Protein AF-0000000084681694 (afdb_homodimer)

Structure (mmCIF, N/CA/C/O backbone):
data_AF-0000000084681694-model_v1
#
loop_
_entity.id
_entity.type
_entity.pdbx_description
1 polymer Oxidoreductase
#
loop_
_atom_site.group_PDB
_atom_site.id
_atom_site.type_symbol
_atom_site.label_atom_id
_atom_site.label_alt_id
_atom_site.label_comp_id
_atom_site.label_asym_id
_atom_site.label_entity_id
_atom_site.label_seq_id
_atom_site.pdbx_PDB_ins_code
_atom_site.Cartn_x
_atom_site.Cartn_y
_atom_site.Cartn_z
_atom_site.occupancy
_atom_site.B_iso_or_equiv
_atom_site.auth_seq_id
_atom_site.auth_comp_id
_atom_site.auth_asym_id
_atom_site.auth_atom_id
_atom_site.pdbx_PDB_model_num
ATOM 1 N N . MET A 1 1 ? -8.039 41.5 11.32 1 97.88 1 MET A N 1
ATOM 2 C CA . MET A 1 1 ? -7.309 40.781 12.359 1 97.88 1 MET A CA 1
ATOM 3 C C . MET A 1 1 ? -5.812 41.062 12.266 1 97.88 1 MET A C 1
ATOM 5 O O . MET A 1 1 ? -5.215 40.875 11.203 1 97.88 1 MET A O 1
ATOM 9 N N . ARG A 1 2 ? -5.199 41.594 13.305 1 98.75 2 ARG A N 1
ATOM 10 C CA . ARG A 1 2 ? -3.752 41.781 13.352 1 98.75 2 ARG A CA 1
ATOM 11 C C . ARG A 1 2 ? -3.029 40.469 13.641 1 98.75 2 ARG A C 1
ATOM 13 O O . ARG A 1 2 ? -3.322 39.812 14.633 1 98.75 2 ARG A O 1
ATOM 20 N N . ILE A 1 3 ? -2.125 40.125 12.703 1 98.94 3 ILE A N 1
ATOM 21 C CA . ILE A 1 3 ? -1.471 38.812 12.875 1 98.94 3 ILE A CA 1
ATOM 22 C C . ILE A 1 3 ? 0.045 39 12.836 1 98.94 3 ILE A C 1
ATOM 24 O O . ILE A 1 3 ? 0.56 39.781 12.031 1 98.94 3 ILE A O 1
ATOM 28 N N . GLY A 1 4 ? 0.749 38.344 13.758 1 98.88 4 GLY A N 1
ATOM 29 C CA . GLY A 1 4 ? 2.201 38.281 13.75 1 98.88 4 GLY A CA 1
ATOM 30 C C . GLY A 1 4 ? 2.734 36.969 13.242 1 98.88 4 GLY A C 1
ATOM 31 O O . GLY A 1 4 ? 2.033 35.938 13.281 1 98.88 4 GLY A O 1
ATOM 32 N N . LEU A 1 5 ? 3.939 36.938 12.742 1 98.94 5 LEU A N 1
ATOM 33 C CA . LEU A 1 5 ? 4.613 35.75 12.266 1 98.94 5 LEU A CA 1
ATOM 34 C C . LEU A 1 5 ? 5.773 35.375 13.188 1 98.94 5 LEU A C 1
ATOM 36 O O . LEU A 1 5 ? 6.652 36.188 13.453 1 98.94 5 LEU A O 1
ATOM 40 N N . LEU A 1 6 ? 5.676 34.188 13.734 1 98.81 6 LEU A N 1
ATOM 41 C CA . LEU A 1 6 ? 6.805 33.625 14.461 1 98.81 6 LEU A CA 1
ATOM 42 C C . LEU A 1 6 ? 7.621 32.688 13.562 1 98.81 6 LEU A C 1
ATOM 44 O O . LEU A 1 6 ? 7.164 31.609 13.195 1 98.81 6 LEU A O 1
ATOM 48 N N . GLY A 1 7 ? 8.859 33.125 13.266 1 98.06 7 GLY A N 1
ATOM 49 C CA . GLY A 1 7 ? 9.734 32.344 12.406 1 98.06 7 GLY A CA 1
ATOM 50 C C . GLY A 1 7 ? 10.297 33.125 11.242 1 98.06 7 GLY A C 1
ATOM 51 O O . GLY A 1 7 ? 9.609 34 10.68 1 98.06 7 GLY A O 1
ATOM 52 N N . THR A 1 8 ? 11.523 32.812 10.859 1 97.44 8 THR A N 1
ATOM 53 C CA . THR A 1 8 ? 12.203 33.5 9.781 1 97.44 8 THR A CA 1
ATOM 54 C C . THR A 1 8 ? 12.891 32.531 8.836 1 97.44 8 THR A C 1
ATOM 56 O O . THR A 1 8 ? 13.703 32.906 8 1 97.44 8 THR A O 1
ATOM 59 N N . GLY A 1 9 ? 12.625 31.234 9.023 1 94.19 9 GLY A N 1
ATOM 60 C CA . GLY A 1 9 ? 13.25 30.219 8.188 1 94.19 9 GLY A CA 1
ATOM 61 C C . GLY A 1 9 ? 12.688 30.172 6.781 1 94.19 9 GLY A C 1
ATOM 62 O O . GLY A 1 9 ? 11.852 31 6.41 1 94.19 9 GLY A O 1
ATOM 63 N N . PRO A 1 10 ? 13.195 29.203 5.984 1 93.06 10 PRO A N 1
ATOM 64 C CA . PRO A 1 10 ? 12.797 29.094 4.578 1 93.06 10 PRO A CA 1
ATOM 65 C C . PRO A 1 10 ? 11.281 29.031 4.398 1 93.06 10 PRO A C 1
ATOM 67 O O . PRO A 1 10 ? 10.727 29.672 3.504 1 93.06 10 PRO A O 1
ATOM 70 N N . TRP A 1 11 ? 10.672 28.297 5.219 1 94.56 11 TRP A N 1
ATOM 71 C CA . TRP A 1 11 ? 9.227 28.125 5.125 1 94.56 11 TRP A CA 1
ATOM 72 C C . TRP A 1 11 ? 8.492 29.406 5.504 1 94.56 11 TRP A C 1
ATOM 74 O O . TRP A 1 11 ? 7.504 29.766 4.863 1 94.56 11 TRP A O 1
ATOM 84 N N . ALA A 1 12 ? 8.938 30.062 6.496 1 97.44 12 ALA A N 1
ATOM 85 C CA . ALA A 1 12 ? 8.383 31.375 6.867 1 97.44 12 ALA A CA 1
ATOM 86 C C . ALA A 1 12 ? 8.484 32.344 5.707 1 97.44 12 ALA A C 1
ATOM 88 O O . ALA A 1 12 ? 7.523 33.062 5.398 1 97.44 12 ALA A O 1
ATOM 89 N N . ARG A 1 13 ? 9.609 32.344 5.031 1 96.62 13 ARG A N 1
ATOM 90 C CA . ARG A 1 13 ? 9.898 33.312 3.973 1 96.62 13 ARG A CA 1
ATOM 91 C C . ARG A 1 13 ? 9.156 32.938 2.689 1 96.62 13 ARG A C 1
ATOM 93 O O . ARG A 1 13 ? 8.609 33.812 2.018 1 96.62 13 ARG A O 1
ATOM 100 N N . ALA A 1 14 ? 9.078 31.656 2.424 1 95.62 14 ALA A N 1
ATOM 101 C CA . ALA A 1 14 ? 8.586 31.234 1.116 1 95.62 14 ALA A CA 1
ATOM 102 C C . ALA A 1 14 ? 7.062 31.109 1.119 1 95.62 14 ALA A C 1
ATOM 104 O O . ALA A 1 14 ? 6.418 31.266 0.079 1 95.62 14 ALA A O 1
ATOM 105 N N . ALA A 1 15 ? 6.492 30.859 2.314 1 97.25 15 ALA A N 1
ATOM 106 C CA . ALA A 1 15 ? 5.074 30.516 2.328 1 97.25 15 ALA A CA 1
ATOM 107 C C . ALA A 1 15 ? 4.297 31.453 3.258 1 97.25 15 ALA A C 1
ATOM 109 O O . ALA A 1 15 ? 3.418 32.188 2.812 1 97.25 15 ALA A O 1
ATOM 110 N N . TYR A 1 16 ? 4.672 31.547 4.453 1 98.62 16 TYR A N 1
ATOM 111 C CA . TYR A 1 16 ? 3.85 32.219 5.449 1 98.62 16 TYR A CA 1
ATOM 112 C C . TYR A 1 16 ? 3.854 33.75 5.227 1 98.62 16 TYR A C 1
ATOM 114 O O . TYR A 1 16 ? 2.793 34.344 5.125 1 98.62 16 TYR A O 1
ATOM 122 N N . ALA A 1 17 ? 5.051 34.344 5.078 1 98.69 17 ALA A N 1
ATOM 123 C CA . ALA A 1 17 ? 5.141 35.812 4.965 1 98.69 17 ALA A CA 1
ATOM 124 C C . ALA A 1 17 ? 4.371 36.312 3.748 1 98.69 17 ALA A C 1
ATOM 126 O O . ALA A 1 17 ? 3.525 37.219 3.865 1 98.69 17 ALA A O 1
ATOM 127 N N . PRO A 1 18 ? 4.57 35.719 2.592 1 98.62 18 PRO A N 1
ATOM 128 C CA . PRO A 1 18 ? 3.814 36.188 1.437 1 98.62 18 PRO A CA 1
ATOM 129 C C . PRO A 1 18 ? 2.309 36 1.588 1 98.62 18 PRO A C 1
ATOM 131 O O . PRO A 1 18 ? 1.52 36.812 1.146 1 98.62 18 PRO A O 1
ATOM 134 N N . ALA A 1 19 ? 1.852 34.875 2.16 1 98.69 19 ALA A N 1
ATOM 135 C CA . ALA A 1 19 ? 0.428 34.625 2.348 1 98.69 19 ALA A CA 1
ATOM 136 C C . ALA A 1 19 ? -0.205 35.656 3.283 1 98.69 19 ALA A C 1
ATOM 138 O O . ALA A 1 19 ? -1.294 36.156 3.01 1 98.69 19 ALA A O 1
ATOM 139 N N . LEU A 1 20 ? 0.48 35.969 4.383 1 98.81 20 LEU A N 1
ATOM 140 C CA . LEU A 1 20 ? -0.039 36.906 5.359 1 98.81 20 LEU A CA 1
ATOM 141 C C . LEU A 1 20 ? -0.073 38.312 4.781 1 98.81 20 LEU A C 1
ATOM 143 O O . LEU A 1 20 ? -1.062 39.031 4.949 1 98.81 20 LEU A O 1
ATOM 147 N N . ALA A 1 21 ? 0.985 38.688 4.113 1 98.62 21 ALA A N 1
ATOM 148 C CA . ALA A 1 21 ? 1.109 40.031 3.551 1 98.62 21 ALA A CA 1
ATOM 149 C C . ALA A 1 21 ? 0.069 40.25 2.461 1 98.62 21 ALA A C 1
ATOM 151 O O . ALA A 1 21 ? -0.43 41.375 2.301 1 98.62 21 ALA A O 1
ATOM 152 N N . GLY A 1 22 ? -0.239 39.219 1.757 1 98.31 22 GLY A N 1
ATOM 153 C CA . GLY A 1 22 ? -1.129 39.344 0.614 1 98.31 22 GLY A CA 1
ATOM 154 C C . GLY A 1 22 ? -2.588 39.125 0.967 1 98.31 22 GLY A C 1
ATOM 155 O O . GLY A 1 22 ? -3.469 39.281 0.117 1 98.31 22 GLY A O 1
ATOM 156 N N . HIS A 1 23 ? -2.871 38.844 2.152 1 98.5 23 HIS A N 1
ATOM 157 C CA . HIS A 1 23 ? -4.227 38.469 2.535 1 98.5 23 HIS A CA 1
ATOM 158 C C . HIS A 1 23 ? -5.082 39.688 2.826 1 98.5 23 HIS A C 1
ATOM 160 O O . HIS A 1 23 ? -4.742 40.5 3.691 1 98.5 23 HIS A O 1
ATOM 166 N N . PRO A 1 24 ? -6.188 39.812 2.234 1 97.69 24 PRO A N 1
ATOM 167 C CA . PRO A 1 24 ? -6.984 41.031 2.387 1 97.69 24 PRO A CA 1
ATOM 168 C C . PRO A 1 24 ? -7.637 41.156 3.762 1 97.69 24 PRO A C 1
ATOM 170 O O . PRO A 1 24 ? -8 42.25 4.191 1 97.69 24 PRO A O 1
ATOM 173 N N . GLY A 1 25 ? -7.836 40.031 4.434 1 98 25 GLY A N 1
ATOM 174 C CA . GLY A 1 25 ? -8.523 40.031 5.715 1 98 25 GLY A CA 1
ATOM 175 C C . GLY A 1 25 ? -7.578 40.094 6.898 1 98 25 GLY A C 1
ATOM 176 O O . GLY A 1 25 ? -8.016 40.094 8.047 1 98 25 GLY A O 1
ATOM 177 N N . LEU A 1 26 ? -6.281 40.156 6.645 1 98.62 26 LEU A N 1
ATOM 178 C CA . LEU A 1 26 ? -5.281 40.188 7.707 1 98.62 26 LEU A CA 1
ATOM 179 C C . LEU A 1 26 ? -4.465 41.469 7.648 1 98.62 26 LEU A C 1
ATOM 181 O O . LEU A 1 26 ? -4.254 42.031 6.57 1 98.62 26 LEU A O 1
ATOM 185 N N . HIS A 1 27 ? -4.113 41.938 8.797 1 98.62 27 HIS A N 1
ATOM 186 C CA . HIS A 1 27 ? -3.07 42.938 8.938 1 98.62 27 HIS A CA 1
ATOM 187 C C . HIS A 1 27 ? -1.772 42.344 9.453 1 98.62 27 HIS A C 1
ATOM 189 O O . HIS A 1 27 ? -1.67 42 10.633 1 98.62 27 HIS A O 1
ATOM 195 N N . PHE A 1 28 ? -0.842 42.188 8.508 1 98.75 28 PHE A N 1
ATOM 196 C CA . PHE A 1 28 ? 0.461 41.625 8.867 1 98.75 28 PHE A CA 1
ATOM 197 C C . PHE A 1 28 ? 1.244 42.625 9.727 1 98.75 28 PHE A C 1
ATOM 199 O O . PHE A 1 28 ? 1.854 43.562 9.203 1 98.75 28 PHE A O 1
ATOM 206 N N . ALA A 1 29 ? 1.325 42.312 11.039 1 98.56 29 ALA A N 1
ATOM 207 C CA . ALA A 1 29 ? 1.727 43.344 12.008 1 98.56 29 ALA A CA 1
ATOM 208 C C . ALA A 1 29 ? 3.236 43.312 12.234 1 98.56 29 ALA A C 1
ATOM 210 O O . ALA A 1 29 ? 3.84 44.344 12.547 1 98.56 29 ALA A O 1
ATOM 211 N N . GLY A 1 30 ? 3.77 42.094 12.195 1 98.56 30 GLY A N 1
ATOM 212 C CA . GLY A 1 30 ? 5.195 42.031 12.477 1 98.56 30 GLY A CA 1
ATOM 213 C C . GLY A 1 30 ? 5.73 40.625 12.547 1 98.56 30 GLY A C 1
ATOM 214 O O . GLY A 1 30 ? 4.984 39.656 12.359 1 98.56 30 GLY A O 1
ATOM 215 N N . VAL A 1 31 ? 7.098 40.594 12.766 1 98.75 31 VAL A N 1
ATOM 216 C CA . VAL A 1 31 ? 7.832 39.344 12.711 1 98.75 31 VAL A CA 1
ATOM 217 C C . VAL A 1 31 ? 8.688 39.188 13.969 1 98.75 31 VAL A C 1
ATOM 219 O O . VAL A 1 31 ? 9.281 40.125 14.453 1 98.75 31 VAL A O 1
ATOM 222 N N . TRP A 1 32 ? 8.68 37.969 14.477 1 98.5 32 TRP A N 1
ATOM 223 C CA . TRP A 1 32 ? 9.641 37.562 15.508 1 98.5 32 TRP A CA 1
ATOM 224 C C . TRP A 1 32 ? 10.43 36.344 15.07 1 98.5 32 TRP A C 1
ATOM 226 O O . TRP A 1 32 ? 9.883 35.438 14.445 1 98.5 32 TRP A O 1
ATOM 236 N N . GLY A 1 33 ? 11.648 36.281 15.375 1 96.69 33 GLY A N 1
ATOM 237 C CA . GLY A 1 33 ? 12.539 35.125 15.227 1 96.69 33 GLY A CA 1
ATOM 238 C C . GLY A 1 33 ? 13.625 35.094 16.281 1 96.69 33 GLY A C 1
ATOM 239 O O . GLY A 1 33 ? 13.938 36.094 16.922 1 96.69 33 GLY A O 1
ATOM 240 N N . ARG A 1 34 ? 14.164 33.906 16.391 1 92.56 34 ARG A N 1
ATOM 241 C CA . ARG A 1 34 ? 15.211 33.719 17.391 1 92.56 34 ARG A CA 1
ATOM 242 C C . ARG A 1 34 ? 16.406 34.625 17.078 1 92.56 34 ARG A C 1
ATOM 244 O O . ARG A 1 34 ? 17.109 35.062 18 1 92.56 34 ARG A O 1
ATOM 251 N N . ARG A 1 35 ? 16.734 34.875 15.75 1 92.62 35 ARG A N 1
ATOM 252 C CA . ARG A 1 35 ? 17.812 35.75 15.328 1 92.62 35 ARG A CA 1
ATOM 253 C C . ARG A 1 35 ? 17.266 37.125 14.914 1 92.62 35 ARG A C 1
ATOM 255 O O . ARG A 1 35 ? 16.625 37.25 13.867 1 92.62 35 ARG A O 1
ATOM 262 N N . PRO A 1 36 ? 17.531 38.062 15.688 1 94.88 36 PRO A N 1
ATOM 263 C CA . PRO A 1 36 ? 16.969 39.406 15.414 1 94.88 36 PRO A CA 1
ATOM 264 C C . PRO A 1 36 ? 17.266 39.875 13.992 1 94.88 36 PRO A C 1
ATOM 266 O O . PRO A 1 36 ? 16.422 40.531 13.367 1 94.88 36 PRO A O 1
ATOM 269 N N . GLU A 1 37 ? 18.438 39.625 13.539 1 96.94 37 GLU A N 1
ATOM 270 C CA . GLU A 1 37 ? 18.797 40.062 12.203 1 96.94 37 GLU A CA 1
ATOM 271 C C . GLU A 1 37 ? 17.906 39.438 11.141 1 96.94 37 GLU A C 1
ATOM 273 O O . GLU A 1 37 ? 17.5 40.125 10.188 1 96.94 37 GLU A O 1
ATOM 278 N N . ALA A 1 38 ? 17.656 38.156 11.32 1 97.12 38 ALA A N 1
ATOM 279 C CA . ALA A 1 38 ? 16.766 37.469 10.391 1 97.12 38 ALA A CA 1
ATOM 280 C C . ALA A 1 38 ? 15.359 38.031 10.453 1 97.12 38 ALA A C 1
ATOM 282 O O . ALA A 1 38 ? 14.711 38.219 9.422 1 97.12 38 ALA A O 1
ATOM 283 N N . ALA A 1 39 ? 14.891 38.312 11.664 1 98.06 39 ALA A N 1
ATOM 284 C CA . ALA A 1 39 ? 13.578 38.906 11.844 1 98.06 39 ALA A CA 1
ATOM 285 C C . ALA A 1 39 ? 13.516 40.312 11.211 1 98.06 39 ALA A C 1
ATOM 287 O O . ALA A 1 39 ? 12.531 40.656 10.547 1 98.06 39 ALA A O 1
ATOM 288 N N . GLY A 1 40 ? 14.586 41.062 11.43 1 98.25 40 GLY A N 1
ATOM 289 C CA . GLY A 1 40 ? 14.672 42.406 10.836 1 98.25 40 GLY A CA 1
ATOM 290 C C . GLY A 1 40 ? 14.625 42.375 9.32 1 98.25 40 GLY A C 1
ATOM 291 O O . GLY A 1 40 ? 13.898 43.156 8.711 1 98.25 40 GLY A O 1
ATOM 292 N N . SER A 1 41 ? 15.391 41.5 8.734 1 98.19 41 SER A N 1
ATOM 293 C CA . SER A 1 41 ? 15.453 41.375 7.285 1 98.19 41 SER A CA 1
ATOM 294 C C . SER A 1 41 ? 14.094 41.031 6.695 1 98.19 41 SER A C 1
ATOM 296 O O . SER A 1 41 ? 13.648 41.656 5.734 1 98.19 41 SER A O 1
ATOM 298 N N . LEU A 1 42 ? 13.445 40.062 7.289 1 98.38 42 LEU A N 1
ATOM 299 C CA . LEU A 1 42 ? 12.141 39.625 6.785 1 98.38 42 LEU A CA 1
ATOM 300 C C . LEU A 1 42 ? 11.109 40.75 6.996 1 98.38 42 LEU A C 1
ATOM 302 O O . LEU A 1 42 ? 10.305 41.031 6.102 1 98.38 42 LEU A O 1
ATOM 306 N N . ALA A 1 43 ? 11.141 41.344 8.117 1 98.56 43 ALA A N 1
ATOM 307 C CA . ALA A 1 43 ? 10.219 42.438 8.422 1 98.56 43 ALA A CA 1
ATOM 308 C C . ALA A 1 43 ? 10.391 43.594 7.438 1 98.56 43 ALA A C 1
ATOM 310 O O . ALA A 1 43 ? 9.398 44.188 6.973 1 98.56 43 ALA A O 1
ATOM 311 N N . GLU A 1 44 ? 11.594 43.906 7.133 1 98.31 44 GLU A N 1
ATOM 312 C CA . GLU A 1 44 ? 11.898 45 6.203 1 98.31 44 GLU A CA 1
ATOM 313 C C . GLU A 1 44 ? 11.328 44.688 4.816 1 98.31 44 GLU A C 1
ATOM 315 O O . GLU A 1 44 ? 10.82 45.594 4.148 1 98.31 44 GLU A O 1
ATOM 320 N N . GLU A 1 45 ? 11.461 43.531 4.391 1 98.25 45 GLU A N 1
ATOM 321 C CA . GLU A 1 45 ? 10.969 43.094 3.08 1 98.25 45 GLU A CA 1
ATOM 322 C C . GLU A 1 45 ? 9.484 43.406 2.926 1 98.25 45 GLU A C 1
ATOM 324 O O . GLU A 1 45 ? 9.016 43.719 1.826 1 98.25 45 GLU A O 1
ATOM 329 N N . TYR A 1 46 ? 8.734 43.438 4.051 1 98.44 46 TYR A N 1
ATOM 330 C CA . TYR A 1 46 ? 7.285 43.594 3.963 1 98.44 46 TYR A CA 1
ATOM 331 C C . TYR A 1 46 ? 6.824 44.875 4.621 1 98.44 46 TYR A C 1
ATOM 333 O O . TYR A 1 46 ? 5.621 45.156 4.695 1 98.44 46 TYR A O 1
ATOM 341 N N . GLY A 1 47 ? 7.762 45.656 5.141 1 98.25 47 GLY A N 1
ATOM 342 C CA . GLY A 1 47 ? 7.445 46.938 5.754 1 98.25 47 GLY A CA 1
ATOM 343 C C . GLY A 1 47 ? 6.695 46.781 7.066 1 98.25 47 GLY A C 1
ATOM 344 O O . GLY A 1 47 ? 5.781 47.562 7.352 1 98.25 47 GLY A O 1
ATOM 345 N N . VAL A 1 48 ? 7.012 45.781 7.832 1 98.5 48 VAL A N 1
ATOM 346 C CA . VAL A 1 48 ? 6.348 45.562 9.117 1 98.5 48 VAL A CA 1
ATOM 347 C C . VAL A 1 48 ? 7.375 45.625 10.242 1 98.5 48 VAL A C 1
ATOM 349 O O . VAL A 1 48 ? 8.562 45.812 10 1 98.5 48 VAL A O 1
ATOM 352 N N . ARG A 1 49 ? 6.926 45.469 11.453 1 98.38 49 ARG A N 1
ATOM 353 C CA . ARG A 1 49 ? 7.781 45.625 12.625 1 98.38 49 ARG A CA 1
ATOM 354 C C . ARG A 1 49 ? 8.5 44.312 12.945 1 98.38 49 ARG A C 1
ATOM 356 O O . ARG A 1 49 ? 7.898 43.219 12.891 1 98.38 49 ARG A O 1
ATOM 363 N N . ALA A 1 50 ? 9.797 44.438 13.219 1 98.56 50 ALA A N 1
ATOM 364 C CA . ALA A 1 50 ? 10.516 43.312 13.828 1 98.56 50 ALA A CA 1
ATOM 365 C C . ALA A 1 50 ? 10.469 43.406 15.352 1 98.56 50 ALA A C 1
ATOM 367 O O . ALA A 1 50 ? 10.828 44.438 15.938 1 98.56 50 ALA A O 1
ATOM 368 N N . TYR A 1 51 ? 10.016 42.375 15.969 1 98.38 51 TYR A N 1
ATOM 369 C CA . TYR A 1 51 ? 9.914 42.344 17.422 1 98.38 51 TYR A CA 1
ATOM 370 C C . TYR A 1 51 ? 11.094 41.625 18.047 1 98.38 51 TYR A C 1
ATOM 372 O O . TYR A 1 51 ? 11.477 40.562 17.609 1 98.38 51 TYR A O 1
ATOM 380 N N . GLU A 1 52 ? 11.656 42.125 19.078 1 95.94 52 GLU A N 1
ATOM 381 C CA . GLU A 1 52 ? 12.758 41.5 19.812 1 95.94 52 GLU A CA 1
ATOM 382 C C . GLU A 1 52 ? 12.234 40.531 20.875 1 95.94 52 GLU A C 1
ATOM 384 O O . GLU A 1 52 ? 12.891 39.531 21.188 1 95.94 52 GLU A O 1
ATOM 389 N N . ASP A 1 53 ? 11.172 40.906 21.344 1 96.06 53 ASP A N 1
ATOM 390 C CA . ASP A 1 53 ? 10.516 40.125 22.391 1 96.06 53 ASP A CA 1
ATOM 391 C C . ASP A 1 53 ? 9.203 39.531 21.891 1 96.06 53 ASP A C 1
ATOM 393 O O . ASP A 1 53 ? 8.336 40.25 21.391 1 96.06 53 ASP A O 1
ATOM 397 N N . VAL A 1 54 ? 9.109 38.25 22.109 1 97.12 54 VAL A N 1
ATOM 398 C CA . VAL A 1 54 ? 7.918 37.562 21.609 1 97.12 54 VAL A CA 1
ATOM 399 C C . VAL A 1 54 ? 6.684 38.062 22.359 1 97.12 54 VAL A C 1
ATOM 401 O O . VAL A 1 54 ? 5.602 38.156 21.781 1 97.12 54 VAL A O 1
ATOM 404 N N . ASP A 1 55 ? 6.773 38.375 23.609 1 97.69 55 ASP A N 1
ATOM 405 C CA . ASP A 1 55 ? 5.637 38.844 24.391 1 97.69 55 ASP A CA 1
ATOM 406 C C . ASP A 1 55 ? 5.141 40.188 23.891 1 97.69 55 ASP A C 1
ATOM 408 O O . ASP A 1 55 ? 3.943 40.469 23.938 1 97.69 55 ASP A O 1
ATOM 412 N N . ALA A 1 56 ? 6.07 41 23.469 1 98.19 56 ALA A N 1
ATOM 413 C CA . ALA A 1 56 ? 5.676 42.281 22.875 1 98.19 56 ALA A CA 1
ATOM 414 C C . ALA A 1 56 ? 4.848 42.094 21.609 1 98.19 56 ALA A C 1
ATOM 416 O O . ALA A 1 56 ? 3.871 42.812 21.375 1 98.19 56 ALA A O 1
ATOM 417 N N . LEU A 1 57 ? 5.273 41.156 20.797 1 98.5 57 LEU A N 1
ATOM 418 C CA . LEU A 1 57 ? 4.496 40.812 19.609 1 98.5 57 LEU A CA 1
ATOM 419 C C . LEU A 1 57 ? 3.115 40.281 19.984 1 98.5 57 LEU A C 1
ATOM 421 O O . LEU A 1 57 ? 2.104 40.75 19.438 1 98.5 57 LEU A O 1
ATOM 425 N N . LEU A 1 58 ? 3.055 39.344 20.938 1 98.69 58 LEU A N 1
ATOM 426 C CA . LEU A 1 58 ? 1.792 38.75 21.359 1 98.69 58 LEU A CA 1
ATOM 427 C C . LEU A 1 58 ? 0.839 39.812 21.891 1 98.69 58 LEU A C 1
ATOM 429 O O . LEU A 1 58 ? -0.372 39.719 21.688 1 98.69 58 LEU A O 1
ATOM 433 N N . ALA A 1 59 ? 1.365 40.812 22.547 1 98.31 59 ALA A N 1
ATOM 434 C CA . ALA A 1 59 ? 0.54 41.875 23.125 1 98.31 59 ALA A CA 1
ATOM 435 C C . ALA A 1 59 ? -0.053 42.781 22.031 1 98.31 59 ALA A C 1
ATOM 437 O O . ALA A 1 59 ? -1.062 43.438 22.25 1 98.31 59 ALA A O 1
ATOM 438 N N . ASP A 1 60 ? 0.547 42.75 20.891 1 98.5 60 ASP A N 1
ATOM 439 C CA . ASP A 1 60 ? 0.218 43.719 19.859 1 98.5 60 ASP A CA 1
ATOM 440 C C . ASP A 1 60 ? -0.665 43.094 18.781 1 98.5 60 ASP A C 1
ATOM 442 O O . ASP A 1 60 ? -1.065 43.781 17.828 1 98.5 60 ASP A O 1
ATOM 446 N N . VAL A 1 61 ? -0.974 41.812 18.875 1 98.88 61 VAL A N 1
ATOM 447 C CA . VAL A 1 61 ? -1.673 41.188 17.766 1 98.88 61 VAL A CA 1
ATOM 448 C C . VAL A 1 61 ? -2.863 40.375 18.281 1 98.88 61 VAL A C 1
ATOM 450 O O . VAL A 1 61 ? -2.977 40.156 19.5 1 98.88 61 VAL A O 1
ATOM 453 N N . ASP A 1 62 ? -3.785 40 17.375 1 98.81 62 ASP A N 1
ATOM 454 C CA . ASP A 1 62 ? -4.949 39.188 17.688 1 98.81 62 ASP A CA 1
ATOM 455 C C . ASP A 1 62 ? -4.648 37.688 17.453 1 98.81 62 ASP A C 1
ATOM 457 O O . ASP A 1 62 ? -5.328 36.812 18.016 1 98.81 62 ASP A O 1
ATOM 461 N N . ALA A 1 63 ? -3.701 37.406 16.578 1 98.94 63 ALA A N 1
ATOM 462 C CA . ALA A 1 63 ? -3.344 36.062 16.172 1 98.94 63 ALA A CA 1
ATOM 463 C C . ALA A 1 63 ? -1.855 35.969 15.844 1 98.94 63 ALA A C 1
ATOM 465 O O . ALA A 1 63 ? -1.195 36.969 15.609 1 98.94 63 ALA A O 1
ATOM 466 N N . VAL A 1 64 ? -1.375 34.719 15.828 1 98.94 64 VAL A N 1
ATOM 467 C CA . VAL A 1 64 ? -0.008 34.5 15.375 1 98.94 64 VAL A CA 1
ATOM 468 C C . VAL A 1 64 ? 0.022 33.312 14.391 1 98.94 64 VAL A C 1
ATOM 470 O O . VAL A 1 64 ? -0.713 32.344 14.562 1 98.94 64 VAL A O 1
ATOM 473 N N . ALA A 1 65 ? 0.794 33.438 13.359 1 98.94 65 ALA A N 1
ATOM 474 C CA . ALA A 1 65 ? 1.254 32.344 12.523 1 98.94 65 ALA A CA 1
ATOM 475 C C . ALA A 1 65 ? 2.594 31.812 13.016 1 98.94 65 ALA A C 1
ATOM 477 O O . ALA A 1 65 ? 3.516 32.562 13.297 1 98.94 65 ALA A O 1
ATOM 478 N N . VAL A 1 66 ? 2.656 30.516 13.141 1 98.75 66 VAL A N 1
ATOM 479 C CA . VAL A 1 66 ? 3.863 29.922 13.695 1 98.75 66 VAL A CA 1
ATOM 480 C C . VAL A 1 66 ? 4.547 29.062 12.641 1 98.75 66 VAL A C 1
ATOM 482 O O . VAL A 1 66 ? 4.043 27.984 12.273 1 98.75 66 VAL A O 1
ATOM 485 N N . ALA A 1 67 ? 5.59 29.5 12.086 1 97.31 67 ALA A N 1
ATOM 486 C CA . ALA A 1 67 ? 6.438 28.797 11.133 1 97.31 67 ALA A CA 1
ATOM 487 C C . ALA A 1 67 ? 7.793 28.453 11.742 1 97.31 67 ALA A C 1
ATOM 489 O O . ALA A 1 67 ? 8.828 28.969 11.312 1 97.31 67 ALA A O 1
ATOM 490 N N . LEU A 1 68 ? 7.777 27.625 12.742 1 97.06 68 LEU A N 1
ATOM 491 C CA . LEU A 1 68 ? 8.93 27.188 13.523 1 97.06 68 LEU A CA 1
ATOM 492 C C . LEU A 1 68 ? 9.023 25.672 13.555 1 97.06 68 LEU A C 1
ATOM 494 O O . LEU A 1 68 ? 8.047 24.984 13.273 1 97.06 68 LEU A O 1
ATOM 498 N N . PRO A 1 69 ? 10.203 25.141 13.875 1 95.12 69 PRO A N 1
ATOM 499 C CA . PRO A 1 69 ? 10.266 23.688 14.078 1 95.12 69 PRO A CA 1
ATOM 500 C C . PRO A 1 69 ? 9.258 23.203 15.117 1 95.12 69 PRO A C 1
ATOM 502 O O . PRO A 1 69 ? 8.953 23.906 16.078 1 95.12 69 PRO A O 1
ATOM 505 N N . PRO A 1 70 ? 8.812 21.969 14.93 1 95.5 70 PRO A N 1
ATOM 506 C CA . PRO A 1 70 ? 7.676 21.5 15.727 1 95.5 70 PRO A CA 1
ATOM 507 C C . PRO A 1 70 ? 7.934 21.578 17.234 1 95.5 70 PRO A C 1
ATOM 509 O O . PRO A 1 70 ? 7.016 21.844 18 1 95.5 70 PRO A O 1
ATOM 512 N N . ALA A 1 71 ? 9.133 21.312 17.672 1 93.25 71 ALA A N 1
ATOM 513 C CA . ALA A 1 71 ? 9.43 21.375 19.094 1 93.25 71 ALA A CA 1
ATOM 514 C C . ALA A 1 71 ? 9.242 22.781 19.641 1 93.25 71 ALA A C 1
ATOM 516 O O . ALA A 1 71 ? 8.68 22.969 20.719 1 93.25 71 ALA A O 1
ATOM 517 N N . VAL A 1 72 ? 9.664 23.766 18.891 1 96.25 72 VAL A N 1
ATOM 518 C CA . VAL A 1 72 ? 9.555 25.172 19.281 1 96.25 72 VAL A CA 1
ATOM 519 C C . VAL A 1 72 ? 8.117 25.641 19.078 1 96.25 72 VAL A C 1
ATOM 521 O O . VAL A 1 72 ? 7.582 26.391 19.891 1 96.25 72 VAL A O 1
ATOM 524 N N . GLN A 1 73 ? 7.52 25.188 18.016 1 98.12 73 GLN A N 1
ATOM 525 C CA . GLN A 1 73 ? 6.141 25.578 17.719 1 98.12 73 GLN A CA 1
ATOM 526 C C . GLN A 1 73 ? 5.219 25.266 18.906 1 98.12 73 GLN A C 1
ATOM 528 O O . GLN A 1 73 ? 4.406 26.094 19.297 1 98.12 73 GLN A O 1
ATOM 533 N N . ALA A 1 74 ? 5.305 24.062 19.422 1 98.38 74 ALA A N 1
ATOM 534 C CA . ALA A 1 74 ? 4.387 23.641 20.484 1 98.38 74 ALA A CA 1
ATOM 535 C C . ALA A 1 74 ? 4.461 24.594 21.672 1 98.38 74 ALA A C 1
ATOM 537 O O . ALA A 1 74 ? 3.434 25.031 22.188 1 98.38 74 ALA A O 1
ATOM 538 N N . GLN A 1 75 ? 5.645 24.906 22.047 1 97.81 75 GLN A N 1
ATOM 539 C CA . GLN A 1 75 ? 5.859 25.797 23.188 1 97.81 75 GLN A CA 1
ATOM 540 C C . GLN A 1 75 ? 5.305 27.188 22.906 1 97.81 75 GLN A C 1
ATOM 542 O O . GLN A 1 75 ? 4.574 27.75 23.734 1 97.81 75 GLN A O 1
ATOM 547 N N . MET A 1 76 ? 5.629 27.734 21.781 1 98.5 76 MET A N 1
ATOM 548 C CA . MET A 1 76 ? 5.238 29.094 21.422 1 98.5 76 MET A CA 1
ATOM 549 C C . MET A 1 76 ? 3.732 29.188 21.188 1 98.5 76 MET A C 1
ATOM 551 O O . MET A 1 76 ? 3.109 30.188 21.531 1 98.5 76 MET A O 1
ATOM 555 N N . ALA A 1 77 ? 3.186 28.172 20.562 1 98.81 77 ALA A N 1
ATOM 556 C CA . ALA A 1 77 ? 1.745 28.125 20.328 1 98.81 77 ALA A CA 1
ATOM 557 C C . ALA A 1 77 ? 0.969 28.109 21.641 1 98.81 77 ALA A C 1
ATOM 559 O O . ALA A 1 77 ? -0.032 28.828 21.781 1 98.81 77 ALA A O 1
ATOM 560 N N . GLY A 1 78 ? 1.411 27.25 22.578 1 98.56 78 GLY A N 1
ATOM 561 C CA . GLY A 1 78 ? 0.785 27.25 23.891 1 98.56 78 GLY A CA 1
ATOM 562 C C . GLY A 1 78 ? 0.824 28.609 24.578 1 98.56 78 GLY A C 1
ATOM 563 O O . GLY A 1 78 ? -0.18 29.047 25.141 1 98.56 78 GLY A O 1
ATOM 564 N N . ARG A 1 79 ? 1.963 29.219 24.562 1 98.5 79 ARG A N 1
ATOM 565 C CA . ARG A 1 79 ? 2.146 30.547 25.156 1 98.5 79 ARG A CA 1
ATOM 566 C C . ARG A 1 79 ? 1.206 31.562 24.516 1 98.5 79 ARG A C 1
ATOM 568 O O . ARG A 1 79 ? 0.562 32.344 25.219 1 98.5 79 ARG A O 1
ATOM 575 N N . ALA A 1 80 ? 1.127 31.547 23.219 1 98.88 80 ALA A N 1
ATOM 576 C CA . ALA A 1 80 ? 0.257 32.469 22.484 1 98.88 80 ALA A CA 1
ATOM 577 C C . ALA A 1 80 ? -1.209 32.219 22.828 1 98.88 80 ALA A C 1
ATOM 579 O O . ALA A 1 80 ? -1.968 33.188 23.031 1 98.88 80 ALA A O 1
ATOM 580 N N . ALA A 1 81 ? -1.612 30.984 22.891 1 98.81 81 ALA A N 1
ATOM 581 C CA . ALA A 1 81 ? -2.988 30.641 23.25 1 98.81 81 ALA A CA 1
ATOM 582 C C . ALA A 1 81 ? -3.35 31.188 24.625 1 98.81 81 ALA A C 1
ATOM 584 O O . ALA A 1 81 ? -4.406 31.797 24.812 1 98.81 81 ALA A O 1
ATOM 585 N N . ARG A 1 82 ? -2.453 30.969 25.547 1 98.5 82 ARG A N 1
ATOM 586 C CA . ARG A 1 82 ? -2.693 31.438 26.922 1 98.5 82 ARG A CA 1
ATOM 587 C C . ARG A 1 82 ? -2.812 32.969 26.969 1 98.5 82 ARG A C 1
ATOM 589 O O . ARG A 1 82 ? -3.482 33.5 27.844 1 98.5 82 ARG A O 1
ATOM 596 N N . ALA A 1 83 ? -2.201 33.625 26.047 1 98.62 83 ALA A N 1
ATOM 597 C CA . ALA A 1 83 ? -2.271 35.094 25.938 1 98.62 83 ALA A CA 1
ATOM 598 C C . ALA A 1 83 ? -3.512 35.531 25.156 1 98.62 83 ALA A C 1
ATOM 600 O O . ALA A 1 83 ? -3.701 36.719 24.906 1 98.62 83 ALA A O 1
ATOM 601 N N . GLY A 1 84 ? -4.305 34.562 24.766 1 98.69 84 GLY A N 1
ATOM 602 C CA . GLY A 1 84 ? -5.57 34.875 24.109 1 98.69 84 GLY A CA 1
ATOM 603 C C . GLY A 1 84 ? -5.43 35.125 22.609 1 98.69 84 GLY A C 1
ATOM 604 O O . GLY A 1 84 ? -6.254 35.812 22.016 1 98.69 84 GLY A O 1
ATOM 605 N N . ARG A 1 85 ? -4.363 34.625 21.984 1 98.94 85 ARG A N 1
ATOM 606 C CA . ARG A 1 85 ? -4.137 34.844 20.562 1 98.94 85 ARG A CA 1
ATOM 607 C C . ARG A 1 85 ? -4.598 33.656 19.734 1 98.94 85 ARG A C 1
ATOM 609 O O . ARG A 1 85 ? -4.379 32.5 20.125 1 98.94 85 ARG A O 1
ATOM 616 N N . HIS A 1 86 ? -5.293 33.875 18.594 1 98.94 86 HIS A N 1
ATOM 617 C CA . HIS A 1 86 ? -5.637 32.812 17.656 1 98.94 86 HIS A CA 1
ATOM 618 C C . HIS A 1 86 ? -4.387 32.219 17 1 98.94 86 HIS A C 1
ATOM 620 O O . HIS A 1 86 ? -3.344 32.875 16.953 1 98.94 86 HIS A O 1
ATOM 626 N N . LEU A 1 87 ? -4.492 31 16.531 1 98.94 87 LEU A N 1
ATOM 627 C CA . LEU A 1 87 ? -3.293 30.266 16.141 1 98.94 87 LEU A CA 1
ATOM 628 C C . LEU A 1 87 ? -3.412 29.766 14.703 1 98.94 87 LEU A C 1
ATOM 630 O O . LEU A 1 87 ? -4.352 29.031 14.375 1 98.94 87 LEU A O 1
ATOM 634 N N . LEU A 1 88 ? -2.523 30.141 13.82 1 98.94 88 LEU A N 1
ATOM 635 C CA . LEU A 1 88 ? -2.242 29.5 12.547 1 98.94 88 LEU A CA 1
ATOM 636 C C . LEU A 1 88 ? -0.941 28.703 12.617 1 98.94 88 LEU A C 1
ATOM 638 O O . LEU A 1 88 ? 0.144 29.281 12.68 1 98.94 88 LEU A O 1
ATOM 642 N N . LEU A 1 89 ? -1.034 27.391 12.594 1 98.88 89 LEU A N 1
ATOM 643 C CA . LEU A 1 89 ? 0.079 26.531 12.961 1 98.88 89 LEU A CA 1
ATOM 644 C C . LEU A 1 89 ? 0.496 25.656 11.781 1 98.88 89 LEU A C 1
ATOM 646 O O . LEU A 1 89 ? -0.302 25.406 10.875 1 98.88 89 LEU A O 1
ATOM 650 N N . ASP A 1 90 ? 1.69 25.188 11.844 1 98.12 90 ASP A N 1
ATOM 651 C CA . ASP A 1 90 ? 2.18 24.219 10.867 1 98.12 90 ASP A CA 1
ATOM 652 C C . ASP A 1 90 ? 2.08 22.797 11.406 1 98.12 90 ASP A C 1
ATOM 654 O O . ASP A 1 90 ? 2.002 22.594 12.617 1 98.12 90 ASP A O 1
ATOM 658 N N . LYS A 1 91 ? 2.045 21.859 10.516 1 98.44 91 LYS A N 1
ATOM 659 C CA . LYS A 1 91 ? 2.141 20.453 10.883 1 98.44 91 LYS A CA 1
ATOM 660 C C . LYS A 1 91 ? 3.598 20 10.992 1 98.44 91 LYS A C 1
ATOM 662 O O . LYS A 1 91 ? 4.473 20.562 10.328 1 98.44 91 LYS A O 1
ATOM 667 N N . PRO A 1 92 ? 3.965 19.016 11.734 1 98.44 92 PRO A N 1
ATOM 668 C CA . PRO A 1 92 ? 3.08 18.5 12.781 1 98.44 92 PRO A CA 1
ATOM 669 C C . PRO A 1 92 ? 2.932 19.453 13.953 1 98.44 92 PRO A C 1
ATOM 671 O O . PRO A 1 92 ? 3.773 20.344 14.148 1 98.44 92 PRO A O 1
ATOM 674 N N . LEU A 1 93 ? 1.861 19.25 14.742 1 98.69 93 LEU A N 1
ATOM 675 C CA . LEU A 1 93 ? 1.583 20.156 15.852 1 98.69 93 LEU A CA 1
ATOM 676 C C . LEU A 1 93 ? 2.719 20.141 16.859 1 98.69 93 LEU A C 1
ATOM 678 O O . LEU A 1 93 ? 3.109 21.188 17.391 1 98.69 93 LEU A O 1
ATOM 682 N N . ALA A 1 94 ? 3.207 18.984 17.125 1 98.44 94 ALA A N 1
ATOM 683 C CA . ALA A 1 94 ? 4.312 18.703 18.047 1 98.44 94 ALA A CA 1
ATOM 684 C C . ALA A 1 94 ? 4.969 17.359 17.719 1 98.44 94 ALA A C 1
ATOM 686 O O . ALA A 1 94 ? 4.473 16.609 16.875 1 98.44 94 ALA A O 1
ATOM 687 N N . LEU A 1 95 ? 6.16 17.078 18.391 1 97.38 95 LEU A N 1
ATOM 688 C CA . LEU A 1 95 ? 6.848 15.812 18.172 1 97.38 95 LEU A CA 1
ATOM 689 C C . LEU A 1 95 ? 6.535 14.828 19.297 1 97.38 95 LEU A C 1
ATOM 691 O O . LEU A 1 95 ? 7.133 13.75 19.375 1 97.38 95 LEU A O 1
ATOM 695 N N . GLY A 1 96 ? 5.602 15.219 20.125 1 97.38 96 GLY A N 1
ATOM 696 C CA . GLY A 1 96 ? 5.141 14.375 21.219 1 97.38 96 GLY A CA 1
ATOM 697 C C . GLY A 1 96 ? 3.697 14.641 21.609 1 97.38 96 GLY A C 1
ATOM 698 O O . GLY A 1 96 ? 3.203 15.758 21.453 1 97.38 96 GLY A O 1
ATOM 699 N N . VAL A 1 97 ? 3.125 13.609 22.156 1 98.69 97 VAL A N 1
ATOM 700 C CA . VAL A 1 97 ? 1.7 13.664 22.469 1 98.69 97 VAL A CA 1
ATOM 701 C C . VAL A 1 97 ? 1.453 14.672 23.594 1 98.69 97 VAL A C 1
ATOM 703 O O . VAL A 1 97 ? 0.5 15.445 23.531 1 98.69 97 VAL A O 1
ATOM 706 N N . ALA A 1 98 ? 2.275 14.641 24.578 1 98.69 98 ALA A N 1
ATOM 707 C CA . ALA A 1 98 ? 2.094 15.539 25.719 1 98.69 98 ALA A CA 1
ATOM 708 C C . ALA A 1 98 ? 2.156 17 25.281 1 98.69 98 ALA A C 1
ATOM 710 O O . ALA A 1 98 ? 1.333 17.812 25.688 1 98.69 98 ALA A O 1
ATOM 711 N N . GLU A 1 99 ? 3.117 17.359 24.484 1 98.62 99 GLU A N 1
ATOM 712 C CA . GLU A 1 99 ? 3.266 18.719 23.984 1 98.62 99 GLU A CA 1
ATOM 713 C C . GLU A 1 99 ? 2.084 19.125 23.109 1 98.62 99 GLU A C 1
ATOM 715 O O . GLU A 1 99 ? 1.577 20.234 23.219 1 98.62 99 GLU A O 1
ATOM 720 N N . ALA A 1 100 ? 1.681 18.219 22.219 1 98.88 100 ALA A N 1
ATOM 721 C CA . ALA A 1 100 ? 0.524 18.5 21.375 1 98.88 100 ALA A CA 1
ATOM 722 C C . ALA A 1 100 ? -0.731 18.719 22.219 1 98.88 100 ALA A C 1
ATOM 724 O O . ALA A 1 100 ? -1.506 19.641 21.953 1 98.88 100 ALA A O 1
ATOM 725 N N . ARG A 1 101 ? -0.927 17.828 23.172 1 98.81 101 ARG A N 1
ATOM 726 C CA . ARG A 1 101 ? -2.064 17.953 24.078 1 98.81 101 ARG A CA 1
ATOM 727 C C . ARG A 1 101 ? -2.045 19.297 24.812 1 98.81 101 ARG A C 1
ATOM 729 O O . ARG A 1 101 ? -3.09 19.922 25 1 98.81 101 ARG A O 1
ATOM 736 N N . GLY A 1 102 ? -0.891 19.719 25.234 1 98.75 102 GLY A N 1
ATOM 737 C CA . GLY A 1 102 ? -0.741 21.016 25.875 1 98.75 102 GLY A CA 1
ATOM 738 C C . GLY A 1 102 ? -1.23 22.172 25.016 1 98.75 102 GLY A C 1
ATOM 739 O O . GLY A 1 102 ? -1.905 23.078 25.5 1 98.75 102 GLY A O 1
ATOM 740 N N . VAL A 1 103 ? -0.898 22.188 23.766 1 98.88 103 VAL A N 1
ATOM 741 C CA . VAL A 1 103 ? -1.324 23.25 22.844 1 98.88 103 VAL A CA 1
ATOM 742 C C . VAL A 1 103 ? -2.842 23.203 22.672 1 98.88 103 VAL A C 1
ATOM 744 O O . VAL A 1 103 ? -3.512 24.234 22.781 1 98.88 103 VAL A O 1
ATOM 747 N N . ALA A 1 104 ? -3.389 22 22.391 1 98.88 104 ALA A N 1
ATOM 748 C CA . ALA A 1 104 ? -4.824 21.844 22.156 1 98.88 104 ALA A CA 1
ATOM 749 C C . ALA A 1 104 ? -5.625 22.297 23.375 1 98.88 104 ALA A C 1
ATOM 751 O O . ALA A 1 104 ? -6.617 23.016 23.25 1 98.88 104 ALA A O 1
ATOM 752 N N . GLU A 1 105 ? -5.195 21.891 24.547 1 98.81 105 GLU A N 1
ATOM 753 C CA . GLU A 1 105 ? -5.887 22.25 25.781 1 98.81 105 GLU A CA 1
ATOM 754 C C . GLU A 1 105 ? -5.789 23.75 26.047 1 98.81 105 GLU A C 1
ATOM 756 O O . GLU A 1 105 ? -6.75 24.375 26.516 1 98.81 105 GLU A O 1
ATOM 761 N N . ALA A 1 106 ? -4.641 24.344 25.812 1 98.81 106 ALA A N 1
ATOM 762 C CA . ALA A 1 106 ? -4.473 25.797 26 1 98.81 106 ALA A CA 1
ATOM 763 C C . ALA A 1 106 ? -5.422 26.578 25.094 1 98.81 106 ALA A C 1
ATOM 765 O O . ALA A 1 106 ? -6.047 27.547 25.547 1 98.81 106 ALA A O 1
ATOM 766 N N . ALA A 1 107 ? -5.477 26.172 23.859 1 98.88 107 ALA A N 1
ATOM 767 C CA . ALA A 1 107 ? -6.379 26.844 22.906 1 98.88 107 ALA A CA 1
ATOM 768 C C . ALA A 1 107 ? -7.832 26.719 23.359 1 98.88 107 ALA A C 1
ATOM 770 O O . ALA A 1 107 ? -8.586 27.688 23.328 1 98.88 107 ALA A O 1
ATOM 771 N N . GLU A 1 108 ? -8.188 25.5 23.75 1 98.5 108 GLU A N 1
ATOM 772 C CA . GLU A 1 108 ? -9.547 25.25 24.219 1 98.5 108 GLU A CA 1
ATOM 773 C C . GLU A 1 108 ? -9.883 26.094 25.453 1 98.5 108 GLU A C 1
ATOM 775 O O . GLU A 1 108 ? -10.922 26.75 25.484 1 98.5 108 GLU A O 1
ATOM 780 N N . ARG A 1 109 ? -9.047 26.109 26.438 1 98.31 109 ARG A N 1
ATOM 781 C CA . ARG A 1 109 ? -9.273 26.828 27.688 1 98.31 109 ARG A CA 1
ATOM 782 C C . ARG A 1 109 ? -9.367 28.328 27.438 1 98.31 109 ARG A C 1
ATOM 784 O O . ARG A 1 109 ? -10.18 29.016 28.062 1 98.31 109 ARG A O 1
ATOM 791 N N . ALA A 1 110 ? -8.547 28.844 26.547 1 98.56 110 ALA A N 1
ATOM 792 C CA . ALA A 1 110 ? -8.5 30.281 26.25 1 98.56 110 ALA A CA 1
ATOM 793 C C . ALA A 1 110 ? -9.641 30.688 25.328 1 98.56 110 ALA A C 1
ATOM 795 O O . ALA A 1 110 ? -9.938 31.875 25.172 1 98.56 110 ALA A O 1
ATOM 796 N N . GLY A 1 111 ? -10.266 29.672 24.703 1 98.38 111 GLY A N 1
ATOM 797 C CA . GLY A 1 111 ? -11.344 29.938 23.766 1 98.38 111 GLY A CA 1
ATOM 798 C C . GLY A 1 111 ? -10.867 30.578 22.469 1 98.38 111 GLY A C 1
ATOM 799 O O . GLY A 1 111 ? -11.57 31.391 21.875 1 98.38 111 GLY A O 1
ATOM 800 N N . VAL A 1 112 ? -9.641 30.312 22.109 1 98.81 112 VAL A N 1
ATOM 801 C CA . VAL A 1 112 ? -9.117 30.906 20.891 1 98.81 112 VAL A CA 1
ATOM 802 C C . VAL A 1 112 ? -9.242 29.938 19.719 1 98.81 112 VAL A C 1
ATOM 804 O O . VAL A 1 112 ? -9.227 28.719 19.922 1 98.81 112 VAL A O 1
ATOM 807 N N . ALA A 1 113 ? -9.367 30.453 18.453 1 98.88 113 ALA A N 1
ATOM 808 C CA . ALA A 1 113 ? -9.406 29.656 17.234 1 98.88 113 ALA A CA 1
ATOM 809 C C . ALA A 1 113 ? -8.008 29.156 16.875 1 98.88 113 ALA A C 1
ATOM 811 O O . ALA A 1 113 ? -7.012 29.828 17.141 1 98.88 113 ALA A O 1
ATOM 812 N N . SER A 1 114 ? -7.98 28 16.312 1 98.94 114 SER A N 1
ATOM 813 C CA . SER A 1 114 ? -6.73 27.438 15.789 1 98.94 114 SER A CA 1
ATOM 814 C C . SER A 1 114 ? -6.953 26.719 14.461 1 98.94 114 SER A C 1
ATOM 816 O O . SER A 1 114 ? -8.023 26.156 14.227 1 98.94 114 SER A O 1
ATOM 818 N N . VAL A 1 115 ? -5.953 26.812 13.602 1 98.94 115 VAL A N 1
ATOM 819 C CA . VAL A 1 115 ? -5.906 26.062 12.344 1 98.94 115 VAL A CA 1
ATOM 820 C C . VAL A 1 115 ? -4.5 25.516 12.133 1 98.94 115 VAL A C 1
ATOM 822 O O . VAL A 1 115 ? -3.514 26.25 12.219 1 98.94 115 VAL A O 1
ATOM 825 N N . VAL A 1 116 ? -4.41 24.219 11.977 1 98.94 116 VAL A N 1
ATOM 826 C CA . VAL A 1 116 ? -3.152 23.578 11.594 1 98.94 116 VAL A CA 1
ATOM 827 C C . VAL A 1 116 ? -3.094 23.422 10.078 1 98.94 116 VAL A C 1
ATOM 829 O O . VAL A 1 116 ? -4.02 22.891 9.461 1 98.94 116 VAL A O 1
ATOM 832 N N . PHE A 1 117 ? -2.016 23.812 9.477 1 98.75 117 PHE A N 1
ATOM 833 C CA . PHE A 1 117 ? -1.882 23.875 8.031 1 98.75 117 PHE A CA 1
ATOM 834 C C . PHE A 1 117 ? -1.41 22.531 7.477 1 98.75 117 PHE A C 1
ATOM 836 O O . PHE A 1 117 ? -0.206 22.297 7.348 1 98.75 117 PHE A O 1
ATOM 843 N N . PHE A 1 118 ? -2.363 21.766 7.172 1 98.31 118 PHE A N 1
ATOM 844 C CA . PHE A 1 118 ? -2.152 20.609 6.297 1 98.31 118 PHE A CA 1
ATOM 845 C C . PHE A 1 118 ? -2.361 21 4.836 1 98.31 118 PHE A C 1
ATOM 847 O O . PHE A 1 118 ? -3.5 21.109 4.375 1 98.31 118 PHE A O 1
ATOM 854 N N . THR A 1 119 ? -1.374 21.094 4.07 1 97 119 THR A N 1
ATOM 855 C CA . THR A 1 119 ? -1.396 21.734 2.764 1 97 119 THR A CA 1
ATOM 856 C C . THR A 1 119 ? -2.521 21.172 1.901 1 97 119 THR A C 1
ATOM 858 O O . THR A 1 119 ? -3.303 21.922 1.317 1 97 119 THR A O 1
ATOM 861 N N . THR A 1 120 ? -2.666 19.844 1.855 1 96.62 120 THR A N 1
ATOM 862 C CA . THR A 1 120 ? -3.631 19.188 0.979 1 96.62 120 THR A CA 1
ATOM 863 C C . THR A 1 120 ? -5.059 19.578 1.354 1 96.62 120 THR A C 1
ATOM 865 O O . THR A 1 120 ? -5.926 19.688 0.486 1 96.62 120 THR A O 1
ATOM 868 N N . ARG A 1 121 ? -5.301 19.922 2.59 1 98.06 121 ARG A N 1
ATOM 869 C CA . ARG A 1 121 ? -6.633 20.234 3.096 1 98.06 121 ARG A CA 1
ATOM 870 C C . ARG A 1 121 ? -7.039 21.656 2.709 1 98.06 121 ARG A C 1
ATOM 872 O O . ARG A 1 121 ? -8.195 22.047 2.875 1 98.06 121 ARG A O 1
ATOM 879 N N . PHE A 1 122 ? -6.062 22.391 2.141 1 98.31 122 PHE A N 1
ATOM 880 C CA . PHE A 1 122 ? -6.34 23.781 1.815 1 98.31 122 PHE A CA 1
ATOM 881 C C . PHE A 1 122 ? -6.062 24.062 0.343 1 98.31 122 PHE A C 1
ATOM 883 O O . PHE A 1 122 ? -5.941 25.219 -0.064 1 98.31 122 PHE A O 1
ATOM 890 N N . GLN A 1 123 ? -5.867 23.031 -0.401 1 97.62 123 GLN A N 1
ATOM 891 C CA . GLN A 1 123 ? -5.848 23.125 -1.857 1 97.62 123 GLN A CA 1
ATOM 892 C C . GLN A 1 123 ? -7.234 22.891 -2.441 1 97.62 123 GLN A C 1
ATOM 894 O O . GLN A 1 123 ? -7.93 21.938 -2.049 1 97.62 123 GLN A O 1
ATOM 899 N N . LYS 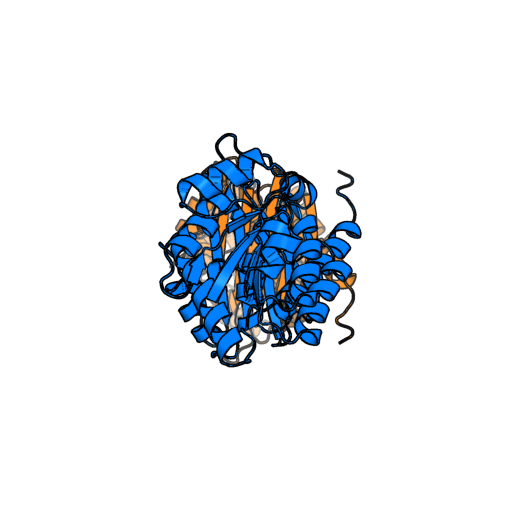A 1 124 ? -7.598 23.672 -3.404 1 95.56 124 LYS A N 1
ATOM 900 C CA . LYS A 1 124 ? -8.984 23.75 -3.85 1 95.56 124 LYS A CA 1
ATOM 901 C C . LYS A 1 124 ? -9.5 22.375 -4.293 1 95.56 124 LYS A C 1
ATOM 903 O O . LYS A 1 124 ? -10.469 21.859 -3.729 1 95.56 124 LYS A O 1
ATOM 908 N N . GLU A 1 125 ? -8.836 21.719 -5.285 1 96.38 125 GLU A N 1
ATOM 909 C CA . GLU A 1 125 ? -9.352 20.469 -5.852 1 96.38 125 GLU A CA 1
ATOM 910 C C . GLU A 1 125 ? -9.266 19.328 -4.84 1 96.38 125 GLU A C 1
ATOM 912 O O . GLU A 1 125 ? -10.242 18.609 -4.637 1 96.38 125 GLU A O 1
ATOM 917 N N . PRO A 1 126 ? -8.211 19.188 -4.102 1 97.62 126 PRO A N 1
ATOM 918 C CA . PRO A 1 126 ? -8.133 18.125 -3.088 1 97.62 126 PRO A CA 1
ATOM 919 C C . PRO A 1 126 ? -9.141 18.328 -1.956 1 97.62 126 PRO A C 1
ATOM 921 O O . PRO A 1 126 ? -9.758 17.359 -1.503 1 97.62 126 PRO A O 1
ATOM 924 N N . GLU A 1 127 ? -9.266 19.531 -1.521 1 97.44 127 GLU A N 1
ATOM 925 C CA . GLU A 1 127 ? -10.219 19.797 -0.444 1 97.44 127 GLU A CA 1
ATOM 926 C C . GLU A 1 127 ? -11.633 19.391 -0.847 1 97.44 127 GLU A C 1
ATOM 928 O O . GLU A 1 127 ? -12.336 18.719 -0.089 1 97.44 127 GLU A O 1
ATOM 933 N N . ALA A 1 128 ? -12.023 19.844 -2.008 1 97.44 128 ALA A N 1
ATOM 934 C CA . ALA A 1 128 ? -13.359 19.5 -2.504 1 97.44 128 ALA A CA 1
ATOM 935 C C . ALA A 1 128 ? -13.523 17.984 -2.625 1 97.44 128 ALA A C 1
ATOM 937 O O . ALA A 1 128 ? -14.578 17.438 -2.279 1 97.44 128 ALA A O 1
ATOM 938 N N . TRP A 1 129 ? -12.508 17.328 -3.123 1 98.25 129 TRP A N 1
ATOM 939 C CA . TRP A 1 129 ? -12.508 15.883 -3.277 1 98.25 129 TRP A CA 1
ATOM 940 C C . TRP A 1 129 ? -12.648 15.188 -1.927 1 98.25 129 TRP A C 1
ATOM 942 O O . TRP A 1 129 ? -13.422 14.242 -1.787 1 98.25 129 TRP A O 1
ATOM 952 N N . ILE A 1 130 ? -11.945 15.594 -0.907 1 98.5 130 ILE A N 1
ATOM 953 C CA . ILE A 1 130 ? -11.984 15 0.427 1 98.5 130 ILE A CA 1
ATOM 954 C C . ILE A 1 130 ? -13.391 15.133 1.004 1 98.5 130 ILE A C 1
ATOM 956 O O . ILE A 1 130 ? -13.93 14.172 1.562 1 98.5 130 ILE A O 1
ATOM 960 N N . ASP A 1 131 ? -13.953 16.359 0.868 1 98.12 131 ASP A N 1
ATOM 961 C CA . ASP A 1 131 ? -15.312 16.562 1.347 1 98.12 131 ASP A CA 1
ATOM 962 C C . ASP A 1 131 ? -16.297 15.625 0.648 1 98.12 131 ASP A C 1
ATOM 964 O O . ASP A 1 131 ? -17.172 15.047 1.291 1 98.12 131 ASP A O 1
ATOM 968 N N . GLU A 1 132 ? -16.125 15.516 -0.628 1 98.38 132 GLU A N 1
ATOM 969 C CA . GLU A 1 132 ? -16.984 14.648 -1.416 1 98.38 132 GLU A CA 1
ATOM 970 C C . GLU A 1 132 ? -16.875 13.195 -0.957 1 98.38 132 GLU A C 1
ATOM 972 O O . GLU A 1 132 ? -17.891 12.523 -0.729 1 98.38 132 GLU A O 1
ATOM 977 N N . GLN A 1 133 ? -15.68 12.711 -0.782 1 98.56 133 GLN A N 1
ATOM 978 C CA . GLN A 1 133 ? -15.453 11.312 -0.434 1 98.56 133 GLN A CA 1
ATOM 979 C C . GLN A 1 133 ? -15.844 11.031 1.014 1 98.56 133 GLN A C 1
ATOM 981 O O . GLN A 1 133 ? -16.266 9.93 1.346 1 98.56 133 GLN A O 1
ATOM 986 N N . ALA A 1 134 ? -15.719 12.023 1.869 1 98.19 134 ALA A N 1
ATOM 987 C CA . ALA A 1 134 ? -16.141 11.883 3.264 1 98.19 134 ALA A CA 1
ATOM 988 C C . ALA A 1 134 ? -17.641 11.648 3.369 1 98.19 134 ALA A C 1
ATOM 990 O O . ALA A 1 134 ? -18.109 11.086 4.355 1 98.19 134 ALA A O 1
ATOM 991 N N . ALA A 1 135 ? -18.344 12.109 2.359 1 97.69 135 ALA A N 1
ATOM 992 C CA . ALA A 1 135 ? -19.797 11.977 2.352 1 97.69 135 ALA A CA 1
ATOM 993 C C . ALA A 1 135 ? -20.234 10.625 1.78 1 97.69 135 ALA A C 1
ATOM 995 O O . ALA A 1 135 ? -21.406 10.273 1.825 1 97.69 135 ALA A O 1
ATOM 996 N N . VAL A 1 136 ? -19.328 9.875 1.221 1 96.5 136 VAL A N 1
ATOM 997 C CA . VAL A 1 136 ? -19.578 8.562 0.632 1 96.5 136 VAL A CA 1
ATOM 998 C C . VAL A 1 136 ? -19.328 7.473 1.67 1 96.5 136 VAL A C 1
ATOM 1000 O O . VAL A 1 136 ? -18.297 7.48 2.354 1 96.5 136 VAL A O 1
ATOM 1003 N N . ALA A 1 137 ? -20.25 6.602 1.881 1 94.69 137 ALA A N 1
ATOM 1004 C CA . ALA A 1 137 ? -20.078 5.48 2.803 1 94.69 137 ALA A CA 1
ATOM 1005 C C . ALA A 1 137 ? -19.547 4.25 2.076 1 94.69 137 ALA A C 1
ATOM 1007 O O . ALA A 1 137 ? -19.562 4.188 0.845 1 94.69 137 ALA A O 1
ATOM 1008 N N . GLY A 1 138 ? -18.984 3.332 2.779 1 97.5 138 GLY A N 1
ATOM 1009 C CA . GLY A 1 138 ? -18.688 2.012 2.24 1 97.5 138 GLY A CA 1
ATOM 1010 C C . GLY A 1 138 ? -17.297 1.897 1.646 1 97.5 138 GLY A C 1
ATOM 1011 O O . GLY A 1 138 ? -17.062 1.071 0.763 1 97.5 138 GLY A O 1
ATOM 1012 N N . TRP A 1 139 ? -16.406 2.875 2.008 1 98.5 139 TRP A N 1
ATOM 1013 C CA . TRP A 1 139 ? -15.023 2.666 1.61 1 98.5 139 TRP A CA 1
ATOM 1014 C C . TRP A 1 139 ? -14.453 1.416 2.268 1 98.5 139 TRP A C 1
ATOM 1016 O O . TRP A 1 139 ? -14.695 1.161 3.449 1 98.5 139 TRP A O 1
ATOM 1026 N N . PHE A 1 140 ? -13.734 0.591 1.516 1 98.62 140 PHE A N 1
ATOM 1027 C CA . PHE A 1 140 ? -13.242 -0.729 1.887 1 98.62 140 PHE A CA 1
ATOM 1028 C C . PHE A 1 140 ? -11.773 -0.665 2.289 1 98.62 140 PHE A C 1
ATOM 1030 O O . PHE A 1 140 ? -11.398 -1.126 3.369 1 98.62 140 PHE A O 1
ATOM 1037 N N . THR A 1 141 ? -10.945 -0.091 1.512 1 98.75 141 THR A N 1
ATOM 1038 C CA . THR A 1 141 ? -9.531 0.124 1.793 1 98.75 141 THR A CA 1
ATOM 1039 C C . THR A 1 141 ? -9.023 1.381 1.091 1 98.75 141 THR A C 1
ATOM 1041 O O . THR A 1 141 ? -9.703 1.931 0.224 1 98.75 141 THR A O 1
ATOM 1044 N N . ALA A 1 142 ? -7.871 1.864 1.532 1 98.75 142 ALA A N 1
ATOM 1045 C CA . ALA A 1 142 ? -7.164 2.965 0.882 1 98.75 142 ALA A CA 1
ATOM 1046 C C . ALA A 1 142 ? -5.66 2.721 0.868 1 98.75 142 ALA A C 1
ATOM 1048 O O . ALA A 1 142 ? -5.121 2.07 1.766 1 98.75 142 ALA A O 1
ATOM 1049 N N . ARG A 1 143 ? -5.031 3.207 -0.119 1 98.5 143 ARG A N 1
ATOM 1050 C CA . ARG A 1 143 ? -3.574 3.236 -0.173 1 98.5 143 ARG A CA 1
ATOM 1051 C C . ARG A 1 143 ? -3.062 4.664 -0.355 1 98.5 143 ARG A C 1
ATOM 1053 O O . ARG A 1 143 ? -3.555 5.398 -1.212 1 98.5 143 ARG A O 1
ATOM 1060 N N . ALA A 1 144 ? -2.154 5.02 0.466 1 98.62 144 ALA A N 1
ATOM 1061 C CA . ALA A 1 144 ? -1.538 6.344 0.384 1 98.62 144 ALA A CA 1
ATOM 1062 C C . ALA A 1 144 ? -0.022 6.234 0.25 1 98.62 144 ALA A C 1
ATOM 1064 O O . ALA A 1 144 ? 0.606 5.398 0.906 1 98.62 144 ALA A O 1
ATOM 1065 N N . GLN A 1 145 ? 0.543 7.008 -0.618 1 98.38 145 GLN A N 1
ATOM 1066 C CA . GLN A 1 145 ? 1.987 7.18 -0.736 1 98.38 145 GLN A CA 1
ATOM 1067 C C . GLN A 1 145 ? 2.371 8.656 -0.693 1 98.38 145 GLN A C 1
ATOM 1069 O O . GLN A 1 145 ? 1.727 9.492 -1.333 1 98.38 145 GLN A O 1
ATOM 1074 N N . TRP A 1 146 ? 3.273 8.977 0.092 1 98.44 146 TRP A N 1
ATOM 1075 C CA . TRP A 1 146 ? 3.908 10.289 0.156 1 98.44 146 TRP A CA 1
ATOM 1076 C C . TRP A 1 146 ? 5.426 10.164 0.126 1 98.44 146 TRP A C 1
ATOM 1078 O O . TRP A 1 146 ? 6.062 9.992 1.169 1 98.44 146 TRP A O 1
ATOM 1088 N N . LEU A 1 147 ? 5.977 10.273 -1.045 1 98.12 147 LEU A N 1
ATOM 1089 C CA . LEU A 1 147 ? 7.387 9.992 -1.312 1 98.12 147 LEU A CA 1
ATOM 1090 C C . LEU A 1 147 ? 8.109 11.258 -1.76 1 98.12 147 LEU A C 1
ATOM 1092 O O . LEU A 1 147 ? 7.855 11.773 -2.85 1 98.12 147 LEU A O 1
ATOM 1096 N N . GLY A 1 148 ? 8.992 11.711 -0.862 1 96.06 148 GLY A N 1
ATOM 1097 C CA . GLY A 1 148 ? 9.773 12.898 -1.166 1 96.06 148 GLY A CA 1
ATOM 1098 C C . GLY A 1 148 ? 11.242 12.602 -1.384 1 96.06 148 GLY A C 1
ATOM 1099 O O . GLY A 1 148 ? 11.75 11.578 -0.914 1 96.06 148 GLY A O 1
ATOM 1100 N N . ALA A 1 149 ? 11.867 13.438 -2.145 1 93.62 149 ALA A N 1
ATOM 1101 C CA . ALA A 1 149 ? 13.32 13.492 -2.271 1 93.62 149 ALA A CA 1
ATOM 1102 C C . ALA A 1 149 ? 13.883 14.742 -1.597 1 93.62 149 ALA A C 1
ATOM 1104 O O . ALA A 1 149 ? 14.281 15.695 -2.271 1 93.62 149 ALA A O 1
ATOM 1105 N N . VAL A 1 150 ? 13.93 14.727 -0.305 1 88.31 150 VAL A N 1
ATOM 1106 C CA . VAL A 1 150 ? 14.117 15.945 0.475 1 88.31 150 VAL A CA 1
ATOM 1107 C C . VAL A 1 150 ? 15.609 16.156 0.731 1 88.31 150 VAL A C 1
ATOM 1109 O O . VAL A 1 150 ? 16.094 17.297 0.702 1 88.31 150 VAL A O 1
ATOM 1112 N N . PHE A 1 151 ? 16.406 15.156 0.952 1 85.19 151 PHE A N 1
ATOM 1113 C CA . PHE A 1 151 ? 17.797 15.297 1.373 1 85.19 151 PHE A CA 1
ATOM 1114 C C . PHE A 1 151 ? 18.734 15.305 0.168 1 85.19 151 PHE A C 1
ATOM 1116 O O . PHE A 1 151 ? 19.703 14.555 0.129 1 85.19 151 PHE A O 1
ATOM 1123 N N . THR A 1 152 ? 18.266 16.031 -0.768 1 82.5 152 THR A N 1
ATOM 1124 C CA . THR A 1 152 ? 19.109 16.312 -1.932 1 82.5 152 THR A CA 1
ATOM 1125 C C . THR A 1 152 ? 19.75 17.688 -1.824 1 82.5 152 THR A C 1
ATOM 1127 O O . THR A 1 152 ? 19.266 18.547 -1.092 1 82.5 152 THR A O 1
ATOM 1130 N N . ALA A 1 153 ? 20.828 17.922 -2.465 1 77.31 153 ALA A N 1
ATOM 1131 C CA . ALA A 1 153 ? 21.641 19.125 -2.326 1 77.31 153 ALA A CA 1
ATOM 1132 C C . ALA A 1 153 ? 20.844 20.375 -2.654 1 77.31 153 ALA A C 1
ATOM 1134 O O . ALA A 1 153 ? 21.047 21.422 -2.045 1 77.31 153 ALA A O 1
ATOM 1135 N N . ASP A 1 154 ? 19.875 20.281 -3.393 1 80.88 154 ASP A N 1
ATOM 1136 C CA . ASP A 1 154 ? 19.188 21.484 -3.863 1 80.88 154 ASP A CA 1
ATOM 1137 C C . ASP A 1 154 ? 17.906 21.719 -3.066 1 80.88 154 ASP A C 1
ATOM 1139 O O . ASP A 1 154 ? 17.219 22.719 -3.277 1 80.88 154 ASP A O 1
ATOM 1143 N N . ASN A 1 155 ? 17.703 20.938 -2.109 1 83.12 155 ASN A N 1
ATOM 1144 C CA . ASN A 1 155 ? 16.484 21.078 -1.327 1 83.12 155 ASN A CA 1
ATOM 1145 C C . ASN A 1 155 ? 16.688 21.984 -0.115 1 83.12 155 ASN A C 1
ATOM 1147 O O . ASN A 1 155 ? 17.578 21.719 0.711 1 83.12 155 ASN A O 1
ATOM 1151 N N . PRO A 1 156 ? 15.898 23.062 -0.005 1 81.69 156 PRO A N 1
ATOM 1152 C CA . PRO A 1 156 ? 16.094 24.016 1.089 1 81.69 156 PRO A CA 1
ATOM 1153 C C . PRO A 1 156 ? 15.875 23.375 2.465 1 81.69 156 PRO A C 1
ATOM 1155 O O . PRO A 1 156 ? 16.266 23.969 3.48 1 81.69 156 PRO A O 1
ATOM 1158 N N . PHE A 1 157 ? 15.289 22.234 2.506 1 83.06 157 PHE A N 1
ATOM 1159 C CA . PHE A 1 157 ? 14.961 21.609 3.775 1 83.06 157 PHE A CA 1
ATOM 1160 C C . PHE A 1 157 ? 15.938 20.469 4.078 1 83.06 157 PHE A C 1
ATOM 1162 O O . PHE A 1 157 ? 15.797 19.781 5.094 1 83.06 157 PHE A O 1
ATOM 1169 N N . ALA A 1 158 ? 16.922 20.312 3.299 1 82.56 158 ALA A N 1
ATOM 1170 C CA . ALA A 1 158 ? 17.859 19.203 3.424 1 82.56 158 ALA A CA 1
ATOM 1171 C C . ALA A 1 158 ? 18.625 19.281 4.742 1 82.56 158 ALA A C 1
ATOM 1173 O O . ALA A 1 158 ? 19.031 18.25 5.297 1 82.56 158 ALA A O 1
ATOM 1174 N N . ALA A 1 159 ? 18.688 20.453 5.332 1 82.5 159 ALA A N 1
ATOM 1175 C CA . ALA A 1 159 ? 19.5 20.641 6.523 1 82.5 159 ALA A CA 1
ATOM 1176 C C . ALA A 1 159 ? 18.641 20.672 7.785 1 82.5 159 ALA A C 1
ATOM 1178 O O . ALA A 1 159 ? 19.141 20.938 8.883 1 82.5 159 ALA A O 1
ATOM 1179 N N . SER A 1 160 ? 17.391 20.406 7.66 1 86.5 160 SER A N 1
ATOM 1180 C CA . SER A 1 160 ? 16.484 20.438 8.797 1 86.5 160 SER A CA 1
ATOM 1181 C C . SER A 1 160 ? 16.781 19.328 9.797 1 86.5 160 SER A C 1
ATOM 1183 O O . SER A 1 160 ? 16.609 18.156 9.484 1 86.5 160 SER A O 1
ATOM 1185 N N . PRO A 1 161 ? 17.125 19.656 11 1 87.81 161 PRO A N 1
ATOM 1186 C CA . PRO A 1 161 ? 17.547 18.641 11.953 1 87.81 161 PRO A CA 1
ATOM 1187 C C . PRO A 1 161 ? 16.406 17.703 12.367 1 87.81 161 PRO A C 1
ATOM 1189 O O . PRO A 1 161 ? 16.594 16.5 12.453 1 87.81 161 PRO A O 1
ATOM 1192 N N . TRP A 1 162 ? 15.289 18.312 12.648 1 89.81 162 TRP A N 1
ATOM 1193 C CA . TRP A 1 162 ? 14.211 17.453 13.133 1 89.81 162 TRP A CA 1
ATOM 1194 C C . TRP A 1 162 ? 13.742 16.484 12.055 1 89.81 162 TRP A C 1
ATOM 1196 O O . TRP A 1 162 ? 13.328 15.367 12.352 1 89.81 162 TRP A O 1
ATOM 1206 N N . ARG A 1 163 ? 13.758 16.891 10.781 1 90.88 163 ARG A N 1
ATOM 1207 C CA . ARG A 1 163 ? 13.375 16 9.688 1 90.88 163 ARG A CA 1
ATOM 1208 C C . ARG A 1 163 ? 14.344 14.828 9.57 1 90.88 163 ARG A C 1
ATOM 1210 O O . ARG A 1 163 ? 13.938 13.711 9.258 1 90.88 163 ARG A O 1
ATOM 1217 N N . ARG A 1 164 ? 15.578 15.125 9.812 1 89.62 164 ARG A N 1
ATOM 1218 C CA . ARG A 1 164 ? 16.578 14.055 9.789 1 89.62 164 ARG A CA 1
ATOM 1219 C C . ARG A 1 164 ? 16.375 13.102 10.961 1 89.62 164 ARG A C 1
ATOM 1221 O O . ARG A 1 164 ? 16.562 11.891 10.82 1 89.62 164 ARG A O 1
ATOM 1228 N N . GLU A 1 165 ? 16 13.68 12.023 1 91.25 165 GLU A N 1
ATOM 1229 C CA . GLU A 1 165 ? 15.859 12.898 13.25 1 91.25 165 GLU A CA 1
ATOM 1230 C C . GLU A 1 165 ? 14.555 12.094 13.25 1 91.25 165 GLU A C 1
ATOM 1232 O O . GLU A 1 165 ? 14.555 10.906 13.562 1 91.25 165 GLU A O 1
ATOM 1237 N N . LYS A 1 166 ? 13.445 12.727 12.891 1 94.25 166 LYS A N 1
ATOM 1238 C CA . LYS A 1 166 ? 12.125 12.133 13.07 1 94.25 166 LYS A CA 1
ATOM 1239 C C . LYS A 1 166 ? 11.633 11.477 11.781 1 94.25 166 LYS A C 1
ATOM 1241 O O . LYS A 1 166 ? 10.734 10.633 11.812 1 94.25 166 LYS A O 1
ATOM 1246 N N . GLY A 1 167 ? 12.25 11.906 10.664 1 95.19 167 GLY A N 1
ATOM 1247 C CA . GLY A 1 167 ? 12.102 11.195 9.398 1 95.19 167 GLY A CA 1
ATOM 1248 C C . GLY A 1 167 ? 10.734 11.367 8.766 1 95.19 167 GLY A C 1
ATOM 1249 O O . GLY A 1 167 ? 10.008 12.305 9.102 1 95.19 167 GLY A O 1
ATOM 1250 N N . ALA A 1 168 ? 10.469 10.484 7.844 1 97.88 168 ALA A N 1
ATOM 1251 C CA . ALA A 1 168 ? 9.312 10.562 6.957 1 97.88 168 ALA A CA 1
ATOM 1252 C C . ALA A 1 168 ? 8.008 10.422 7.742 1 97.88 168 ALA A C 1
ATOM 1254 O O . ALA A 1 168 ? 7.02 11.094 7.438 1 97.88 168 ALA A O 1
ATOM 1255 N N . LEU A 1 169 ? 8.008 9.602 8.742 1 98.31 169 LEU A N 1
ATOM 1256 C CA . LEU A 1 169 ? 6.801 9.367 9.531 1 98.31 169 LEU A CA 1
ATOM 1257 C C . LEU A 1 169 ? 6.223 10.68 10.047 1 98.31 169 LEU A C 1
ATOM 1259 O O . LEU A 1 169 ? 5.035 10.953 9.875 1 98.31 169 LEU A O 1
ATOM 1263 N N . TRP A 1 170 ? 7.062 11.539 10.539 1 98.06 170 TRP A N 1
ATOM 1264 C CA . TRP A 1 170 ? 6.598 12.742 11.211 1 98.06 170 TRP A CA 1
ATOM 1265 C C . TRP A 1 170 ? 6.477 13.906 10.227 1 98.06 170 TRP A C 1
ATOM 1267 O O . TRP A 1 170 ? 5.703 14.844 10.453 1 98.06 170 TRP A O 1
ATOM 1277 N N . ASP A 1 171 ? 7.234 13.875 9.172 1 97.44 171 ASP A N 1
ATOM 1278 C CA . ASP A 1 171 ? 7.207 14.984 8.234 1 97.44 171 ASP A CA 1
ATOM 1279 C C . ASP A 1 171 ? 6.043 14.852 7.254 1 97.44 171 ASP A C 1
ATOM 1281 O O . ASP A 1 171 ? 5.301 15.812 7.027 1 97.44 171 ASP A O 1
ATOM 1285 N N . VAL A 1 172 ? 5.895 13.656 6.664 1 98.06 172 VAL A N 1
ATOM 1286 C CA . VAL A 1 172 ? 4.898 13.555 5.605 1 98.06 172 VAL A CA 1
ATOM 1287 C C . VAL A 1 172 ? 3.717 12.711 6.086 1 98.06 172 VAL A C 1
ATOM 1289 O O . VAL A 1 172 ? 2.635 12.75 5.496 1 98.06 172 VAL A O 1
ATOM 1292 N N . GLY A 1 173 ? 3.795 11.984 7.199 1 98.69 173 GLY A N 1
ATOM 1293 C CA . GLY A 1 173 ? 2.686 11.258 7.797 1 98.69 173 GLY A CA 1
ATOM 1294 C C . GLY A 1 173 ? 1.465 12.125 8.039 1 98.69 173 GLY A C 1
ATOM 1295 O O . GLY A 1 173 ? 0.344 11.734 7.707 1 98.69 173 GLY A O 1
ATOM 1296 N N . PRO A 1 174 ? 1.71 13.289 8.594 1 98.81 174 PRO A N 1
ATOM 1297 C CA . PRO A 1 174 ? 0.576 14.18 8.852 1 98.81 174 PRO A CA 1
ATOM 1298 C C . PRO A 1 174 ? -0.224 14.5 7.594 1 98.81 174 PRO A C 1
ATOM 1300 O O . PRO A 1 174 ? -1.45 14.625 7.648 1 98.81 174 PRO A O 1
ATOM 1303 N N . HIS A 1 175 ? 0.427 14.68 6.453 1 98.06 175 HIS A N 1
ATOM 1304 C CA . HIS A 1 175 ? -0.284 14.953 5.207 1 98.06 175 HIS A CA 1
ATOM 1305 C C . HIS A 1 175 ? -1.22 13.805 4.844 1 98.06 175 HIS A C 1
ATOM 1307 O O . HIS A 1 175 ? -2.4 14.023 4.562 1 98.06 175 HIS A O 1
ATOM 1313 N N . ALA A 1 176 ? -0.731 12.609 4.887 1 98.75 176 ALA A N 1
ATOM 1314 C CA . ALA A 1 176 ? -1.532 11.445 4.535 1 98.75 176 ALA A CA 1
ATOM 1315 C C . ALA A 1 176 ? -2.701 11.273 5.504 1 98.75 176 ALA A C 1
ATOM 1317 O O . ALA A 1 176 ? -3.84 11.062 5.078 1 98.75 176 ALA A O 1
ATOM 1318 N N . LEU A 1 177 ? -2.408 11.391 6.766 1 98.94 177 LEU A N 1
ATOM 1319 C CA . LEU A 1 177 ? -3.428 11.195 7.789 1 98.94 177 LEU A CA 1
ATOM 1320 C C . LEU A 1 177 ? -4.523 12.25 7.68 1 98.94 177 LEU A C 1
ATOM 1322 O O . LEU A 1 177 ? -5.699 11.961 7.914 1 98.94 177 LEU A O 1
ATOM 1326 N N . SER A 1 178 ? -4.129 13.477 7.328 1 98.81 178 SER A N 1
ATOM 1327 C CA . SER A 1 178 ? -5.098 14.562 7.238 1 98.81 178 SER A CA 1
ATOM 1328 C C . SER A 1 178 ? -6.129 14.305 6.145 1 98.81 178 SER A C 1
ATOM 1330 O O . SER A 1 178 ? -7.223 14.867 6.168 1 98.81 178 SER A O 1
ATOM 1332 N N . VAL A 1 179 ? -5.789 13.484 5.156 1 98.69 179 VAL A N 1
ATOM 1333 C CA . VAL A 1 179 ? -6.707 13.125 4.082 1 98.69 179 VAL A CA 1
ATOM 1334 C C . VAL A 1 179 ? -7.5 11.883 4.477 1 98.69 179 VAL A C 1
ATOM 1336 O O . VAL A 1 179 ? -8.711 11.812 4.258 1 98.69 179 VAL A O 1
ATOM 1339 N N . LEU A 1 180 ? -6.914 10.906 5.121 1 98.88 180 LEU A N 1
ATOM 1340 C CA . LEU A 1 180 ? -7.512 9.609 5.406 1 98.88 180 LEU A CA 1
ATOM 1341 C C . LEU A 1 180 ? -8.555 9.727 6.512 1 98.88 180 LEU A C 1
ATOM 1343 O O . LEU A 1 180 ? -9.617 9.094 6.441 1 98.88 180 LEU A O 1
ATOM 1347 N N . LEU A 1 181 ? -8.297 10.5 7.543 1 98.81 181 LEU A N 1
ATOM 1348 C CA . LEU A 1 181 ? -9.117 10.508 8.75 1 98.81 181 LEU A CA 1
ATOM 1349 C C . LEU A 1 181 ? -10.523 11.023 8.445 1 98.81 181 LEU A C 1
ATOM 1351 O O . LEU A 1 181 ? -11.516 10.406 8.844 1 98.81 181 LEU A O 1
ATOM 1355 N N . PRO A 1 182 ? -10.633 12.148 7.68 1 98.38 182 PRO A N 1
ATOM 1356 C CA . PRO A 1 182 ? -11.992 12.602 7.395 1 98.38 182 PRO A CA 1
ATOM 1357 C C . PRO A 1 182 ? -12.781 11.617 6.531 1 98.38 182 PRO A C 1
ATOM 1359 O O . PRO A 1 182 ? -14.008 11.562 6.617 1 98.38 182 PRO A O 1
ATOM 1362 N N . VAL A 1 183 ? -12.117 10.797 5.73 1 98.56 183 VAL A N 1
ATOM 1363 C CA . VAL A 1 183 ? -12.781 9.961 4.734 1 98.56 183 VAL A CA 1
ATOM 1364 C C . VAL A 1 183 ? -13.055 8.578 5.316 1 98.56 183 VAL A C 1
ATOM 1366 O O . VAL A 1 183 ? -14.148 8.031 5.148 1 98.56 183 VAL A O 1
ATOM 1369 N N . LEU A 1 184 ? -12.094 8.016 6.051 1 98.69 184 LEU A N 1
ATOM 1370 C CA . LEU A 1 184 ? -12.195 6.641 6.527 1 98.69 184 LEU A CA 1
ATOM 1371 C C . LEU A 1 184 ? -12.523 6.609 8.016 1 98.69 184 LEU A C 1
ATOM 1373 O O . LEU A 1 184 ? -12.641 5.531 8.609 1 98.69 184 LEU A O 1
ATOM 1377 N N . GLY A 1 185 ? -12.625 7.773 8.664 1 98.38 185 GLY A N 1
ATOM 1378 C CA . GLY A 1 185 ? -12.867 7.832 10.102 1 98.38 185 GLY A CA 1
ATOM 1379 C C . GLY A 1 185 ? -11.609 7.699 10.93 1 98.38 185 GLY A C 1
ATOM 1380 O O . GLY A 1 185 ? -10.516 7.523 10.383 1 98.38 185 GLY A O 1
ATOM 1381 N N . ASP A 1 186 ? -11.773 7.781 12.219 1 98.56 186 ASP A N 1
ATOM 1382 C CA . ASP A 1 186 ? -10.664 7.734 13.172 1 98.56 186 ASP A CA 1
ATOM 1383 C C . ASP A 1 186 ? -9.898 6.422 13.047 1 98.56 186 ASP A C 1
ATOM 1385 O O . ASP A 1 186 ? -10.445 5.414 12.602 1 98.56 186 ASP A O 1
ATOM 1389 N N . VAL A 1 187 ? -8.625 6.48 13.398 1 98.75 187 VAL A N 1
ATOM 1390 C CA . VAL A 1 187 ? -7.789 5.289 13.461 1 98.75 187 VAL A CA 1
ATOM 1391 C C . VAL A 1 187 ? -7.992 4.582 14.797 1 98.75 187 VAL A C 1
ATOM 1393 O O . VAL A 1 187 ? -7.703 5.145 15.852 1 98.75 187 VAL A O 1
ATOM 1396 N N . ARG A 1 188 ? -8.477 3.42 14.758 1 98.25 188 ARG A N 1
ATOM 1397 C CA . ARG A 1 188 ? -8.656 2.633 15.977 1 98.25 188 ARG A CA 1
ATOM 1398 C C . ARG A 1 188 ? -7.336 2.037 16.453 1 98.25 188 ARG A C 1
ATOM 1400 O O . ARG A 1 188 ? -7.062 1.984 17.641 1 98.25 188 ARG A O 1
ATOM 1407 N N . GLN A 1 189 ? -6.574 1.63 15.492 1 97.69 189 GLN A N 1
ATOM 1408 C CA . GLN A 1 189 ? -5.316 0.964 15.797 1 97.69 189 GLN A CA 1
ATOM 1409 C C . GLN A 1 189 ? -4.336 1.078 14.633 1 97.69 189 GLN A C 1
ATOM 1411 O O . GLN A 1 189 ? -4.73 0.981 13.469 1 97.69 189 GLN A O 1
ATOM 1416 N N . VAL A 1 190 ? -3.068 1.281 14.992 1 98.19 190 VAL A N 1
ATOM 1417 C CA . VAL A 1 190 ? -1.989 1.025 14.047 1 98.19 190 VAL A CA 1
ATOM 1418 C C . VAL A 1 190 ? -1.668 -0.467 14.016 1 98.19 190 VAL A C 1
ATOM 1420 O O . VAL A 1 190 ? -0.979 -0.977 14.906 1 98.19 190 VAL A O 1
ATOM 1423 N N . LEU A 1 191 ? -2.092 -1.141 13 1 97.06 191 LEU A N 1
ATOM 1424 C CA . LEU A 1 191 ? -2.002 -2.596 12.945 1 97.06 191 LEU A CA 1
ATOM 1425 C C . LEU A 1 191 ? -0.565 -3.043 12.703 1 97.06 191 LEU A C 1
ATOM 1427 O O . LEU A 1 191 ? -0.149 -4.098 13.188 1 97.06 191 LEU A O 1
ATOM 1431 N N . ALA A 1 192 ? 0.135 -2.27 11.93 1 96.5 192 ALA A N 1
ATOM 1432 C CA . ALA A 1 192 ? 1.52 -2.602 11.609 1 96.5 192 ALA A CA 1
ATOM 1433 C C . ALA A 1 192 ? 2.318 -1.348 11.266 1 96.5 192 ALA A C 1
ATOM 1435 O O . ALA A 1 192 ? 1.771 -0.383 10.727 1 96.5 192 ALA A O 1
ATOM 1436 N N . ALA A 1 193 ? 3.537 -1.376 11.555 1 97.38 193 ALA A N 1
ATOM 1437 C CA . ALA A 1 193 ? 4.547 -0.4 11.156 1 97.38 193 ALA A CA 1
ATOM 1438 C C . ALA A 1 193 ? 5.891 -1.077 10.891 1 97.38 193 ALA A C 1
ATOM 1440 O O . ALA A 1 193 ? 6.348 -1.896 11.695 1 97.38 193 ALA A O 1
ATOM 1441 N N . ALA A 1 194 ? 6.43 -0.768 9.766 1 97.75 194 ALA A N 1
ATOM 1442 C CA . ALA A 1 194 ? 7.691 -1.411 9.398 1 97.75 194 ALA A CA 1
ATOM 1443 C C . ALA A 1 194 ? 8.609 -0.442 8.656 1 97.75 194 ALA A C 1
ATOM 1445 O O . ALA A 1 194 ? 8.133 0.419 7.914 1 97.75 194 ALA A O 1
ATOM 1446 N N . HIS A 1 195 ? 9.938 -0.642 8.859 1 97.5 195 HIS A N 1
ATOM 1447 C CA . HIS A 1 195 ? 10.906 0.14 8.102 1 97.5 195 HIS A CA 1
ATOM 1448 C C . HIS A 1 195 ? 11.094 -0.425 6.695 1 97.5 195 HIS A C 1
ATOM 1450 O O . HIS A 1 195 ? 11.07 -1.643 6.504 1 97.5 195 HIS A O 1
ATOM 1456 N N . GLY A 1 196 ? 11.156 0.434 5.703 1 97.38 196 GLY A N 1
ATOM 1457 C CA . GLY A 1 196 ? 11.625 0.122 4.359 1 97.38 196 GLY A CA 1
ATOM 1458 C C . GLY A 1 196 ? 13.023 0.645 4.078 1 97.38 196 GLY A C 1
ATOM 1459 O O . GLY A 1 196 ? 13.836 0.765 4.992 1 97.38 196 GLY A O 1
ATOM 1460 N N . PRO A 1 197 ? 13.273 0.887 2.797 1 96.5 197 PRO A N 1
ATOM 1461 C CA . PRO A 1 197 ? 14.602 1.409 2.471 1 96.5 197 PRO A CA 1
ATOM 1462 C C . PRO A 1 197 ? 14.852 2.803 3.045 1 96.5 197 PRO A C 1
ATOM 1464 O O . PRO A 1 197 ? 13.938 3.637 3.057 1 96.5 197 PRO A O 1
ATOM 1467 N N . ALA A 1 198 ? 16.031 3.018 3.504 1 94.19 198 ALA A N 1
ATOM 1468 C CA . ALA A 1 198 ? 16.453 4.312 4.039 1 94.19 198 ALA A CA 1
ATOM 1469 C C . ALA A 1 198 ? 15.508 4.777 5.141 1 94.19 198 ALA A C 1
ATOM 1471 O O . ALA A 1 198 ? 15.297 4.07 6.129 1 94.19 198 ALA A O 1
ATOM 1472 N N . ASP A 1 199 ? 14.859 5.91 4.969 1 95.44 199 ASP A N 1
ATOM 1473 C CA . ASP A 1 199 ? 14.023 6.41 6.059 1 95.44 199 ASP A CA 1
ATOM 1474 C C . ASP A 1 199 ? 12.555 6.055 5.832 1 95.44 199 ASP A C 1
ATOM 1476 O O . ASP A 1 199 ? 11.672 6.625 6.477 1 95.44 199 ASP A O 1
ATOM 1480 N N . THR A 1 200 ? 12.352 5.141 4.875 1 98 200 THR A N 1
ATOM 1481 C CA . THR A 1 200 ? 10.992 4.781 4.488 1 98 200 THR A CA 1
ATOM 1482 C C . THR A 1 200 ? 10.289 4.027 5.613 1 98 200 THR A C 1
ATOM 1484 O O . THR A 1 200 ? 10.898 3.191 6.281 1 98 200 THR A O 1
ATOM 1487 N N . VAL A 1 201 ? 8.992 4.371 5.773 1 98.5 201 VAL A N 1
ATOM 1488 C CA . VAL A 1 201 ? 8.156 3.631 6.719 1 98.5 201 VAL A CA 1
ATOM 1489 C C . VAL A 1 201 ? 6.867 3.193 6.035 1 98.5 201 VAL A C 1
ATOM 1491 O O . VAL A 1 201 ? 6.293 3.943 5.238 1 98.5 201 VAL A O 1
ATOM 1494 N N . HIS A 1 202 ? 6.473 1.985 6.312 1 98.75 202 HIS A N 1
ATOM 1495 C CA . HIS A 1 202 ? 5.184 1.44 5.898 1 98.75 202 HIS A CA 1
ATOM 1496 C C . HIS A 1 202 ? 4.242 1.288 7.09 1 98.75 202 HIS A C 1
ATOM 1498 O O . HIS A 1 202 ? 4.656 0.829 8.156 1 98.75 202 HIS A O 1
ATOM 1504 N N . LEU A 1 203 ? 2.994 1.709 6.914 1 98.75 203 LEU A N 1
ATOM 1505 C CA . LEU A 1 203 ? 1.994 1.565 7.969 1 98.75 203 LEU A CA 1
ATOM 1506 C C . LEU A 1 203 ? 0.757 0.84 7.445 1 98.75 203 LEU A C 1
ATOM 1508 O O . LEU A 1 203 ? 0.409 0.963 6.27 1 98.75 203 LEU A O 1
ATOM 1512 N N . VAL A 1 204 ? 0.097 0.104 8.297 1 98.69 204 VAL A N 1
ATOM 1513 C CA . VAL A 1 204 ? -1.265 -0.388 8.109 1 98.69 204 VAL A CA 1
ATOM 1514 C C . VAL A 1 204 ? -2.156 0.12 9.242 1 98.69 204 VAL A C 1
ATOM 1516 O O . VAL A 1 204 ? -1.832 -0.05 10.422 1 98.69 204 VAL A O 1
ATOM 1519 N N . LEU A 1 205 ? -3.25 0.747 8.828 1 98.81 205 LEU A N 1
ATOM 1520 C CA . LEU A 1 205 ? -4.133 1.35 9.82 1 98.81 205 LEU A CA 1
ATOM 1521 C C . LEU A 1 205 ? -5.512 0.703 9.789 1 98.81 205 LEU A C 1
ATOM 1523 O O . LEU A 1 205 ? -6.016 0.36 8.719 1 98.81 205 LEU A O 1
ATOM 1527 N N . ASP A 1 206 ? -6.102 0.549 10.961 1 98.62 206 ASP A N 1
ATOM 1528 C CA . ASP A 1 206 ? -7.492 0.15 11.172 1 98.62 206 ASP A CA 1
ATOM 1529 C C . ASP A 1 206 ? -8.367 1.355 11.516 1 98.62 206 ASP A C 1
ATOM 1531 O O . ASP A 1 206 ? -8.102 2.061 12.492 1 98.62 206 ASP A O 1
ATOM 1535 N N . HIS A 1 207 ? -9.414 1.631 10.727 1 98.75 207 HIS A N 1
ATOM 1536 C CA . HIS A 1 207 ? -10.227 2.828 10.891 1 98.75 207 HIS A CA 1
ATOM 1537 C C . HIS A 1 207 ? -11.57 2.496 11.531 1 98.75 207 HIS A C 1
ATOM 1539 O O . HIS A 1 207 ? -12.039 1.36 11.438 1 98.75 207 HIS A O 1
ATOM 1545 N N . ALA A 1 208 ? -12.203 3.441 12.117 1 97.94 208 ALA A N 1
ATOM 1546 C CA . ALA A 1 208 ? -13.445 3.285 12.867 1 97.94 208 ALA A CA 1
ATOM 1547 C C . ALA A 1 208 ? -14.594 2.877 11.953 1 97.94 208 ALA A C 1
ATOM 1549 O O . ALA A 1 208 ? -15.555 2.246 12.398 1 97.94 208 ALA A O 1
ATOM 1550 N N . THR A 1 209 ? -14.539 3.191 10.672 1 97.62 209 THR A N 1
ATOM 1551 C CA . THR A 1 209 ? -15.586 2.852 9.719 1 97.62 209 THR A CA 1
ATOM 1552 C C . THR A 1 209 ? -15.523 1.37 9.352 1 97.62 209 THR A C 1
ATOM 1554 O O . THR A 1 209 ? -16.422 0.855 8.68 1 97.62 209 THR A O 1
ATOM 1557 N N . GLY A 1 210 ? -14.445 0.701 9.695 1 97.75 210 GLY A N 1
ATOM 1558 C CA . GLY A 1 210 ? -14.234 -0.687 9.312 1 97.75 210 GLY A CA 1
ATOM 1559 C C . GLY A 1 210 ? -13.25 -0.85 8.172 1 97.75 210 GLY A C 1
ATOM 1560 O O . GLY A 1 210 ? -12.797 -1.961 7.891 1 97.75 210 GLY A O 1
ATOM 1561 N N . ALA A 1 211 ? -12.867 0.263 7.523 1 98.5 211 ALA A N 1
ATOM 1562 C CA . ALA A 1 211 ? -11.891 0.238 6.438 1 98.5 211 ALA A CA 1
ATOM 1563 C C . ALA A 1 211 ? -10.477 0.091 6.977 1 98.5 211 ALA A C 1
ATOM 1565 O O . ALA A 1 211 ? -10.219 0.354 8.156 1 98.5 211 ALA A O 1
ATOM 1566 N N . SER A 1 212 ? -9.594 -0.404 6.141 1 98.75 212 SER A N 1
ATOM 1567 C CA . SER A 1 212 ? -8.164 -0.351 6.422 1 98.75 212 SER A CA 1
ATOM 1568 C C . SER A 1 212 ? -7.445 0.562 5.434 1 98.75 212 SER A C 1
ATOM 1570 O O . SER A 1 212 ? -7.984 0.896 4.379 1 98.75 212 SER A O 1
ATOM 1572 N N . SER A 1 213 ? -6.285 1.003 5.781 1 98.81 213 SER A N 1
ATOM 1573 C CA . SER A 1 213 ? -5.457 1.762 4.852 1 98.81 213 SER A CA 1
ATOM 1574 C C . SER A 1 213 ? -3.986 1.384 4.988 1 98.81 213 SER A C 1
ATOM 1576 O O . SER A 1 213 ? -3.561 0.887 6.035 1 98.81 213 SER A O 1
ATOM 1578 N N . THR A 1 214 ? -3.246 1.537 3.908 1 98.81 214 THR A N 1
ATOM 1579 C CA . THR A 1 214 ? -1.798 1.365 3.895 1 98.81 214 THR A CA 1
ATOM 1580 C C . THR A 1 214 ? -1.102 2.67 3.52 1 98.81 214 THR A C 1
ATOM 1582 O O . THR A 1 214 ? -1.574 3.402 2.646 1 98.81 214 THR A O 1
ATOM 1585 N N . LEU A 1 215 ? -0.022 2.955 4.219 1 98.88 215 LEU A N 1
ATOM 1586 C CA . LEU A 1 215 ? 0.776 4.145 3.951 1 98.88 215 LEU A CA 1
ATOM 1587 C C . LEU A 1 215 ? 2.219 3.771 3.629 1 98.88 215 LEU A C 1
ATOM 1589 O O . LEU A 1 215 ? 2.809 2.92 4.297 1 98.88 215 LEU A O 1
ATOM 1593 N N . THR A 1 216 ? 2.766 4.328 2.609 1 98.88 216 THR A N 1
ATOM 1594 C CA . THR A 1 216 ? 4.195 4.328 2.314 1 98.88 216 THR A CA 1
ATOM 1595 C C . THR A 1 216 ? 4.75 5.746 2.328 1 98.88 216 THR A C 1
ATOM 1597 O O . THR A 1 216 ? 4.359 6.582 1.512 1 98.88 216 THR A O 1
ATOM 1600 N N . LEU A 1 217 ? 5.633 6.004 3.268 1 98.88 217 LEU A N 1
ATOM 1601 C CA . LEU A 1 217 ? 6.164 7.34 3.516 1 98.88 217 LEU A CA 1
ATOM 1602 C C . LEU A 1 217 ? 7.68 7.359 3.365 1 98.88 217 LEU A C 1
ATOM 1604 O O . LEU A 1 217 ? 8.367 6.469 3.869 1 98.88 217 LEU A O 1
ATOM 1608 N N . SER A 1 218 ? 8.219 8.406 2.686 1 98.5 218 SER A N 1
ATOM 1609 C CA . SER A 1 218 ? 9.672 8.516 2.555 1 98.5 218 SER A CA 1
ATOM 1610 C C . SER A 1 218 ? 10.086 9.961 2.301 1 98.5 218 SER A C 1
ATOM 1612 O O . SER A 1 218 ? 9.367 10.719 1.643 1 98.5 218 SER A O 1
ATOM 1614 N N . LEU A 1 219 ? 11.25 10.359 2.805 1 97.62 219 LEU A N 1
ATOM 1615 C CA . LEU A 1 219 ? 11.891 11.617 2.439 1 97.62 219 LEU A CA 1
ATOM 1616 C C . LEU A 1 219 ? 13.102 11.367 1.552 1 97.62 219 LEU A C 1
ATOM 1618 O O . LEU A 1 219 ? 13.766 12.312 1.125 1 97.62 219 LEU A O 1
ATOM 1622 N N . THR A 1 220 ? 13.359 10.07 1.295 1 96.31 220 THR A N 1
ATOM 1623 C CA . THR A 1 220 ? 14.602 9.742 0.605 1 96.31 220 THR A CA 1
ATOM 1624 C C . THR A 1 220 ? 14.32 8.961 -0.676 1 96.31 220 THR A C 1
ATOM 1626 O O . THR A 1 220 ? 15.164 8.195 -1.146 1 96.31 220 THR A O 1
ATOM 1629 N N . ALA A 1 221 ? 13.125 9.031 -1.168 1 97.38 221 ALA A N 1
ATOM 1630 C CA . ALA A 1 221 ? 12.828 8.406 -2.453 1 97.38 221 ALA A CA 1
ATOM 1631 C C . ALA A 1 221 ? 13.703 8.977 -3.561 1 97.38 221 ALA A C 1
ATOM 1633 O O . ALA A 1 221 ? 14.078 10.156 -3.518 1 97.38 221 ALA A O 1
ATOM 1634 N N . PRO A 1 222 ? 14.102 8.102 -4.555 1 96.5 222 PRO A N 1
ATOM 1635 C CA . PRO A 1 222 ? 14.703 8.711 -5.75 1 96.5 222 PRO A CA 1
ATOM 1636 C C . PRO A 1 222 ? 13.82 9.805 -6.355 1 96.5 222 PRO A C 1
ATOM 1638 O O . PRO A 1 222 ? 12.594 9.68 -6.371 1 96.5 222 PRO A O 1
ATOM 1641 N N . PRO A 1 223 ? 14.469 10.836 -6.848 1 96.31 223 PRO A N 1
ATOM 1642 C CA . PRO A 1 223 ? 13.688 11.945 -7.383 1 96.31 223 PRO A CA 1
ATOM 1643 C C . PRO A 1 223 ? 12.656 11.5 -8.414 1 96.31 223 PRO A C 1
ATOM 1645 O O . PRO A 1 223 ? 11.516 11.969 -8.398 1 96.31 223 PRO A O 1
ATOM 1648 N N . ALA A 1 224 ? 12.977 10.539 -9.281 1 96.75 224 ALA A N 1
ATOM 1649 C CA . ALA A 1 224 ? 12.078 10.07 -10.336 1 96.75 224 ALA A CA 1
ATOM 1650 C C . ALA A 1 224 ? 10.898 9.297 -9.742 1 96.75 224 ALA A C 1
ATOM 1652 O O . ALA A 1 224 ? 9.891 9.086 -10.422 1 96.75 224 ALA A O 1
ATOM 1653 N N . ALA A 1 225 ? 11.008 8.859 -8.469 1 97.19 225 ALA A N 1
ATOM 1654 C CA . ALA A 1 225 ? 9.984 8.078 -7.789 1 97.19 225 ALA A CA 1
ATOM 1655 C C . ALA A 1 225 ? 9.117 8.961 -6.902 1 97.19 225 ALA A C 1
ATOM 1657 O O . ALA A 1 225 ? 8.133 8.492 -6.324 1 97.19 225 ALA A O 1
ATOM 1658 N N . ALA A 1 226 ? 9.469 10.195 -6.773 1 96.75 226 ALA A N 1
ATOM 1659 C CA . ALA A 1 226 ? 8.812 11.094 -5.828 1 96.75 226 ALA A CA 1
ATOM 1660 C C . ALA A 1 226 ? 7.379 11.391 -6.266 1 96.75 226 ALA A C 1
ATOM 1662 O O . ALA A 1 226 ? 7.066 11.367 -7.461 1 96.75 226 ALA A O 1
ATOM 1663 N N . GLY A 1 227 ? 6.488 11.641 -5.293 1 95.25 227 GLY A N 1
ATOM 1664 C CA . GLY A 1 227 ? 5.102 11.992 -5.555 1 95.25 227 GLY A CA 1
ATOM 1665 C C . GLY A 1 227 ? 4.172 11.641 -4.406 1 95.25 227 GLY A C 1
ATOM 1666 O O . GLY A 1 227 ? 4.551 10.898 -3.5 1 95.25 227 GLY A O 1
ATOM 1667 N N . ALA A 1 228 ? 3.023 12.234 -4.402 1 96.12 228 ALA A N 1
ATOM 1668 C CA . ALA A 1 228 ? 1.971 11.953 -3.428 1 96.12 228 ALA A CA 1
ATOM 1669 C C . ALA A 1 228 ? 0.704 11.453 -4.117 1 96.12 228 ALA A C 1
ATOM 1671 O O . ALA A 1 228 ? 0.205 12.094 -5.047 1 96.12 228 ALA A O 1
ATOM 1672 N N . ASP A 1 229 ? 0.274 10.336 -3.684 1 96.62 229 ASP A N 1
ATOM 1673 C CA . ASP A 1 229 ? -0.933 9.734 -4.246 1 96.62 229 ASP A CA 1
ATOM 1674 C C . ASP A 1 229 ? -1.764 9.047 -3.166 1 96.62 229 ASP A C 1
ATOM 1676 O O . ASP A 1 229 ? -1.222 8.586 -2.158 1 96.62 229 ASP A O 1
ATOM 1680 N N . LEU A 1 230 ? -3.057 9.062 -3.34 1 98.38 230 LEU A N 1
ATOM 1681 C CA . LEU A 1 230 ? -3.984 8.344 -2.469 1 98.38 230 LEU A CA 1
ATOM 1682 C C . LEU A 1 230 ? -5.152 7.777 -3.268 1 98.38 230 LEU A C 1
ATOM 1684 O O . LEU A 1 230 ? -5.719 8.461 -4.117 1 98.38 230 LEU A O 1
ATOM 1688 N N . GLU A 1 231 ? -5.449 6.535 -3.1 1 98.62 231 GLU A N 1
ATOM 1689 C CA . GLU A 1 231 ? -6.539 5.832 -3.77 1 98.62 231 GLU A CA 1
ATOM 1690 C C . GLU A 1 231 ? -7.504 5.215 -2.76 1 98.62 231 GLU A C 1
ATOM 1692 O O . GLU A 1 231 ? -7.074 4.586 -1.788 1 98.62 231 GLU A O 1
ATOM 1697 N N . LEU A 1 232 ? -8.773 5.453 -2.955 1 98.69 232 LEU A N 1
ATOM 1698 C CA . LEU A 1 232 ? -9.836 4.82 -2.191 1 98.69 232 LEU A CA 1
ATOM 1699 C C . LEU A 1 232 ? -10.523 3.734 -3.016 1 98.69 232 LEU A C 1
ATOM 1701 O O . LEU A 1 232 ? -10.75 3.908 -4.215 1 98.69 232 LEU A O 1
ATOM 1705 N N . ARG A 1 233 ? -10.859 2.652 -2.42 1 98.69 233 ARG A N 1
ATOM 1706 C CA . ARG A 1 233 ? -11.664 1.604 -3.037 1 98.69 233 ARG A CA 1
ATOM 1707 C C . ARG A 1 233 ? -12.805 1.177 -2.117 1 98.69 233 ARG A C 1
ATOM 1709 O O . ARG A 1 233 ? -12.594 0.969 -0.919 1 98.69 233 ARG A O 1
ATOM 1716 N N . GLY A 1 234 ? -13.914 1.02 -2.619 1 98.31 234 GLY A N 1
ATOM 1717 C CA . GLY A 1 234 ? -15.055 0.579 -1.833 1 98.31 234 GLY A CA 1
ATOM 1718 C C . GLY A 1 234 ? -16.297 0.32 -2.672 1 98.31 234 GLY A C 1
ATOM 1719 O O . GLY A 1 234 ? -16.188 -0.01 -3.854 1 98.31 234 GLY A O 1
ATOM 1720 N N . ASP A 1 235 ? -17.438 0.391 -2.078 1 97.75 235 ASP A N 1
ATOM 1721 C CA . ASP A 1 235 ? -18.719 0.094 -2.711 1 97.75 235 ASP A CA 1
ATOM 1722 C C . ASP A 1 235 ? -18.969 1.009 -3.908 1 97.75 235 ASP A C 1
ATOM 1724 O O . ASP A 1 235 ? -19.625 0.612 -4.875 1 97.75 235 ASP A O 1
ATOM 1728 N N . SER A 1 236 ? -18.391 2.166 -3.855 1 97.19 236 SER A N 1
ATOM 1729 C CA . SER A 1 236 ? -18.641 3.166 -4.887 1 97.19 236 SER A CA 1
ATOM 1730 C C . SER A 1 236 ? -17.562 3.133 -5.969 1 97.19 236 SER A C 1
ATOM 1732 O O . SER A 1 236 ? -17.547 3.984 -6.859 1 97.19 236 SER A O 1
ATOM 1734 N N . GLY A 1 237 ? -16.672 2.188 -5.859 1 97.88 237 GLY A N 1
ATOM 1735 C CA . GLY A 1 237 ? -15.648 2.062 -6.879 1 97.88 237 GLY A CA 1
ATOM 1736 C C . GLY A 1 237 ? -14.289 2.553 -6.414 1 97.88 237 GLY A C 1
ATOM 1737 O O . GLY A 1 237 ? -13.867 2.264 -5.293 1 97.88 237 GLY A O 1
ATOM 1738 N N . VAL A 1 238 ? -13.594 3.164 -7.344 1 98.31 238 VAL A N 1
ATOM 1739 C CA . VAL A 1 238 ? -12.234 3.627 -7.102 1 98.31 238 VAL A CA 1
ATOM 1740 C C . VAL A 1 238 ? -12.164 5.145 -7.262 1 98.31 238 VAL A C 1
ATOM 1742 O O . VAL A 1 238 ? -12.703 5.699 -8.219 1 98.31 238 VAL A O 1
ATOM 1745 N N . ALA A 1 239 ? -11.609 5.844 -6.289 1 98.56 239 ALA A N 1
ATOM 1746 C CA . ALA A 1 239 ? -11.414 7.289 -6.336 1 98.56 239 ALA A CA 1
ATOM 1747 C C . ALA A 1 239 ? -9.961 7.66 -6.082 1 98.56 239 ALA A C 1
ATOM 1749 O O . ALA A 1 239 ? -9.328 7.129 -5.164 1 98.56 239 ALA A O 1
ATOM 1750 N N . LEU A 1 240 ? -9.422 8.594 -6.852 1 98.44 240 LEU A N 1
ATOM 1751 C CA . LEU A 1 240 ? -8.031 9.023 -6.746 1 98.44 240 LEU A CA 1
ATOM 1752 C C . LEU A 1 240 ? -7.945 10.484 -6.309 1 98.44 240 LEU A C 1
ATOM 1754 O O . LEU A 1 240 ? -8.664 11.336 -6.832 1 98.44 240 LEU A O 1
ATOM 1758 N N . LEU A 1 241 ? -7.113 10.758 -5.312 1 98.5 241 LEU A N 1
ATOM 1759 C CA . LEU A 1 241 ? -6.852 12.125 -4.891 1 98.5 241 LEU A CA 1
ATOM 1760 C C . LEU A 1 241 ? -6.324 12.961 -6.055 1 98.5 241 LEU A C 1
ATOM 1762 O O . LEU A 1 241 ? -5.32 12.602 -6.676 1 98.5 241 LEU A O 1
ATOM 1766 N N . PRO A 1 242 ? -7.035 14.062 -6.383 1 97.94 242 PRO A N 1
ATOM 1767 C CA . PRO A 1 242 ? -6.559 14.891 -7.492 1 97.94 242 PRO A CA 1
ATOM 1768 C C . PRO A 1 242 ? -5.293 15.672 -7.141 1 97.94 242 PRO A C 1
ATOM 1770 O O . PRO A 1 242 ? -5.055 15.977 -5.969 1 97.94 242 PRO A O 1
ATOM 1773 N N . ARG A 1 243 ? -4.551 15.953 -8.133 1 91.94 243 ARG A N 1
ATOM 1774 C CA . ARG A 1 243 ? -3.387 16.812 -7.961 1 91.94 243 ARG A CA 1
ATOM 1775 C C . ARG A 1 243 ? -3.793 18.281 -7.93 1 91.94 243 ARG A C 1
ATOM 1777 O O . ARG A 1 243 ? -4.84 18.656 -8.461 1 91.94 243 ARG A O 1
ATOM 1784 N N . SER A 1 244 ? -3.002 18.953 -7.137 1 89.38 244 SER A N 1
ATOM 1785 C CA . SER A 1 244 ? -3.195 20.406 -7.148 1 89.38 244 SER A CA 1
ATOM 1786 C C . SER A 1 244 ? -2.07 21.109 -7.902 1 89.38 244 SER A C 1
ATOM 1788 O O . SER A 1 244 ? -0.914 20.688 -7.836 1 89.38 244 SER A O 1
ATOM 1790 N N . SER A 1 245 ? -2.471 22.109 -8.602 1 84.44 245 SER A N 1
ATOM 1791 C CA . SER A 1 245 ? -1.456 22.906 -9.273 1 84.44 245 SER A CA 1
ATOM 1792 C C . SER A 1 245 ? -1.132 24.172 -8.477 1 84.44 245 SER A C 1
ATOM 1794 O O . SER A 1 245 ? -0.282 24.969 -8.883 1 84.44 245 SER A O 1
ATOM 1796 N N . GLU A 1 246 ? -1.774 24.219 -7.379 1 90 246 GLU A N 1
ATOM 1797 C CA . GLU A 1 246 ? -1.564 25.438 -6.602 1 90 246 GLU A CA 1
ATOM 1798 C C . GLU A 1 246 ? -0.359 25.297 -5.676 1 90 246 GLU A C 1
ATOM 1800 O O . GLU A 1 246 ? -0.062 24.203 -5.191 1 90 246 GLU A O 1
ATOM 1805 N N . GLY A 1 247 ? 0.326 26.344 -5.445 1 89.12 247 GLY A N 1
ATOM 1806 C CA . GLY A 1 247 ? 1.45 26.359 -4.523 1 89.12 247 GLY A CA 1
ATOM 1807 C C . GLY A 1 247 ? 1.033 26.547 -3.078 1 89.12 247 GLY A C 1
ATOM 1808 O O . GLY A 1 247 ? -0.159 26.609 -2.773 1 89.12 247 GLY A O 1
ATOM 1809 N N . ALA A 1 248 ? 1.969 26.609 -2.191 1 94.62 248 ALA A N 1
ATOM 1810 C CA . ALA A 1 248 ? 1.766 26.672 -0.747 1 94.62 248 ALA A CA 1
ATOM 1811 C C . ALA A 1 248 ? 1.109 28 -0.349 1 94.62 248 ALA A C 1
ATOM 1813 O O . ALA A 1 248 ? 0.294 28.031 0.575 1 94.62 248 ALA A O 1
ATOM 1814 N N . VAL A 1 249 ? 1.391 29.047 -1.089 1 97.81 249 VAL A N 1
ATOM 1815 C CA . VAL A 1 249 ? 0.958 30.375 -0.691 1 97.81 249 VAL A CA 1
ATOM 1816 C C . VAL A 1 249 ? -0.559 30.5 -0.822 1 97.81 249 VAL A C 1
ATOM 1818 O O . VAL A 1 249 ? -1.245 30.859 0.134 1 97.81 249 VAL A O 1
ATOM 1821 N N . PRO A 1 250 ? -1.146 30.094 -1.968 1 97.75 250 PRO A N 1
ATOM 1822 C CA . PRO A 1 250 ? -2.609 30.156 -2.035 1 97.75 250 PRO A CA 1
ATOM 1823 C C . PRO A 1 250 ? -3.281 29.234 -1.012 1 97.75 250 PRO A C 1
ATOM 1825 O O . PRO A 1 250 ? -4.328 29.594 -0.458 1 97.75 250 PRO A O 1
ATOM 1828 N N . ALA A 1 251 ? -2.719 28.094 -0.763 1 98 251 ALA A N 1
ATOM 1829 C CA . ALA A 1 251 ? -3.256 27.172 0.238 1 98 251 ALA A CA 1
ATOM 1830 C C . ALA A 1 251 ? -3.203 27.781 1.633 1 98 251 ALA A C 1
ATOM 1832 O O . ALA A 1 251 ? -4.16 27.672 2.404 1 98 251 ALA A O 1
ATOM 1833 N N . LEU A 1 252 ? -2.113 28.422 1.947 1 98.5 252 LEU A N 1
ATOM 1834 C CA . LEU A 1 252 ? -1.952 29.047 3.252 1 98.5 252 LEU A CA 1
ATOM 1835 C C . LEU A 1 252 ? -2.922 30.219 3.414 1 98.5 252 LEU A C 1
ATOM 1837 O O . LEU A 1 252 ? -3.426 30.469 4.512 1 98.5 252 LEU A O 1
ATOM 1841 N N . ALA A 1 253 ? -3.197 30.969 2.357 1 98.56 253 ALA A N 1
ATOM 1842 C CA . ALA A 1 253 ? -4.199 32.031 2.387 1 98.56 253 ALA A CA 1
ATOM 1843 C C . ALA A 1 253 ? -5.578 31.469 2.738 1 98.56 253 ALA A C 1
ATOM 1845 O O . ALA A 1 253 ? -6.324 32.094 3.506 1 98.56 253 ALA A O 1
ATOM 1846 N N . ARG A 1 254 ? -5.863 30.312 2.236 1 98.38 254 ARG A N 1
ATOM 1847 C CA . ARG A 1 254 ? -7.141 29.688 2.547 1 98.38 254 ARG A CA 1
ATOM 1848 C C . ARG A 1 254 ? -7.184 29.219 3.998 1 98.38 254 ARG A C 1
ATOM 1850 O O . ARG A 1 254 ? -8.234 29.25 4.633 1 98.38 254 ARG A O 1
ATOM 1857 N N . ALA A 1 255 ? -6.023 28.75 4.48 1 98.81 255 ALA A N 1
ATOM 1858 C CA . ALA A 1 255 ? -5.945 28.406 5.898 1 98.81 255 ALA A CA 1
ATOM 1859 C C . ALA A 1 255 ? -6.191 29.625 6.77 1 98.81 255 ALA A C 1
ATOM 1861 O O . ALA A 1 255 ? -6.863 29.547 7.801 1 98.81 255 ALA A O 1
ATOM 1862 N N . ALA A 1 256 ? -5.68 30.766 6.352 1 98.88 256 ALA A N 1
ATOM 1863 C CA . ALA A 1 256 ? -5.914 32.031 7.059 1 98.88 256 ALA A CA 1
ATOM 1864 C C . ALA A 1 256 ? -7.391 32.406 7.012 1 98.88 256 ALA A C 1
ATOM 1866 O O . ALA A 1 256 ? -7.941 32.906 8 1 98.88 256 ALA A O 1
ATOM 1867 N N . ASP A 1 257 ? -8.031 32.219 5.832 1 98.88 257 ASP A N 1
ATOM 1868 C CA . ASP A 1 257 ? -9.477 32.406 5.738 1 98.88 257 ASP A CA 1
ATOM 1869 C C . ASP A 1 257 ? -10.227 31.562 6.758 1 98.88 257 ASP A C 1
ATOM 1871 O O . ASP A 1 257 ? -11.164 32.031 7.402 1 98.88 257 ASP A O 1
ATOM 1875 N N . ALA A 1 258 ? -9.797 30.375 6.871 1 98.81 258 ALA A N 1
ATOM 1876 C CA . ALA A 1 258 ? -10.414 29.453 7.824 1 98.81 258 ALA A CA 1
ATOM 1877 C C . ALA A 1 258 ? -10.25 29.953 9.258 1 98.81 258 ALA A C 1
ATOM 1879 O O . ALA A 1 258 ? -11.18 29.859 10.062 1 98.81 258 ALA A O 1
ATOM 1880 N N . LEU A 1 259 ? -9.047 30.422 9.547 1 98.94 259 LEU A N 1
ATOM 1881 C CA . LEU A 1 259 ? -8.797 30.953 10.883 1 98.94 259 LEU A CA 1
ATOM 1882 C C . LEU A 1 259 ? -9.703 32.156 11.164 1 98.94 259 LEU A C 1
ATOM 1884 O O . LEU A 1 259 ? -10.289 32.25 12.25 1 98.94 259 LEU A O 1
ATOM 1888 N N . LEU A 1 260 ? -9.852 33.062 10.219 1 98.88 260 LEU A N 1
ATOM 1889 C CA . LEU A 1 260 ? -10.711 34.25 10.352 1 98.88 260 LEU A CA 1
ATOM 1890 C C . LEU A 1 260 ? -12.156 33.812 10.617 1 98.88 260 LEU A C 1
ATOM 1892 O O . LEU A 1 260 ? -12.812 34.375 11.5 1 98.88 260 LEU A O 1
ATOM 1896 N N . THR A 1 261 ? -12.586 32.875 9.891 1 98.81 261 THR A N 1
ATOM 1897 C CA . THR A 1 261 ? -13.961 32.375 10.039 1 98.81 261 THR A CA 1
ATOM 1898 C C . THR A 1 261 ? -14.164 31.75 11.414 1 98.81 261 THR A C 1
ATOM 1900 O O . THR A 1 261 ? -15.156 32.031 12.086 1 98.81 261 THR A O 1
ATOM 1903 N N . ALA A 1 262 ? -13.227 30.938 11.805 1 98.88 262 ALA A N 1
ATOM 1904 C CA . ALA A 1 262 ? -13.32 30.281 13.109 1 98.88 262 ALA A CA 1
ATOM 1905 C C . ALA A 1 262 ? -13.312 31.312 14.234 1 98.88 262 ALA A C 1
ATOM 1907 O O . ALA A 1 262 ? -14.07 31.188 15.203 1 98.88 262 ALA A O 1
ATOM 1908 N N . ALA A 1 263 ? -12.445 32.312 14.117 1 98.75 263 ALA A N 1
ATOM 1909 C CA . ALA A 1 263 ? -12.352 33.375 15.125 1 98.75 263 ALA A CA 1
ATOM 1910 C C . ALA A 1 263 ? -13.656 34.156 15.211 1 98.75 263 ALA A C 1
ATOM 1912 O O . ALA A 1 263 ? -14.109 34.5 16.297 1 98.75 263 ALA A O 1
ATOM 1913 N N . ARG A 1 264 ? -14.234 34.406 14.094 1 98.31 264 ARG A N 1
ATOM 1914 C CA . ARG A 1 264 ? -15.438 35.25 14.008 1 98.31 264 ARG A CA 1
ATOM 1915 C C . ARG A 1 264 ? -16.656 34.469 14.531 1 98.31 264 ARG A C 1
ATOM 1917 O O . ARG A 1 264 ? -17.484 35.031 15.25 1 98.31 264 ARG A O 1
ATOM 1924 N N . THR A 1 265 ? -16.766 33.219 14.219 1 98.31 265 THR A N 1
ATOM 1925 C CA . THR A 1 265 ? -17.984 32.438 14.484 1 98.31 265 THR A CA 1
ATOM 1926 C C . THR A 1 265 ? -17.875 31.703 15.812 1 98.31 265 THR A C 1
ATOM 1928 O O . THR A 1 265 ? -18.891 31.297 16.375 1 98.31 265 THR A O 1
ATOM 1931 N N . GLY A 1 266 ? -16.672 31.406 16.188 1 97.88 266 GLY A N 1
ATOM 1932 C CA . GLY A 1 266 ? -16.469 30.594 17.375 1 97.88 266 GLY A CA 1
ATOM 1933 C C . GLY A 1 266 ? -16.562 29.109 17.094 1 97.88 266 GLY A C 1
ATOM 1934 O O . GLY A 1 266 ? -16.406 28.297 18.016 1 97.88 266 GLY A O 1
ATOM 1935 N N . ARG A 1 267 ? -16.828 28.719 15.883 1 97.69 267 ARG A N 1
ATOM 1936 C CA . ARG A 1 267 ? -16.891 27.312 15.5 1 97.69 267 ARG A CA 1
ATOM 1937 C C . ARG A 1 267 ? -15.508 26.781 15.117 1 97.69 267 ARG A C 1
ATOM 1939 O O . ARG A 1 267 ? -14.852 27.344 14.234 1 97.69 267 ARG A O 1
ATOM 1946 N N . PRO A 1 268 ? -15.062 25.797 15.773 1 98.62 268 PRO A N 1
ATOM 1947 C CA . PRO A 1 268 ? -13.727 25.281 15.453 1 98.62 268 PRO A CA 1
ATOM 1948 C C . PRO A 1 268 ? -13.625 24.766 14.016 1 98.62 268 PRO A C 1
ATOM 1950 O O . PRO A 1 268 ? -14.578 24.156 13.508 1 98.62 268 PRO A O 1
ATOM 1953 N N . HIS A 1 269 ? -12.531 25 13.398 1 98.62 269 HIS A N 1
ATOM 1954 C CA . HIS A 1 269 ? -12.258 24.406 12.094 1 98.62 269 HIS A CA 1
ATOM 1955 C C . HIS A 1 269 ? -11.945 22.922 12.219 1 98.62 269 HIS A C 1
ATOM 1957 O O . HIS A 1 269 ? -11.445 22.469 13.258 1 98.62 269 HIS A O 1
ATOM 1963 N N . VAL A 1 270 ? -12.125 22.156 11.203 1 98.31 270 VAL A N 1
ATOM 1964 C CA . VAL A 1 270 ? -11.945 20.703 11.227 1 98.31 270 VAL A CA 1
ATOM 1965 C C . VAL A 1 270 ? -10.461 20.375 11.344 1 98.31 270 VAL A C 1
ATOM 1967 O O . VAL A 1 270 ? -10.094 19.266 11.742 1 98.31 270 VAL A O 1
ATOM 1970 N N . CYS A 1 271 ? -9.57 21.328 11 1 98.81 271 CYS A N 1
ATOM 1971 C CA . CYS A 1 271 ? -8.133 21.156 11.141 1 98.81 271 CYS A CA 1
ATOM 1972 C C . CYS A 1 271 ? -7.598 21.984 12.305 1 98.81 271 CYS A C 1
ATOM 1974 O O . CYS A 1 271 ? -6.531 22.594 12.203 1 98.81 271 CYS A O 1
ATOM 1976 N N . ASP A 1 272 ? -8.289 22.047 13.359 1 98.88 272 ASP A N 1
ATOM 1977 C CA . ASP A 1 272 ? -7.844 22.812 14.523 1 98.88 272 ASP A CA 1
ATOM 1978 C C . ASP A 1 272 ? -6.777 22.047 15.305 1 98.88 272 ASP A C 1
ATOM 1980 O O . ASP A 1 272 ? -6.305 21 14.859 1 98.88 272 ASP A O 1
ATOM 1984 N N . ALA A 1 273 ? -6.344 22.562 16.438 1 98.94 273 ALA A N 1
ATOM 1985 C CA . ALA A 1 273 ? -5.285 21.984 17.25 1 98.94 273 ALA A CA 1
ATOM 1986 C C . ALA A 1 273 ? -5.707 20.609 17.797 1 98.94 273 ALA A C 1
ATOM 1988 O O . ALA A 1 273 ? -4.867 19.734 17.969 1 98.94 273 ALA A O 1
ATOM 1989 N N . GLY A 1 274 ? -7.008 20.422 18.047 1 98.81 274 GLY A N 1
ATOM 1990 C CA . GLY A 1 274 ? -7.5 19.125 18.453 1 98.81 274 GLY A CA 1
ATOM 1991 C C . GLY A 1 274 ? -7.242 18.047 17.406 1 98.81 274 GLY A C 1
ATOM 1992 O O . GLY A 1 274 ? -6.809 16.938 17.75 1 98.81 274 GLY A O 1
ATOM 1993 N N . PHE A 1 275 ? -7.535 18.391 16.172 1 98.81 275 PHE A N 1
ATOM 1994 C CA . PHE A 1 275 ? -7.227 17.469 15.086 1 98.81 275 PHE A CA 1
ATOM 1995 C C . PHE A 1 275 ? -5.723 17.219 15 1 98.81 275 PHE A C 1
ATOM 1997 O O . PHE A 1 275 ? -5.293 16.078 14.812 1 98.81 275 PHE A O 1
ATOM 2004 N N . GLY A 1 276 ? -4.91 18.297 15.117 1 98.88 276 GLY A N 1
ATOM 2005 C CA . GLY A 1 276 ? -3.465 18.141 15.148 1 98.88 276 GLY A CA 1
ATOM 2006 C C . GLY A 1 276 ? -2.986 17.188 16.234 1 98.88 276 GLY A C 1
ATOM 2007 O O . GLY A 1 276 ? -2.049 16.422 16.031 1 98.88 276 GLY A O 1
ATOM 2008 N N . LEU A 1 277 ? -3.617 17.297 17.375 1 98.88 277 LEU A N 1
ATOM 2009 C CA . LEU A 1 277 ? -3.303 16.391 18.484 1 98.88 277 LEU A CA 1
ATOM 2010 C C . LEU A 1 277 ? -3.588 14.945 18.109 1 98.88 277 LEU A C 1
ATOM 2012 O O . LEU A 1 277 ? -2.758 14.062 18.344 1 98.88 277 LEU A O 1
ATOM 2016 N N . ARG A 1 278 ? -4.707 14.695 17.516 1 98.88 278 ARG A N 1
ATOM 2017 C CA . ARG A 1 278 ? -5.062 13.328 17.141 1 98.88 278 ARG A CA 1
ATOM 2018 C C . ARG A 1 278 ? -4.066 12.75 16.141 1 98.88 278 ARG A C 1
ATOM 2020 O O . ARG A 1 278 ? -3.646 11.602 16.266 1 98.88 278 ARG A O 1
ATOM 2027 N N . VAL A 1 279 ? -3.719 13.555 15.164 1 98.94 279 VAL A N 1
ATOM 2028 C CA . VAL A 1 279 ? -2.705 13.141 14.195 1 98.94 279 VAL A CA 1
ATOM 2029 C C . VAL A 1 279 ? -1.411 12.781 14.922 1 98.94 279 VAL A C 1
ATOM 2031 O O . VAL A 1 279 ? -0.804 11.742 14.648 1 98.94 279 VAL A O 1
ATOM 2034 N N . THR A 1 280 ? -1.009 13.625 15.867 1 98.88 280 THR A N 1
ATOM 2035 C CA . THR A 1 280 ? 0.208 13.398 16.641 1 98.88 280 THR A CA 1
ATOM 2036 C C . THR A 1 280 ? 0.117 12.086 17.422 1 98.88 280 THR A C 1
ATOM 2038 O O . THR A 1 280 ? 1.09 11.336 17.484 1 98.88 280 THR A O 1
ATOM 2041 N N . GLU A 1 281 ? -1.016 11.805 17.984 1 98.88 281 GLU A N 1
ATOM 2042 C CA . GLU A 1 281 ? -1.223 10.57 18.734 1 98.88 281 GLU A CA 1
ATOM 2043 C C . GLU A 1 281 ? -1.028 9.344 17.844 1 98.88 281 GLU A C 1
ATOM 2045 O O . GLU A 1 281 ? -0.422 8.359 18.266 1 98.88 281 GLU A O 1
ATOM 2050 N N . ILE A 1 282 ? -1.55 9.352 16.672 1 98.94 282 ILE A N 1
ATOM 2051 C CA . ILE A 1 282 ? -1.431 8.242 15.727 1 98.94 282 ILE A CA 1
ATOM 2052 C C . ILE A 1 282 ? 0.029 8.07 15.312 1 98.94 282 ILE A C 1
ATOM 2054 O O . ILE A 1 282 ? 0.534 6.945 15.25 1 98.94 282 ILE A O 1
ATOM 2058 N N . LEU A 1 283 ? 0.728 9.188 15.055 1 98.81 283 LEU A N 1
ATOM 2059 C CA . LEU A 1 283 ? 2.141 9.141 14.703 1 98.81 283 LEU A CA 1
ATOM 2060 C C . LEU A 1 283 ? 2.967 8.531 15.828 1 98.81 283 LEU A C 1
ATOM 2062 O O . LEU A 1 283 ? 3.865 7.727 15.578 1 98.81 283 LEU A O 1
ATOM 2066 N N . ALA A 1 284 ? 2.674 8.969 17.016 1 98.56 284 ALA A N 1
ATOM 2067 C CA . ALA A 1 284 ? 3.389 8.438 18.172 1 98.56 284 ALA A CA 1
ATOM 2068 C C . ALA A 1 284 ? 3.16 6.938 18.328 1 98.56 284 ALA A C 1
ATOM 2070 O O . ALA A 1 284 ? 4.094 6.188 18.625 1 98.56 284 ALA A O 1
ATOM 2071 N N . ALA A 1 285 ? 1.941 6.48 18.141 1 98.44 285 ALA A N 1
ATOM 2072 C CA . ALA A 1 285 ? 1.633 5.051 18.203 1 98.44 285 ALA A CA 1
ATOM 2073 C C . ALA A 1 285 ? 2.408 4.285 17.125 1 98.44 285 ALA A C 1
ATOM 2075 O O . ALA A 1 285 ? 2.912 3.189 17.391 1 98.44 285 ALA A O 1
ATOM 2076 N N . ALA A 1 286 ? 2.457 4.828 15.945 1 98.5 286 ALA A N 1
ATOM 2077 C CA . ALA A 1 286 ? 3.219 4.215 14.859 1 98.5 286 ALA A CA 1
ATOM 2078 C C . ALA A 1 286 ? 4.703 4.137 15.203 1 98.5 286 ALA A C 1
ATOM 2080 O O . ALA A 1 286 ? 5.352 3.117 14.953 1 98.5 286 ALA A O 1
ATOM 2081 N N . GLU A 1 287 ? 5.219 5.227 15.734 1 98.06 287 GLU A N 1
ATOM 2082 C CA . GLU A 1 287 ? 6.621 5.262 16.141 1 98.06 287 GLU A CA 1
ATOM 2083 C C . GLU A 1 287 ? 6.918 4.195 17.203 1 98.06 287 GLU A C 1
ATOM 2085 O O . GLU A 1 287 ? 7.957 3.537 17.141 1 98.06 287 GLU A O 1
ATOM 2090 N N . ASP A 1 288 ? 6.023 4.051 18.188 1 96.88 288 ASP A N 1
ATOM 2091 C CA . ASP A 1 288 ? 6.176 3.025 19.203 1 96.88 288 ASP A CA 1
ATOM 2092 C C . ASP A 1 288 ? 6.207 1.628 18.594 1 96.88 288 ASP A C 1
ATOM 2094 O O . ASP A 1 288 ? 6.996 0.778 19.016 1 96.88 288 ASP A O 1
ATOM 2098 N N . ARG A 1 289 ? 5.367 1.39 17.625 1 95.5 289 ARG A N 1
ATOM 2099 C CA . ARG A 1 289 ? 5.332 0.098 16.953 1 95.5 289 ARG A CA 1
ATOM 2100 C C . ARG A 1 289 ? 6.637 -0.163 16.203 1 95.5 289 ARG A C 1
ATOM 2102 O O . ARG A 1 289 ? 7.129 -1.294 16.188 1 95.5 289 ARG A O 1
ATOM 2109 N N . LEU A 1 290 ? 7.168 0.811 15.578 1 96.44 290 LEU A N 1
ATOM 2110 C CA . LEU A 1 290 ? 8.422 0.692 14.844 1 96.44 290 LEU A CA 1
ATOM 2111 C C . LEU A 1 290 ? 9.57 0.343 15.789 1 96.44 290 LEU A C 1
ATOM 2113 O O . LEU A 1 290 ? 10.469 -0.421 15.422 1 96.44 290 LEU A O 1
ATOM 2117 N N . ALA A 1 291 ? 9.562 0.962 16.922 1 92.06 291 ALA A N 1
ATOM 2118 C CA . ALA A 1 291 ? 10.609 0.736 17.922 1 92.06 291 ALA A CA 1
ATOM 2119 C C . ALA A 1 291 ? 10.555 -0.688 18.469 1 92.06 291 ALA A C 1
ATOM 2121 O O . ALA A 1 291 ? 11.578 -1.255 18.844 1 92.06 291 ALA A O 1
ATOM 2122 N N . GLY A 1 292 ? 9.367 -1.278 18.641 1 81.94 292 GLY A N 1
ATOM 2123 C CA . GLY A 1 292 ? 9.203 -2.631 19.156 1 81.94 292 GLY A CA 1
ATOM 2124 C C . GLY A 1 292 ? 9.422 -3.697 18.094 1 81.94 292 GLY A C 1
ATOM 2125 O O . GLY A 1 292 ? 9.453 -4.891 18.406 1 81.94 292 GLY A O 1
ATOM 2126 N N . ALA A 1 293 ? 9.352 -3.299 16.906 1 66.62 293 ALA A N 1
ATOM 2127 C CA . ALA A 1 293 ? 9.531 -4.262 15.82 1 66.62 293 ALA A CA 1
ATOM 2128 C C . ALA A 1 293 ? 10.969 -4.746 15.75 1 66.62 293 ALA A C 1
ATOM 2130 O O . ALA A 1 293 ? 11.906 -3.977 15.984 1 66.62 293 ALA A O 1
ATOM 2131 N N . PRO A 1 294 ? 11.273 -6.051 15.719 1 57.62 294 PRO A N 1
ATOM 2132 C CA . PRO A 1 294 ? 12.648 -6.559 15.688 1 57.62 294 PRO A CA 1
ATOM 2133 C C . PRO A 1 294 ? 13.516 -5.863 14.633 1 57.62 294 PRO A C 1
ATOM 2135 O O . PRO A 1 294 ? 13.016 -5.504 13.562 1 57.62 294 PRO A O 1
ATOM 2138 N N . ALA A 1 295 ? 14.461 -5.141 15.188 1 48.06 295 ALA A N 1
ATOM 2139 C CA . ALA A 1 295 ? 15.461 -4.496 14.336 1 48.06 295 ALA A CA 1
ATOM 2140 C C . ALA A 1 295 ? 16.016 -5.477 13.305 1 48.06 295 ALA A C 1
ATOM 2142 O O . ALA A 1 295 ? 16.062 -6.684 13.547 1 48.06 295 ALA A O 1
ATOM 2143 N N . ASP A 1 296 ? 16.172 -5.102 12 1 45.16 296 ASP A N 1
ATOM 2144 C CA . ASP A 1 296 ? 16.922 -5.84 10.984 1 45.16 296 ASP A CA 1
ATOM 2145 C C . ASP A 1 296 ? 18.172 -6.477 11.57 1 45.16 296 ASP A C 1
ATOM 2147 O O . ASP A 1 296 ? 19.094 -5.77 12.008 1 45.16 296 ASP A O 1
ATOM 2151 N N . GLN A 1 297 ? 18.172 -7.539 12.5 1 33.69 297 GLN A N 1
ATOM 2152 C CA . GLN A 1 297 ? 19.469 -8.18 12.648 1 33.69 297 GLN A CA 1
ATOM 2153 C C . GLN A 1 297 ? 20.062 -8.531 11.289 1 33.69 297 GLN A C 1
ATOM 2155 O O . GLN A 1 297 ? 20.75 -9.547 11.148 1 33.69 297 GLN A O 1
ATOM 2160 N N . GLY A 1 298 ? 19.75 -7.844 10.242 1 28.39 298 GLY A N 1
ATOM 2161 C CA . GLY A 1 298 ? 20.75 -8.109 9.227 1 28.39 298 GLY A CA 1
ATOM 2162 C C . GLY A 1 298 ? 22.062 -7.398 9.484 1 28.39 298 GLY A C 1
ATOM 2163 O O . GLY A 1 298 ? 22.094 -6.344 10.125 1 28.39 298 GLY A O 1
ATOM 2164 N N . MET B 1 1 ? 3.836 -34.562 -27.219 1 97.94 1 MET B N 1
ATOM 2165 C CA . MET B 1 1 ? 3.814 -34.969 -25.812 1 97.94 1 MET B CA 1
ATOM 2166 C C . MET B 1 1 ? 2.412 -35.406 -25.391 1 97.94 1 MET B C 1
ATOM 2168 O O . MET B 1 1 ? 1.447 -34.656 -25.594 1 97.94 1 MET B O 1
ATOM 2172 N N . ARG B 1 2 ? 2.232 -36.625 -24.938 1 98.75 2 ARG B N 1
ATOM 2173 C CA . ARG B 1 2 ? 0.953 -37.094 -24.406 1 98.75 2 ARG B CA 1
ATOM 2174 C C . ARG B 1 2 ? 0.722 -36.562 -23 1 98.75 2 ARG B C 1
ATOM 2176 O O . ARG B 1 2 ? 1.558 -36.781 -22.109 1 98.75 2 ARG B O 1
ATOM 2183 N N . ILE B 1 3 ? -0.408 -35.844 -22.828 1 98.94 3 ILE B N 1
ATOM 2184 C CA . ILE B 1 3 ? -0.635 -35.25 -21.531 1 98.94 3 ILE B CA 1
ATOM 2185 C C . ILE B 1 3 ? -2.014 -35.656 -21 1 98.94 3 ILE B C 1
ATOM 2187 O O . ILE B 1 3 ? -2.98 -35.719 -21.766 1 98.94 3 ILE B O 1
ATOM 2191 N N . GLY B 1 4 ? -2.084 -36 -19.734 1 98.88 4 GLY B N 1
ATOM 2192 C CA . GLY B 1 4 ? -3.34 -36.25 -19.031 1 98.88 4 GLY B CA 1
ATOM 2193 C C . GLY B 1 4 ? -3.758 -35.094 -18.141 1 98.88 4 GLY B C 1
ATOM 2194 O O . GLY B 1 4 ? -2.922 -34.312 -17.703 1 98.88 4 GLY B O 1
ATOM 2195 N N . LEU B 1 5 ? -5.031 -34.969 -17.859 1 98.94 5 LEU B N 1
ATOM 2196 C CA . LEU B 1 5 ? -5.582 -33.969 -16.953 1 98.94 5 LEU B CA 1
ATOM 2197 C C . LEU B 1 5 ? -6.102 -34.625 -15.68 1 98.94 5 LEU B C 1
ATOM 2199 O O . LEU B 1 5 ? -6.922 -35.531 -15.727 1 98.94 5 LEU B O 1
ATOM 2203 N N . LEU B 1 6 ? -5.531 -34.188 -14.586 1 98.81 6 LEU B N 1
ATOM 2204 C CA . LEU B 1 6 ? -6.07 -34.562 -13.273 1 98.81 6 LEU B CA 1
ATOM 2205 C C . LEU B 1 6 ? -6.996 -33.469 -12.75 1 98.81 6 LEU B C 1
ATOM 2207 O O . LEU B 1 6 ? -6.539 -32.375 -12.383 1 98.81 6 LEU B O 1
ATOM 2211 N N . GLY B 1 7 ? -8.289 -33.812 -12.664 1 98.06 7 GLY B N 1
ATOM 2212 C CA . GLY B 1 7 ? -9.273 -32.844 -12.18 1 98.06 7 GLY B CA 1
ATOM 2213 C C . GLY B 1 7 ? -10.445 -32.656 -13.125 1 98.06 7 GLY B C 1
ATOM 2214 O O . GLY B 1 7 ? -10.281 -32.719 -14.344 1 98.06 7 GLY B O 1
ATOM 2215 N N . THR B 1 8 ? -11.617 -32.438 -12.555 1 97.44 8 THR B N 1
ATOM 2216 C CA . THR B 1 8 ? -12.844 -32.281 -13.336 1 97.44 8 THR B CA 1
ATOM 2217 C C . THR B 1 8 ? -13.656 -31.078 -12.844 1 97.44 8 THR B C 1
ATOM 2219 O O . THR B 1 8 ? -14.82 -30.922 -13.219 1 97.44 8 THR B O 1
ATOM 2222 N N . GLY B 1 9 ? -13.086 -30.297 -11.945 1 94.12 9 GLY B N 1
ATOM 2223 C CA . GLY B 1 9 ? -13.789 -29.156 -11.398 1 94.12 9 GLY B CA 1
ATOM 2224 C C . GLY B 1 9 ? -13.914 -28 -12.375 1 94.12 9 GLY B C 1
ATOM 2225 O O . GLY B 1 9 ? -13.523 -28.125 -13.539 1 94.12 9 GLY B O 1
ATOM 2226 N N . PRO B 1 10 ? -14.508 -26.875 -11.891 1 93 10 PRO B N 1
ATOM 2227 C CA . PRO B 1 10 ? -14.766 -25.719 -12.758 1 93 10 PRO B CA 1
ATOM 2228 C C . PRO B 1 10 ? -13.508 -25.234 -13.484 1 93 10 PRO B C 1
ATOM 2230 O O . PRO B 1 10 ? -13.562 -24.922 -14.672 1 93 10 PRO B O 1
ATOM 2233 N N . TRP B 1 11 ? -12.461 -25.203 -12.781 1 94.5 11 TRP B N 1
ATOM 2234 C CA . TRP B 1 11 ? -11.203 -24.734 -13.352 1 94.5 11 TRP B CA 1
ATOM 2235 C C . TRP B 1 11 ? -10.672 -25.703 -14.383 1 94.5 11 TRP B C 1
ATOM 2237 O O . TRP B 1 11 ? -10.164 -25.297 -15.438 1 94.5 11 TRP B O 1
ATOM 2247 N N . ALA B 1 12 ? -10.75 -26.953 -14.125 1 97.44 12 ALA B N 1
ATOM 2248 C CA . ALA B 1 12 ? -10.375 -27.969 -15.102 1 97.44 12 ALA B CA 1
ATOM 2249 C C . ALA B 1 12 ? -11.18 -27.828 -16.391 1 97.44 12 ALA B C 1
ATOM 2251 O O . ALA B 1 12 ? -10.625 -27.891 -17.484 1 97.44 12 ALA B O 1
ATOM 2252 N N . ARG B 1 13 ? -12.445 -27.578 -16.234 1 96.56 13 ARG B N 1
ATOM 2253 C CA . ARG B 1 13 ? -13.375 -27.531 -17.359 1 96.56 13 ARG B CA 1
ATOM 2254 C C . ARG B 1 13 ? -13.227 -26.219 -18.141 1 96.56 13 ARG B C 1
ATOM 2256 O O . ARG B 1 13 ? -13.227 -26.219 -19.375 1 96.56 13 ARG B O 1
ATOM 2263 N N . ALA B 1 14 ? -13.016 -25.156 -17.406 1 95.56 14 ALA B N 1
ATOM 2264 C CA . ALA B 1 14 ? -13.078 -23.828 -18.031 1 95.56 14 ALA B CA 1
ATOM 2265 C C . ALA B 1 14 ? -11.727 -23.438 -18.625 1 95.56 14 ALA B C 1
ATOM 2267 O O . ALA B 1 14 ? -11.664 -22.688 -19.594 1 95.56 14 ALA B O 1
ATOM 2268 N N . ALA B 1 15 ? -10.656 -24 -18.047 1 97.25 15 ALA B N 1
ATOM 2269 C CA . ALA B 1 15 ? -9.344 -23.5 -18.438 1 97.25 15 ALA B CA 1
ATOM 2270 C C . ALA B 1 15 ? -8.445 -24.625 -18.938 1 97.25 15 ALA B C 1
ATOM 2272 O O . ALA B 1 15 ? -8.031 -24.625 -20.109 1 97.25 15 ALA B O 1
ATOM 2273 N N . TYR B 1 16 ? -8.258 -25.609 -18.188 1 98.62 16 TYR B N 1
ATOM 2274 C CA . TYR B 1 16 ? -7.238 -26.609 -18.5 1 98.62 16 TYR B CA 1
ATOM 2275 C C . TYR B 1 16 ? -7.652 -27.469 -19.688 1 98.62 16 TYR B C 1
ATOM 2277 O O . TYR B 1 16 ? -6.906 -27.594 -20.656 1 98.62 16 TYR B O 1
ATOM 2285 N N . ALA B 1 17 ? -8.883 -28.016 -19.672 1 98.69 17 ALA B N 1
ATOM 2286 C CA . ALA B 1 17 ? -9.305 -28.938 -20.734 1 98.69 17 ALA B CA 1
ATOM 2287 C C . ALA B 1 17 ? -9.281 -28.25 -22.094 1 98.69 17 ALA B C 1
ATOM 2289 O O . ALA B 1 17 ? -8.68 -28.75 -23.047 1 98.69 17 ALA B O 1
ATOM 2290 N N . PRO B 1 18 ? -9.852 -27.062 -22.203 1 98.62 18 PRO B N 1
ATOM 2291 C CA . PRO B 1 18 ? -9.812 -26.406 -23.516 1 98.62 18 PRO B CA 1
ATOM 2292 C C . PRO B 1 18 ? -8.391 -26.062 -23.953 1 98.62 18 PRO B C 1
ATOM 2294 O O . PRO B 1 18 ? -8.07 -26.156 -25.141 1 98.62 18 PRO B O 1
ATOM 2297 N N . ALA B 1 19 ? -7.504 -25.641 -23.062 1 98.69 19 ALA B N 1
ATOM 2298 C CA . ALA B 1 19 ? -6.125 -25.297 -23.406 1 98.69 19 ALA B CA 1
ATOM 2299 C C . ALA B 1 19 ? -5.367 -26.531 -23.906 1 98.69 19 ALA B C 1
ATOM 2301 O O . ALA B 1 19 ? -4.648 -26.453 -24.906 1 98.69 19 ALA B O 1
ATOM 2302 N N . LEU B 1 20 ? -5.539 -27.672 -23.234 1 98.81 20 LEU B N 1
ATOM 2303 C CA . LEU B 1 20 ? -4.848 -28.891 -23.609 1 98.81 20 LEU B CA 1
ATOM 2304 C C . LEU B 1 20 ? -5.363 -29.422 -24.938 1 98.81 20 LEU B C 1
ATOM 2306 O O . LEU B 1 20 ? -4.578 -29.812 -25.797 1 98.81 20 LEU B O 1
ATOM 2310 N N . ALA B 1 21 ? -6.656 -29.406 -25.094 1 98.62 21 ALA B N 1
ATOM 2311 C CA . ALA B 1 21 ? -7.293 -29.938 -26.297 1 98.62 21 ALA B CA 1
ATOM 2312 C C . ALA B 1 21 ? -6.922 -29.109 -27.516 1 98.62 21 ALA B C 1
ATOM 2314 O O . ALA B 1 21 ? -6.789 -29.641 -28.625 1 98.62 21 ALA B O 1
ATOM 2315 N N . GLY B 1 22 ? -6.754 -27.828 -27.297 1 98.31 22 GLY B N 1
ATOM 2316 C CA . GLY B 1 22 ? -6.516 -26.922 -28.391 1 98.31 22 GLY B CA 1
ATOM 2317 C C . GLY B 1 22 ? -5.039 -26.719 -28.703 1 98.31 22 GLY B C 1
ATOM 2318 O O . GLY B 1 22 ? -4.684 -26.047 -29.656 1 98.31 22 GLY B O 1
ATOM 2319 N N . HIS B 1 23 ? -4.211 -27.328 -27.984 1 98.5 23 HIS B N 1
ATOM 2320 C CA . HIS B 1 23 ? -2.779 -27.062 -28.109 1 98.5 23 HIS B CA 1
ATOM 2321 C C . HIS B 1 23 ? -2.16 -27.922 -29.203 1 98.5 23 HIS B C 1
ATOM 2323 O O . HIS B 1 23 ? -2.234 -29.156 -29.156 1 98.5 23 HIS B O 1
ATOM 2329 N N . PRO B 1 24 ? -1.491 -27.359 -30.125 1 97.62 24 PRO B N 1
ATOM 2330 C CA . PRO B 1 24 ? -0.983 -28.125 -31.266 1 97.62 24 PRO B CA 1
ATOM 2331 C C . PRO B 1 24 ? 0.176 -29.047 -30.875 1 97.62 24 PRO B C 1
ATOM 2333 O O . PRO B 1 24 ? 0.454 -30.016 -31.594 1 97.62 24 PRO B O 1
ATOM 2336 N N . GLY B 1 25 ? 0.88 -28.719 -29.797 1 98 25 GLY B N 1
ATOM 2337 C CA . GLY B 1 25 ? 2.049 -29.5 -29.422 1 98 25 GLY B CA 1
ATOM 2338 C C . GLY B 1 25 ? 1.74 -30.578 -28.406 1 98 25 GLY B C 1
ATOM 2339 O O . GLY B 1 25 ? 2.633 -31.328 -27.984 1 98 25 GLY B O 1
ATOM 2340 N N . LEU B 1 26 ? 0.49 -30.719 -28.016 1 98.62 26 LEU B N 1
ATOM 2341 C CA . LEU B 1 26 ? 0.089 -31.703 -27.016 1 98.62 26 LEU B CA 1
ATOM 2342 C C . LEU B 1 26 ? -0.914 -32.688 -27.594 1 98.62 26 LEU B C 1
ATOM 2344 O O . LEU B 1 26 ? -1.694 -32.344 -28.484 1 98.62 26 LEU B O 1
ATOM 2348 N N . HIS B 1 27 ? -0.8 -33.875 -27.141 1 98.62 27 HIS B N 1
ATOM 2349 C CA . HIS B 1 27 ? -1.856 -34.875 -27.312 1 98.62 27 HIS B CA 1
ATOM 2350 C C . HIS B 1 27 ? -2.629 -35.094 -26.016 1 98.62 27 HIS B C 1
ATOM 2352 O O . HIS B 1 27 ? -2.121 -35.719 -25.094 1 98.62 27 HIS B O 1
ATOM 2358 N N . PHE B 1 28 ? -3.834 -34.5 -26.016 1 98.75 28 PHE B N 1
ATOM 2359 C CA . PHE B 1 28 ? -4.695 -34.656 -24.844 1 98.75 28 PHE B CA 1
ATOM 2360 C C . PHE B 1 28 ? -5.195 -36.094 -24.734 1 98.75 28 PHE B C 1
ATOM 2362 O O . PHE B 1 28 ? -6.152 -36.469 -25.406 1 98.75 28 PHE B O 1
ATOM 2369 N N . ALA B 1 29 ? -4.613 -36.844 -23.766 1 98.56 29 ALA B N 1
ATOM 2370 C CA . ALA B 1 29 ? -4.742 -38.312 -23.797 1 98.56 29 ALA B CA 1
ATOM 2371 C C . ALA B 1 29 ? -5.953 -38.75 -22.984 1 98.56 29 ALA B C 1
ATOM 2373 O O . ALA B 1 29 ? -6.551 -39.781 -23.281 1 98.56 29 ALA B O 1
ATOM 2374 N N . GLY B 1 30 ? -6.188 -38.031 -21.891 1 98.56 30 GLY B N 1
ATOM 2375 C CA . GLY B 1 30 ? -7.293 -38.469 -21.062 1 98.56 30 GLY B CA 1
ATOM 2376 C C . GLY B 1 30 ? -7.434 -37.688 -19.781 1 98.56 30 GLY B C 1
ATOM 2377 O O . GLY B 1 30 ? -6.668 -36.75 -19.531 1 98.56 30 GLY B O 1
ATOM 2378 N N . VAL B 1 31 ? -8.523 -38.094 -19.016 1 98.75 31 VAL B N 1
ATOM 2379 C CA . VAL B 1 31 ? -8.922 -37.375 -17.828 1 98.75 31 VAL B CA 1
ATOM 2380 C C . VAL B 1 31 ? -9.07 -38.344 -16.656 1 98.75 31 VAL B C 1
ATOM 2382 O O . VAL B 1 31 ? -9.578 -39.438 -16.812 1 98.75 31 VAL B O 1
ATOM 2385 N N . TRP B 1 32 ? -8.586 -37.875 -15.516 1 98.56 32 TRP B N 1
ATOM 2386 C CA . TRP B 1 32 ? -8.883 -38.531 -14.258 1 98.56 32 TRP B CA 1
ATOM 2387 C C . TRP B 1 32 ? -9.516 -37.562 -13.266 1 98.56 32 TRP B C 1
ATOM 2389 O O . TRP B 1 32 ? -9.133 -36.406 -13.203 1 98.56 32 TRP B O 1
ATOM 2399 N N . GLY B 1 33 ? -10.438 -38 -12.516 1 96.75 33 GLY B N 1
ATOM 2400 C CA . GLY B 1 33 ? -11.039 -37.312 -11.391 1 96.75 33 GLY B CA 1
ATOM 2401 C C . GLY B 1 33 ? -11.508 -38.25 -10.289 1 96.75 33 GLY B C 1
ATOM 2402 O O . GLY B 1 33 ? -11.695 -39.438 -10.523 1 96.75 33 GLY B O 1
ATOM 2403 N N . ARG B 1 34 ? -11.672 -37.625 -9.141 1 92.56 34 ARG B N 1
ATOM 2404 C CA . ARG B 1 34 ? -12.102 -38.438 -8 1 92.56 34 ARG B CA 1
ATOM 2405 C C . ARG B 1 34 ? -13.461 -39.094 -8.273 1 92.56 34 ARG B C 1
ATOM 2407 O O . ARG B 1 34 ? -13.75 -40.188 -7.781 1 92.56 34 ARG B O 1
ATOM 2414 N N . ARG B 1 35 ? -14.391 -38.375 -9.023 1 92.69 35 ARG B N 1
ATOM 2415 C CA . ARG B 1 35 ? -15.695 -38.875 -9.398 1 92.69 35 ARG B CA 1
ATOM 2416 C C . ARG B 1 35 ? -15.688 -39.406 -10.836 1 92.69 35 ARG B C 1
ATOM 2418 O O . ARG B 1 35 ? -15.617 -38.594 -11.781 1 92.69 35 ARG B O 1
ATOM 2425 N N . PRO B 1 36 ? -15.781 -40.656 -10.984 1 94.94 36 PRO B N 1
ATOM 2426 C CA . PRO B 1 36 ? -15.688 -41.219 -12.32 1 94.94 36 PRO B CA 1
ATOM 2427 C C . PRO B 1 36 ? -16.672 -40.594 -13.305 1 94.94 36 PRO B C 1
ATOM 2429 O O . PRO B 1 36 ? -16.359 -40.406 -14.484 1 94.94 36 PRO B O 1
ATOM 2432 N N . GLU B 1 37 ? -17.844 -40.344 -12.844 1 96.94 37 GLU B N 1
ATOM 2433 C CA . GLU B 1 37 ? -18.859 -39.75 -13.719 1 96.94 37 GLU B CA 1
ATOM 2434 C C . GLU B 1 37 ? -18.422 -38.406 -14.25 1 96.94 37 GLU B C 1
ATOM 2436 O O . GLU B 1 37 ? -18.625 -38.094 -15.422 1 96.94 37 GLU B O 1
ATOM 2441 N N . ALA B 1 38 ? -17.859 -37.625 -13.344 1 97.12 38 ALA B N 1
ATOM 2442 C CA . ALA B 1 38 ? -17.359 -36.312 -13.758 1 97.12 38 ALA B CA 1
ATOM 2443 C C . ALA B 1 38 ? -16.219 -36.438 -14.758 1 97.12 38 ALA B C 1
ATOM 2445 O O . ALA B 1 38 ? -16.156 -35.688 -15.742 1 97.12 38 ALA B O 1
ATOM 2446 N N . ALA B 1 39 ? -15.328 -37.406 -14.523 1 98.06 39 ALA B N 1
ATOM 2447 C CA . ALA B 1 39 ? -14.227 -37.656 -15.438 1 98.06 39 ALA B CA 1
ATOM 2448 C C . ALA B 1 39 ? -14.742 -38.125 -16.797 1 98.06 39 ALA B C 1
ATOM 2450 O O . ALA B 1 39 ? -14.258 -37.688 -17.844 1 98.06 39 ALA B O 1
ATOM 2451 N N . GLY B 1 40 ? -15.734 -39.031 -16.75 1 98.25 40 GLY B N 1
ATOM 2452 C CA . GLY B 1 40 ? -16.344 -39.5 -17.969 1 98.25 40 GLY B CA 1
ATOM 2453 C C . GLY B 1 40 ? -16.984 -38.406 -18.797 1 98.25 40 GLY B C 1
ATOM 2454 O O . GLY B 1 40 ? -16.797 -38.344 -20.016 1 98.25 40 GLY B O 1
ATOM 2455 N N . SER B 1 41 ? -17.719 -37.562 -18.156 1 98.19 41 SER B N 1
ATOM 2456 C CA . SER B 1 41 ? -18.406 -36.469 -18.828 1 98.19 41 SER B CA 1
ATOM 2457 C C . SER B 1 41 ? -17.406 -35.531 -19.5 1 98.19 41 SER B C 1
ATOM 2459 O O . SER B 1 41 ? -17.578 -35.188 -20.672 1 98.19 41 SER B O 1
ATOM 2461 N N . LEU B 1 42 ? -16.391 -35.156 -18.781 1 98.38 42 LEU B N 1
ATOM 2462 C CA . LEU B 1 42 ? -15.383 -34.25 -19.344 1 98.38 42 LEU B CA 1
ATOM 2463 C C . LEU B 1 42 ? -14.617 -34.906 -20.469 1 98.38 42 LEU B C 1
ATOM 2465 O O . LEU B 1 42 ? -14.375 -34.312 -21.516 1 98.38 42 LEU B O 1
ATOM 2469 N N . ALA B 1 43 ? -14.266 -36.156 -20.281 1 98.56 43 ALA B N 1
ATOM 2470 C CA . ALA B 1 43 ? -13.555 -36.906 -21.312 1 98.56 43 ALA B CA 1
ATOM 2471 C C . ALA B 1 43 ? -14.375 -37 -22.578 1 98.56 43 ALA B C 1
ATOM 2473 O O . ALA B 1 43 ? -13.844 -36.875 -23.688 1 98.56 43 ALA B O 1
ATOM 2474 N N . GLU B 1 44 ? -15.641 -37.25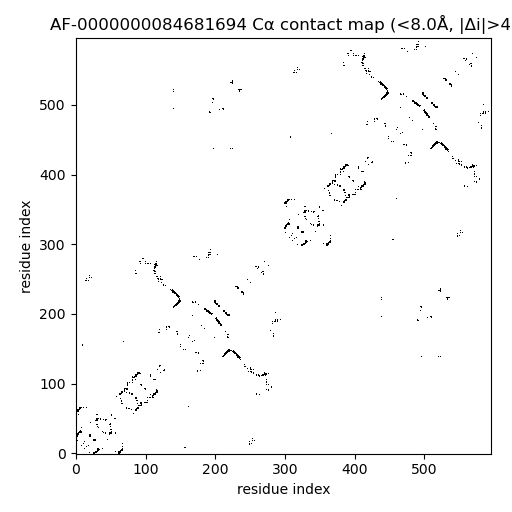 -22.422 1 98.31 44 GLU B N 1
ATOM 2475 C CA . GLU B 1 44 ? -16.547 -37.375 -23.562 1 98.31 44 GLU B CA 1
ATOM 2476 C C . GLU B 1 44 ? -16.609 -36.094 -24.359 1 98.31 44 GLU B C 1
ATOM 2478 O O . GLU B 1 44 ? -16.641 -36.094 -25.594 1 98.31 44 GLU B O 1
ATOM 2483 N N . GLU B 1 45 ? -16.672 -35 -23.703 1 98.31 45 GLU B N 1
ATOM 2484 C CA . GLU B 1 45 ? -16.734 -33.688 -24.328 1 98.31 45 GLU B CA 1
ATOM 2485 C C . GLU B 1 45 ? -15.578 -33.5 -25.297 1 98.31 45 GLU B C 1
ATOM 2487 O O . GLU B 1 45 ? -15.719 -32.812 -26.328 1 98.31 45 GLU B O 1
ATOM 2492 N N . TYR B 1 46 ? -14.43 -34.156 -25.047 1 98.44 46 TYR B N 1
ATOM 2493 C CA . TYR B 1 46 ? -13.234 -33.906 -25.844 1 98.44 46 TYR B CA 1
ATOM 2494 C C . TYR B 1 46 ? -12.805 -35.125 -26.609 1 98.44 46 TYR B C 1
ATOM 2496 O O . TYR B 1 46 ? -11.773 -35.125 -27.297 1 98.44 46 TYR B O 1
ATOM 2504 N N . GLY B 1 47 ? -13.555 -36.219 -26.469 1 98.25 47 GLY B N 1
ATOM 2505 C CA . GLY B 1 47 ? -13.273 -37.438 -27.188 1 98.25 47 GLY B CA 1
ATOM 2506 C C . GLY B 1 47 ? -12.008 -38.125 -26.719 1 98.25 47 GLY B C 1
ATOM 2507 O O . GLY B 1 47 ? -11.25 -38.688 -27.516 1 98.25 47 GLY B O 1
ATOM 2508 N N . VAL B 1 48 ? -11.719 -38.062 -25.422 1 98.5 48 VAL B N 1
ATOM 2509 C CA . VAL B 1 48 ? -10.523 -38.688 -24.875 1 98.5 48 VAL B CA 1
ATOM 2510 C C . VAL B 1 48 ? -10.93 -39.75 -23.844 1 98.5 48 VAL B C 1
ATOM 2512 O O . VAL B 1 48 ? -12.117 -39.938 -23.578 1 98.5 48 VAL B O 1
ATOM 2515 N N . ARG B 1 49 ? -9.969 -40.406 -23.281 1 98.38 49 ARG B N 1
ATOM 2516 C CA . ARG B 1 49 ? -10.219 -41.531 -22.375 1 98.38 49 ARG B CA 1
ATOM 2517 C C . ARG B 1 49 ? -10.43 -41 -20.938 1 98.38 49 ARG B C 1
ATOM 2519 O O . ARG B 1 49 ? -9.711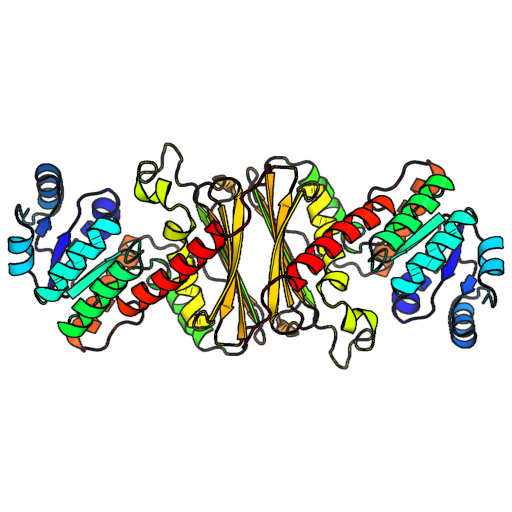 -40.125 -20.484 1 98.38 49 ARG B O 1
ATOM 2526 N N . ALA B 1 50 ? -11.477 -41.562 -20.297 1 98.56 50 ALA B N 1
ATOM 2527 C CA . ALA B 1 50 ? -11.602 -41.375 -18.844 1 98.56 50 ALA B CA 1
ATOM 2528 C C . ALA B 1 50 ? -10.898 -42.531 -18.109 1 98.56 50 ALA B C 1
ATOM 2530 O O . ALA B 1 50 ? -11.164 -43.688 -18.359 1 98.56 50 ALA B O 1
ATOM 2531 N N . TYR B 1 51 ? -9.992 -42.156 -17.25 1 98.38 51 TYR B N 1
ATOM 2532 C CA . TYR B 1 51 ? -9.25 -43.188 -16.5 1 98.38 51 TYR B CA 1
ATOM 2533 C C . TYR B 1 51 ? -9.852 -43.375 -15.109 1 98.38 51 TYR B C 1
ATOM 2535 O O . TYR B 1 51 ? -10.156 -42.406 -14.414 1 98.38 51 TYR B O 1
ATOM 2543 N N . GLU B 1 52 ? -10.008 -44.562 -14.648 1 96 52 GLU B N 1
ATOM 2544 C CA . GLU B 1 52 ? -10.5 -44.875 -13.312 1 96 52 GLU B CA 1
ATOM 2545 C C . GLU B 1 52 ? -9.367 -44.875 -12.289 1 96 52 GLU B C 1
ATOM 2547 O O . GLU B 1 52 ? -9.586 -44.562 -11.109 1 96 52 GLU B O 1
ATOM 2552 N N . ASP B 1 53 ? -8.312 -45.25 -12.781 1 96.12 53 ASP B N 1
ATOM 2553 C CA . ASP B 1 53 ? -7.113 -45.344 -11.961 1 96.12 53 ASP B CA 1
ATOM 2554 C C . ASP B 1 53 ? -6.07 -44.312 -12.391 1 96.12 53 ASP B C 1
ATOM 2556 O O . ASP B 1 53 ? -5.68 -44.281 -13.562 1 96.12 53 ASP B O 1
ATOM 2560 N N . VAL B 1 54 ? -5.625 -43.594 -11.391 1 97.19 54 VAL B N 1
ATOM 2561 C CA . VAL B 1 54 ? -4.676 -42.531 -11.711 1 97.19 54 VAL B CA 1
ATOM 2562 C C . VAL B 1 54 ? -3.365 -43.156 -12.203 1 97.19 54 VAL B C 1
ATOM 2564 O O . VAL B 1 54 ? -2.705 -42.594 -13.078 1 97.19 54 VAL B O 1
ATOM 2567 N N . ASP B 1 55 ? -2.951 -44.25 -11.703 1 97.69 55 ASP B N 1
ATOM 2568 C CA . ASP B 1 55 ? -1.706 -44.906 -12.117 1 97.69 55 ASP B CA 1
ATOM 2569 C C . ASP B 1 55 ? -1.778 -45.344 -13.57 1 97.69 55 ASP B C 1
ATOM 2571 O O . ASP B 1 55 ? -0.77 -45.344 -14.281 1 97.69 55 ASP B O 1
ATOM 2575 N N . ALA B 1 56 ? -2.945 -45.781 -13.984 1 98.25 56 ALA B N 1
ATOM 2576 C CA . ALA B 1 56 ? -3.125 -46.156 -15.383 1 98.25 56 ALA B CA 1
ATOM 2577 C C . ALA B 1 56 ? -2.922 -44.938 -16.297 1 98.25 56 ALA B C 1
ATOM 2579 O O . ALA B 1 56 ? -2.322 -45.062 -17.359 1 98.25 56 ALA B O 1
ATOM 2580 N N . LEU B 1 57 ? -3.467 -43.812 -15.875 1 98.5 57 LEU B N 1
ATOM 2581 C CA . LEU B 1 57 ? -3.254 -42.594 -16.641 1 98.5 57 LEU B CA 1
ATOM 2582 C C . LEU B 1 57 ? -1.774 -42.219 -16.672 1 98.5 57 LEU B C 1
ATOM 2584 O O . LEU B 1 57 ? -1.226 -41.938 -17.734 1 98.5 57 LEU B O 1
ATOM 2588 N N . LEU B 1 58 ? -1.102 -42.25 -15.5 1 98.69 58 LEU B N 1
ATOM 2589 C CA . LEU B 1 58 ? 0.308 -41.875 -15.406 1 98.69 58 LEU B CA 1
ATOM 2590 C C . LEU B 1 58 ? 1.161 -42.781 -16.297 1 98.69 58 LEU B C 1
ATOM 2592 O O . LEU B 1 58 ? 2.133 -42.312 -16.906 1 98.69 58 LEU B O 1
ATOM 2596 N N . ALA B 1 59 ? 0.783 -44.031 -16.438 1 98.31 59 ALA B N 1
ATOM 2597 C CA . ALA B 1 59 ? 1.543 -45 -17.234 1 98.31 59 ALA B CA 1
ATOM 2598 C C . ALA B 1 59 ? 1.389 -44.688 -18.734 1 98.31 59 ALA B C 1
ATOM 2600 O O . ALA B 1 59 ? 2.221 -45.125 -19.531 1 98.31 59 ALA B O 1
ATOM 2601 N N . ASP B 1 60 ? 0.369 -44 -19.062 1 98.5 60 ASP B N 1
ATOM 2602 C CA . ASP B 1 60 ? -0.007 -43.844 -20.469 1 98.5 60 ASP B CA 1
ATOM 2603 C C . ASP B 1 60 ? 0.408 -42.469 -21 1 98.5 60 ASP B C 1
ATOM 2605 O O . ASP B 1 60 ? 0.184 -42.156 -22.172 1 98.5 60 ASP B O 1
ATOM 2609 N N . VAL B 1 61 ? 0.985 -41.625 -20.188 1 98.88 61 VAL B N 1
ATOM 2610 C CA . VAL B 1 61 ? 1.229 -40.25 -20.656 1 98.88 61 VAL B CA 1
ATOM 2611 C C . VAL B 1 61 ? 2.664 -39.844 -20.328 1 98.88 61 VAL B C 1
ATOM 2613 O O . VAL B 1 61 ? 3.35 -40.531 -19.547 1 98.88 61 VAL B O 1
ATOM 2616 N N . ASP B 1 62 ? 3.143 -38.75 -20.953 1 98.81 62 ASP B N 1
ATOM 2617 C CA . ASP B 1 62 ? 4.465 -38.156 -20.719 1 98.81 62 ASP B CA 1
ATOM 2618 C C . ASP B 1 62 ? 4.406 -37.094 -19.656 1 98.81 62 ASP B C 1
ATOM 2620 O O . ASP B 1 62 ? 5.422 -36.75 -19.047 1 98.81 62 ASP B O 1
ATOM 2624 N N . ALA B 1 63 ? 3.25 -36.469 -19.5 1 98.94 63 ALA B N 1
ATOM 2625 C CA . ALA B 1 63 ? 3.033 -35.344 -18.609 1 98.94 63 ALA B CA 1
ATOM 2626 C C . ALA B 1 63 ? 1.614 -35.344 -18.047 1 98.94 63 ALA B C 1
ATOM 2628 O O . ALA B 1 63 ? 0.725 -36 -18.609 1 98.94 63 ALA B O 1
ATOM 2629 N N . VAL B 1 64 ? 1.438 -34.594 -16.969 1 98.94 64 VAL B N 1
ATOM 2630 C CA . VAL B 1 64 ? 0.092 -34.406 -16.438 1 98.94 64 VAL B CA 1
ATOM 2631 C C . VAL B 1 64 ? -0.128 -32.906 -16.125 1 98.94 64 VAL B C 1
ATOM 2633 O O . VAL B 1 64 ? 0.788 -32.219 -15.672 1 98.94 64 VAL B O 1
ATOM 2636 N N . ALA B 1 65 ? -1.292 -32.438 -16.438 1 98.94 65 ALA B N 1
ATOM 2637 C CA . ALA B 1 65 ? -1.837 -31.203 -15.898 1 98.94 65 ALA B CA 1
ATOM 2638 C C . ALA B 1 65 ? -2.676 -31.453 -14.656 1 98.94 65 ALA B C 1
ATOM 2640 O O . ALA B 1 65 ? -3.512 -32.375 -14.641 1 98.94 65 ALA B O 1
ATOM 2641 N N . VAL B 1 66 ? -2.404 -30.688 -13.641 1 98.75 66 VAL B N 1
ATOM 2642 C CA . VAL B 1 66 ? -3.084 -30.922 -12.375 1 98.75 66 VAL B CA 1
ATOM 2643 C C . VAL B 1 66 ? -3.977 -29.734 -12.039 1 98.75 66 VAL B C 1
ATOM 2645 O O . VAL B 1 66 ? -3.48 -28.656 -11.703 1 98.75 66 VAL B O 1
ATOM 2648 N N . ALA B 1 67 ? -5.223 -29.859 -12.18 1 97.38 67 ALA B N 1
ATOM 2649 C CA . ALA B 1 67 ? -6.242 -28.875 -11.82 1 97.38 67 ALA B CA 1
ATOM 2650 C C . ALA B 1 67 ? -7.078 -29.359 -10.641 1 97.38 67 ALA B C 1
ATOM 2652 O O . ALA B 1 67 ? -8.281 -29.609 -10.781 1 97.38 67 ALA B O 1
ATOM 2653 N N . LEU B 1 68 ? -6.438 -29.516 -9.523 1 97.06 68 LEU B N 1
ATOM 2654 C CA . LEU B 1 68 ? -7 -30.016 -8.273 1 97.06 68 LEU B CA 1
ATOM 2655 C C . LEU B 1 68 ? -6.754 -29.031 -7.133 1 97.06 68 LEU B C 1
ATOM 2657 O O . LEU B 1 68 ? -5.875 -28.172 -7.23 1 97.06 68 LEU B O 1
ATOM 2661 N N . PRO B 1 69 ? -7.535 -29.141 -6.047 1 95.19 69 PRO B N 1
ATOM 2662 C CA . PRO B 1 69 ? -7.199 -28.328 -4.879 1 95.19 69 PRO B CA 1
ATOM 2663 C C . PRO B 1 69 ? -5.758 -28.531 -4.414 1 95.19 69 PRO B C 1
ATOM 2665 O O . PRO B 1 69 ? -5.215 -29.625 -4.535 1 95.19 69 PRO B O 1
ATOM 2668 N N . PRO B 1 70 ? -5.195 -27.484 -3.844 1 95.62 70 PRO B N 1
ATOM 2669 C CA . PRO B 1 70 ? -3.754 -27.5 -3.572 1 95.62 70 PRO B CA 1
ATOM 2670 C C . PRO B 1 70 ? -3.332 -28.672 -2.695 1 95.62 70 PRO B C 1
ATOM 2672 O O . PRO B 1 70 ? -2.244 -29.234 -2.879 1 95.62 70 PRO B O 1
ATOM 2675 N N . ALA B 1 71 ? -4.137 -29.062 -1.746 1 93.38 71 ALA B N 1
ATOM 2676 C CA . ALA B 1 71 ? -3.779 -30.172 -0.877 1 93.38 71 ALA B CA 1
ATOM 2677 C C . ALA B 1 71 ? -3.668 -31.484 -1.672 1 93.38 71 ALA B C 1
ATOM 2679 O O . ALA B 1 71 ? -2.738 -32.25 -1.466 1 93.38 71 ALA B O 1
ATOM 2680 N N . VAL B 1 72 ? -4.559 -31.688 -2.594 1 96.31 72 VAL B N 1
ATOM 2681 C CA . VAL B 1 72 ? -4.578 -32.875 -3.434 1 96.31 72 VAL B CA 1
ATOM 2682 C C . VAL B 1 72 ? -3.518 -32.75 -4.523 1 96.31 72 VAL B C 1
ATOM 2684 O O . VAL B 1 72 ? -2.838 -33.75 -4.844 1 96.31 72 VAL B O 1
ATOM 2687 N N . GLN B 1 73 ? -3.373 -31.578 -5.035 1 98.12 73 GLN B N 1
ATOM 2688 C CA . GLN B 1 73 ? -2.383 -31.344 -6.082 1 98.12 73 GLN B CA 1
ATOM 2689 C C . GLN B 1 73 ? -0.992 -31.781 -5.629 1 98.12 73 GLN B C 1
ATOM 2691 O O . GLN B 1 73 ? -0.277 -32.469 -6.367 1 98.12 73 GLN B O 1
ATOM 2696 N N . ALA B 1 74 ? -0.581 -31.359 -4.453 1 98.38 74 ALA B N 1
ATOM 2697 C CA . ALA B 1 74 ? 0.776 -31.656 -3.992 1 98.38 74 ALA B CA 1
ATOM 2698 C C . ALA B 1 74 ? 1.046 -33.156 -3.984 1 98.38 74 ALA B C 1
ATOM 2700 O O . ALA B 1 74 ? 2.076 -33.625 -4.488 1 98.38 74 ALA B O 1
ATOM 2701 N N . GLN B 1 75 ? 0.121 -33.875 -3.467 1 97.81 75 GLN B N 1
ATOM 2702 C CA . GLN B 1 75 ? 0.258 -35.344 -3.389 1 97.81 75 GLN B CA 1
ATOM 2703 C C . GLN B 1 75 ? 0.327 -35.938 -4.781 1 97.81 75 GLN B C 1
ATOM 2705 O O . GLN B 1 75 ? 1.212 -36.75 -5.062 1 97.81 75 GLN B O 1
ATOM 2710 N N . MET B 1 76 ? -0.572 -35.562 -5.645 1 98.56 76 MET B N 1
ATOM 2711 C CA . MET B 1 76 ? -0.675 -36.156 -6.984 1 98.56 76 MET B CA 1
ATOM 2712 C C . MET B 1 76 ? 0.519 -35.75 -7.84 1 98.56 76 MET B C 1
ATOM 2714 O O . MET B 1 76 ? 1.008 -36.531 -8.648 1 98.56 76 MET B O 1
ATOM 2718 N N . ALA B 1 77 ? 0.925 -34.5 -7.703 1 98.81 77 ALA B N 1
ATOM 2719 C CA . ALA B 1 77 ? 2.08 -34 -8.445 1 98.81 77 ALA B CA 1
ATOM 2720 C C . ALA B 1 77 ? 3.346 -34.781 -8.07 1 98.81 77 ALA B C 1
ATOM 2722 O O . ALA B 1 77 ? 4.137 -35.156 -8.938 1 98.81 77 ALA B O 1
ATOM 2723 N N . GLY B 1 78 ? 3.559 -34.969 -6.75 1 98.62 78 GLY B N 1
ATOM 2724 C CA . GLY B 1 78 ? 4.688 -35.781 -6.312 1 98.62 78 GLY B CA 1
ATOM 2725 C C . GLY B 1 78 ? 4.684 -37.156 -6.887 1 98.62 78 GLY B C 1
ATOM 2726 O O . GLY B 1 78 ? 5.715 -37.656 -7.348 1 98.62 78 GLY B O 1
ATOM 2727 N N . ARG B 1 79 ? 3.557 -37.812 -6.824 1 98.56 79 ARG B N 1
ATOM 2728 C CA . ARG B 1 79 ? 3.385 -39.156 -7.363 1 98.56 79 ARG B CA 1
ATOM 2729 C C . ARG B 1 79 ? 3.711 -39.188 -8.852 1 98.56 79 ARG B C 1
ATOM 2731 O O . ARG B 1 79 ? 4.426 -40.094 -9.312 1 98.56 79 ARG B O 1
ATOM 2738 N N . ALA B 1 80 ? 3.195 -38.25 -9.586 1 98.88 80 ALA B N 1
ATOM 2739 C CA . ALA B 1 80 ? 3.438 -38.156 -11.023 1 98.88 80 ALA B CA 1
ATOM 2740 C C . ALA B 1 80 ? 4.922 -37.938 -11.32 1 98.88 80 ALA B C 1
ATOM 2742 O O . ALA B 1 80 ? 5.473 -38.562 -12.234 1 98.88 80 ALA B O 1
ATOM 2743 N N . ALA B 1 81 ? 5.559 -37.062 -10.578 1 98.81 81 ALA B N 1
ATOM 2744 C CA . ALA B 1 81 ? 6.984 -36.812 -10.758 1 98.81 81 ALA B CA 1
ATOM 2745 C C . ALA B 1 81 ? 7.805 -38.094 -10.547 1 98.81 81 ALA B C 1
ATOM 2747 O O . ALA B 1 81 ? 8.68 -38.406 -11.359 1 98.81 81 ALA B O 1
ATOM 2748 N N . ARG B 1 82 ? 7.473 -38.781 -9.5 1 98.5 82 ARG B N 1
ATOM 2749 C CA . ARG B 1 82 ? 8.195 -40 -9.195 1 98.5 82 ARG B CA 1
ATOM 2750 C C . ARG B 1 82 ? 8.008 -41.031 -10.297 1 98.5 82 ARG B C 1
ATOM 2752 O O . ARG B 1 82 ? 8.867 -41.906 -10.5 1 98.5 82 ARG B O 1
ATOM 2759 N N . ALA B 1 83 ? 6.93 -40.969 -11.008 1 98.62 83 ALA B N 1
ATOM 2760 C CA . ALA B 1 83 ? 6.648 -41.844 -12.133 1 98.62 83 ALA B CA 1
ATOM 2761 C C . ALA B 1 83 ? 7.293 -41.344 -13.414 1 98.62 83 ALA B C 1
ATOM 2763 O O . ALA B 1 83 ? 7.098 -41.906 -14.492 1 98.62 83 ALA B O 1
ATOM 2764 N N . GLY B 1 84 ? 8 -40.25 -13.328 1 98.69 84 GLY B N 1
ATOM 2765 C CA . GLY B 1 84 ? 8.75 -39.719 -14.453 1 98.69 84 GLY B CA 1
ATOM 2766 C C . GLY B 1 84 ? 7.91 -38.875 -15.375 1 98.69 84 GLY B C 1
ATOM 2767 O O . GLY B 1 84 ? 8.211 -38.75 -16.562 1 98.69 84 GLY B O 1
ATOM 2768 N N . ARG B 1 85 ? 6.801 -38.312 -14.891 1 98.94 85 ARG B N 1
ATOM 2769 C CA . ARG B 1 85 ? 5.918 -37.5 -15.727 1 98.94 85 ARG B CA 1
ATOM 2770 C C . ARG B 1 85 ? 6.199 -36 -15.531 1 98.94 85 ARG B C 1
ATOM 2772 O O . ARG B 1 85 ? 6.422 -35.562 -14.406 1 98.94 85 ARG B O 1
ATOM 2779 N N . HIS B 1 86 ? 6.262 -35.188 -16.594 1 98.94 86 HIS B N 1
ATOM 2780 C CA . HIS B 1 86 ? 6.355 -33.719 -16.516 1 98.94 86 HIS B CA 1
ATOM 2781 C C . HIS B 1 86 ? 5.098 -33.125 -15.891 1 98.94 86 HIS B C 1
ATOM 2783 O O . HIS B 1 86 ? 4.031 -33.75 -15.922 1 98.94 86 HIS B O 1
ATOM 2789 N N . LEU B 1 87 ? 5.238 -31.953 -15.32 1 98.94 87 LEU B N 1
ATOM 2790 C CA . LEU B 1 87 ? 4.168 -31.438 -14.484 1 98.94 87 LEU B CA 1
ATOM 2791 C C . LEU B 1 87 ? 3.738 -30.047 -14.953 1 98.94 87 LEU B C 1
ATOM 2793 O O . LEU B 1 87 ? 4.559 -29.125 -15.031 1 98.94 87 LEU B O 1
ATOM 2797 N N . LEU B 1 88 ? 2.488 -29.859 -15.32 1 98.94 88 LEU B N 1
ATOM 2798 C CA . LEU B 1 88 ? 1.808 -28.578 -15.422 1 98.94 88 LEU B CA 1
ATOM 2799 C C . LEU B 1 88 ? 0.87 -28.359 -14.242 1 98.94 88 LEU B C 1
ATOM 2801 O O . LEU B 1 88 ? -0.171 -29.016 -14.141 1 98.94 88 LEU B O 1
ATOM 2805 N N . LEU B 1 89 ? 1.214 -27.453 -13.367 1 98.88 89 LEU B N 1
ATOM 2806 C CA . LEU B 1 89 ? 0.588 -27.359 -12.055 1 98.88 89 LEU B CA 1
ATOM 2807 C C . LEU B 1 89 ? -0.12 -26.016 -11.883 1 98.88 89 LEU B C 1
ATOM 2809 O O . LEU B 1 89 ? 0.22 -25.031 -12.555 1 98.88 89 LEU B O 1
ATOM 2813 N N . ASP B 1 90 ? -1.05 -26 -11 1 98.12 90 ASP B N 1
ATOM 2814 C CA . ASP B 1 90 ? -1.714 -24.75 -10.617 1 98.12 90 ASP B CA 1
ATOM 2815 C C . ASP B 1 90 ? -1.095 -24.156 -9.359 1 98.12 90 ASP B C 1
ATOM 2817 O O . ASP B 1 90 ? -0.435 -24.859 -8.594 1 98.12 90 ASP B O 1
ATOM 2821 N N . LYS B 1 91 ? -1.264 -22.891 -9.18 1 98.44 91 LYS B N 1
ATOM 2822 C CA . LYS B 1 91 ? -0.89 -22.219 -7.934 1 98.44 91 LYS B CA 1
ATOM 2823 C C . LYS B 1 91 ? -2.016 -22.312 -6.906 1 98.44 91 LYS B C 1
ATOM 2825 O O . LYS B 1 91 ? -3.191 -22.391 -7.27 1 98.44 91 LYS B O 1
ATOM 2830 N N . PRO B 1 92 ? -1.811 -22.234 -5.633 1 98.44 92 PRO B N 1
ATOM 2831 C CA . PRO B 1 92 ? -0.465 -22.453 -5.094 1 98.44 92 PRO B CA 1
ATOM 2832 C C . PRO B 1 92 ? -0.005 -23.891 -5.203 1 98.44 92 PRO B C 1
ATOM 2834 O O . PRO B 1 92 ? -0.831 -24.797 -5.344 1 98.44 92 PRO B O 1
ATOM 2837 N N . LEU B 1 93 ? 1.329 -24.094 -5.105 1 98.69 93 LEU B N 1
ATOM 2838 C CA . LEU B 1 93 ? 1.884 -25.422 -5.273 1 98.69 93 LEU B CA 1
ATOM 2839 C C . LEU B 1 93 ? 1.351 -26.375 -4.203 1 98.69 93 LEU B C 1
ATOM 2841 O O . LEU B 1 93 ? 1.03 -27.531 -4.492 1 98.69 93 LEU B O 1
ATOM 2845 N N . ALA B 1 94 ? 1.274 -25.891 -3.018 1 98.44 94 ALA B N 1
ATOM 2846 C CA . ALA B 1 94 ? 0.774 -26.578 -1.833 1 98.44 94 ALA B CA 1
ATOM 2847 C C . ALA B 1 94 ? 0.331 -25.594 -0.763 1 98.44 94 ALA B C 1
ATOM 2849 O O . ALA B 1 94 ? 0.546 -24.391 -0.9 1 98.44 94 ALA B O 1
ATOM 2850 N N . LEU B 1 95 ? -0.354 -26.125 0.337 1 97.38 95 LEU B N 1
ATOM 2851 C CA . LEU B 1 95 ? -0.785 -25.266 1.435 1 97.38 95 LEU B CA 1
ATOM 2852 C C . LEU B 1 95 ? 0.195 -25.344 2.6 1 97.38 95 LEU B C 1
ATOM 2854 O O . LEU B 1 95 ? -0.066 -24.797 3.672 1 97.38 95 LEU B O 1
ATOM 2858 N N . GLY B 1 96 ? 1.292 -25.984 2.354 1 97.38 96 GLY B N 1
ATOM 2859 C CA . GLY B 1 96 ? 2.354 -26.109 3.34 1 97.38 96 GLY B CA 1
ATOM 2860 C C . GLY B 1 96 ? 3.73 -26.25 2.719 1 97.38 96 GLY B C 1
ATOM 2861 O O . GLY B 1 96 ? 3.863 -26.797 1.62 1 97.38 96 GLY B O 1
ATOM 2862 N N . VAL B 1 97 ? 4.688 -25.844 3.508 1 98.75 97 VAL B N 1
ATOM 2863 C CA . VAL B 1 97 ? 6.055 -25.797 2.998 1 98.75 97 VAL B CA 1
ATOM 2864 C C . VAL B 1 97 ? 6.566 -27.219 2.783 1 98.75 97 VAL B C 1
ATOM 2866 O O . VAL B 1 97 ? 7.211 -27.516 1.772 1 98.75 97 VAL B O 1
ATOM 2869 N N . ALA B 1 98 ? 6.293 -28.078 3.705 1 98.69 98 ALA B N 1
ATOM 2870 C CA . ALA B 1 98 ? 6.777 -29.453 3.602 1 98.69 98 ALA B CA 1
ATOM 2871 C C . ALA B 1 98 ? 6.227 -30.125 2.352 1 98.69 98 ALA B C 1
ATOM 2873 O O . ALA B 1 98 ? 6.965 -30.812 1.632 1 98.69 98 ALA B O 1
ATOM 2874 N N . GLU B 1 99 ? 4.969 -30 2.088 1 98.62 99 GLU B N 1
ATOM 2875 C CA . GLU B 1 99 ? 4.336 -30.609 0.915 1 98.62 99 GLU B CA 1
ATOM 2876 C C . GLU B 1 99 ? 4.895 -30 -0.374 1 98.62 99 GLU B C 1
ATOM 2878 O O . GLU B 1 99 ? 5.152 -30.734 -1.339 1 98.62 99 GLU B O 1
ATOM 2883 N N . ALA B 1 100 ? 5.027 -28.688 -0.392 1 98.88 100 ALA B N 1
ATOM 2884 C CA . ALA B 1 100 ? 5.598 -28.031 -1.563 1 98.88 100 ALA B CA 1
ATOM 2885 C C . ALA B 1 100 ? 7.02 -28.516 -1.827 1 98.88 100 ALA B C 1
ATOM 2887 O O . ALA B 1 100 ? 7.391 -28.781 -2.973 1 98.88 100 ALA B O 1
ATOM 2888 N N . ARG B 1 101 ? 7.801 -28.562 -0.756 1 98.81 101 ARG B N 1
ATOM 2889 C CA . ARG B 1 101 ? 9.172 -29.062 -0.862 1 98.81 101 ARG B CA 1
ATOM 2890 C C . ARG B 1 101 ? 9.203 -30.484 -1.413 1 98.81 101 ARG B C 1
ATOM 2892 O O . ARG B 1 101 ? 10.07 -30.812 -2.223 1 98.81 101 ARG B O 1
ATOM 2899 N N . GLY B 1 102 ? 8.297 -31.297 -0.968 1 98.75 102 GLY B N 1
ATOM 2900 C CA . GLY B 1 102 ? 8.188 -32.656 -1.476 1 98.75 102 GLY B CA 1
ATOM 2901 C C . GLY B 1 102 ? 7.996 -32.719 -2.979 1 98.75 102 GLY B C 1
A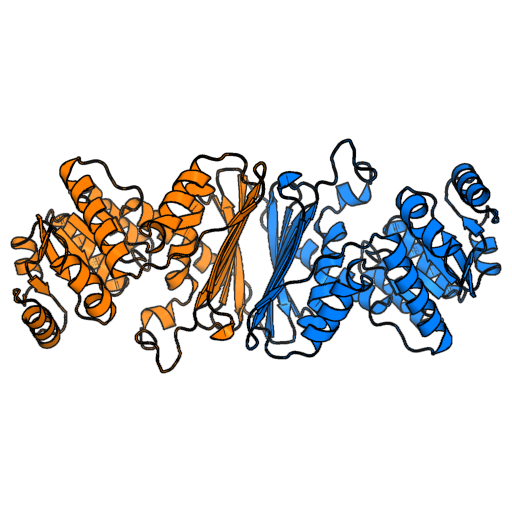TOM 2902 O O . GLY B 1 102 ? 8.617 -33.531 -3.658 1 98.75 102 GLY B O 1
ATOM 2903 N N . VAL B 1 103 ? 7.148 -31.906 -3.527 1 98.88 103 VAL B N 1
ATOM 2904 C CA . VAL B 1 103 ? 6.895 -31.875 -4.965 1 98.88 103 VAL B CA 1
ATOM 2905 C C . VAL B 1 103 ? 8.148 -31.422 -5.703 1 98.88 103 VAL B C 1
ATOM 2907 O O . VAL B 1 103 ? 8.562 -32.031 -6.684 1 98.88 103 VAL B O 1
ATOM 2910 N N . ALA B 1 104 ? 8.734 -30.297 -5.246 1 98.88 104 ALA B N 1
ATOM 2911 C CA . ALA B 1 104 ? 9.914 -29.734 -5.898 1 98.88 104 ALA B CA 1
ATOM 2912 C C . ALA B 1 104 ? 11.062 -30.734 -5.918 1 98.88 104 ALA B C 1
ATOM 2914 O O . ALA B 1 104 ? 11.719 -30.922 -6.949 1 98.88 104 ALA B O 1
ATOM 2915 N N . GLU B 1 105 ? 11.289 -31.391 -4.812 1 98.81 105 GLU B N 1
ATOM 2916 C CA . GLU B 1 105 ? 12.367 -32.375 -4.707 1 98.81 105 GLU B CA 1
ATOM 2917 C C . GLU B 1 105 ? 12.094 -33.594 -5.582 1 98.81 105 GLU B C 1
ATOM 2919 O O . GLU B 1 105 ? 13.016 -34.156 -6.195 1 98.81 105 GLU B O 1
ATOM 2924 N N . ALA B 1 106 ? 10.867 -34.062 -5.613 1 98.81 106 ALA B N 1
ATOM 2925 C CA . ALA B 1 106 ? 10.508 -35.188 -6.461 1 98.81 106 ALA B CA 1
ATOM 2926 C C . ALA B 1 106 ? 10.766 -34.906 -7.93 1 98.81 106 ALA B C 1
ATOM 2928 O O . ALA B 1 106 ? 11.305 -35.719 -8.656 1 98.81 106 ALA B O 1
ATOM 2929 N N . ALA B 1 107 ? 10.344 -33.719 -8.359 1 98.88 107 ALA B N 1
ATOM 2930 C CA . ALA B 1 107 ? 10.57 -33.312 -9.742 1 98.88 107 ALA B CA 1
ATOM 2931 C C . ALA B 1 107 ? 12.062 -33.25 -10.055 1 98.88 107 ALA B C 1
ATOM 2933 O O . ALA B 1 107 ? 12.5 -33.719 -11.102 1 98.88 107 ALA B O 1
ATOM 2934 N N . GLU B 1 108 ? 12.797 -32.625 -9.141 1 98.56 108 GLU B N 1
ATOM 2935 C CA . GLU B 1 108 ? 14.242 -32.531 -9.312 1 98.56 108 GLU B CA 1
ATOM 2936 C C . GLU B 1 108 ? 14.906 -33.906 -9.391 1 98.56 108 GLU B C 1
ATOM 2938 O O . GLU B 1 108 ? 15.688 -34.156 -10.305 1 98.56 108 GLU B O 1
ATOM 2943 N N . ARG B 1 109 ? 14.617 -34.781 -8.492 1 98.38 109 ARG B N 1
ATOM 2944 C CA . ARG B 1 109 ? 15.219 -36.094 -8.422 1 98.38 109 ARG B CA 1
ATOM 2945 C C . ARG B 1 109 ? 14.883 -36.938 -9.672 1 98.38 109 ARG B C 1
ATOM 2947 O O . ARG B 1 109 ? 15.734 -37.656 -10.18 1 98.38 109 ARG B O 1
ATOM 2954 N N . ALA B 1 110 ? 13.664 -36.812 -10.164 1 98.56 110 ALA B N 1
ATOM 2955 C CA . ALA B 1 110 ? 13.203 -37.562 -11.32 1 98.56 110 ALA B CA 1
ATOM 2956 C C . ALA B 1 110 ? 13.695 -36.938 -12.625 1 98.56 110 ALA B C 1
ATOM 2958 O O . ALA B 1 110 ? 13.641 -37.594 -13.68 1 98.56 110 ALA B O 1
ATOM 2959 N N . GLY B 1 111 ? 14.18 -35.688 -12.523 1 98.38 111 GLY B N 1
ATOM 2960 C CA . GLY B 1 111 ? 14.641 -35 -13.703 1 98.38 111 GLY B CA 1
ATOM 2961 C C . GLY B 1 111 ? 13.523 -34.594 -14.648 1 98.38 111 GLY B C 1
ATOM 2962 O O . GLY B 1 111 ? 13.703 -34.594 -15.867 1 98.38 111 GLY B O 1
ATOM 2963 N N . VAL B 1 112 ? 12.344 -34.406 -14.117 1 98.81 112 VAL B N 1
ATOM 2964 C CA . VAL B 1 112 ? 11.219 -34.062 -14.969 1 98.81 112 VAL B CA 1
ATOM 2965 C C . VAL B 1 112 ? 11.016 -32.531 -14.961 1 98.81 112 VAL B C 1
ATOM 2967 O O . VAL B 1 112 ? 11.344 -31.875 -13.977 1 98.81 112 VAL B O 1
ATOM 2970 N N . ALA B 1 113 ? 10.445 -31.969 -16.062 1 98.88 113 ALA B N 1
ATOM 2971 C CA . ALA B 1 113 ? 10.094 -30.547 -16.172 1 98.88 113 ALA B CA 1
ATOM 2972 C C . ALA B 1 113 ? 8.82 -30.234 -15.398 1 98.88 113 ALA B C 1
ATOM 2974 O O . ALA B 1 113 ? 7.934 -31.094 -15.281 1 98.88 113 ALA B O 1
ATOM 2975 N N . SER B 1 114 ? 8.789 -29.062 -14.867 1 98.94 114 SER B N 1
ATOM 2976 C CA . SER B 1 114 ? 7.586 -28.578 -14.195 1 98.94 114 SER B CA 1
ATOM 2977 C C . SER B 1 114 ? 7.336 -27.109 -14.508 1 98.94 114 SER B C 1
ATOM 2979 O O . SER B 1 114 ? 8.281 -26.344 -14.711 1 98.94 114 SER B O 1
ATOM 2981 N N . VAL B 1 115 ? 6.062 -26.766 -14.602 1 98.94 115 VAL B N 1
ATOM 2982 C CA . VAL B 1 115 ? 5.613 -25.375 -14.727 1 98.94 115 VAL B CA 1
ATOM 2983 C C . VAL B 1 115 ? 4.41 -25.141 -13.82 1 98.94 115 VAL B C 1
ATOM 2985 O O . VAL B 1 115 ? 3.436 -25.891 -13.859 1 98.94 115 VAL B O 1
ATOM 2988 N N . VAL B 1 116 ? 4.527 -24.172 -12.938 1 98.94 116 VAL B N 1
ATOM 2989 C CA . VAL B 1 116 ? 3.395 -23.734 -12.133 1 98.94 116 VAL B CA 1
ATOM 2990 C C . VAL B 1 116 ? 2.697 -22.562 -12.82 1 98.94 116 VAL B C 1
ATOM 2992 O O . VAL B 1 116 ? 3.342 -21.578 -13.188 1 98.94 116 VAL B O 1
ATOM 2995 N N . PHE B 1 117 ? 1.41 -22.625 -12.953 1 98.75 117 PHE B N 1
ATOM 2996 C CA . PHE B 1 117 ? 0.634 -21.656 -13.719 1 98.75 117 PHE B CA 1
ATOM 2997 C C . PHE B 1 117 ? 0.25 -20.469 -12.852 1 98.75 117 PHE B C 1
ATOM 2999 O O . PHE B 1 117 ? -0.806 -20.469 -12.219 1 98.75 117 PHE B O 1
ATOM 3006 N N . PHE B 1 118 ? 1.094 -19.531 -12.891 1 98.38 118 PHE B N 1
ATOM 3007 C CA . PHE B 1 118 ? 0.751 -18.188 -12.453 1 98.38 118 PHE B CA 1
ATOM 3008 C C . PHE B 1 118 ? 0.205 -17.359 -13.617 1 98.38 118 PHE B C 1
ATOM 3010 O O . PHE B 1 118 ? 0.97 -16.875 -14.445 1 98.38 118 PHE B O 1
ATOM 3017 N N . THR B 1 119 ? -1.013 -17.078 -13.664 1 97.06 119 THR B N 1
ATOM 3018 C CA . THR B 1 119 ? -1.708 -16.578 -14.844 1 97.06 119 THR B CA 1
ATOM 3019 C C . THR B 1 119 ? -0.993 -15.352 -15.406 1 97.06 119 THR B C 1
ATOM 3021 O O . THR B 1 119 ? -0.726 -15.281 -16.609 1 97.06 119 THR B O 1
ATOM 3024 N N . THR B 1 120 ? -0.613 -14.391 -14.555 1 96.69 120 THR B N 1
ATOM 3025 C CA . THR B 1 120 ? -0.027 -13.133 -14.992 1 96.69 120 THR B CA 1
ATOM 3026 C C . THR B 1 120 ? 1.305 -13.367 -15.695 1 96.69 120 THR B C 1
ATOM 3028 O O . THR B 1 120 ? 1.656 -12.648 -16.625 1 96.69 120 THR B O 1
ATOM 3031 N N . ARG B 1 121 ? 1.994 -14.43 -15.367 1 98.06 121 ARG B N 1
ATOM 3032 C CA . ARG B 1 121 ? 3.314 -14.734 -15.914 1 98.06 121 ARG B CA 1
ATOM 3033 C C . ARG B 1 121 ? 3.205 -15.328 -17.312 1 98.06 121 ARG B C 1
ATOM 3035 O O . ARG B 1 121 ? 4.211 -15.469 -18.016 1 98.06 121 ARG B O 1
ATOM 3042 N N . PHE B 1 122 ? 1.955 -15.602 -17.719 1 98.31 122 PHE B N 1
ATOM 3043 C CA . PHE B 1 122 ? 1.764 -16.25 -19 1 98.31 122 PHE B CA 1
ATOM 3044 C C . PHE B 1 122 ? 0.807 -15.445 -19.875 1 98.31 122 PHE B C 1
ATOM 3046 O O . PHE B 1 122 ? 0.282 -15.953 -20.875 1 98.31 122 PHE B O 1
ATOM 3053 N N . GLN B 1 123 ? 0.505 -14.273 -19.469 1 97.69 123 GLN B N 1
ATOM 3054 C CA . GLN B 1 123 ? -0.179 -13.297 -20.312 1 97.69 123 GLN B CA 1
ATOM 3055 C C . GLN B 1 123 ? 0.819 -12.438 -21.078 1 97.69 123 GLN B C 1
ATOM 3057 O O . GLN B 1 123 ? 1.79 -11.938 -20.5 1 97.69 123 GLN B O 1
ATOM 3062 N N . LYS B 1 124 ? 0.552 -12.211 -22.312 1 95.56 124 LYS B N 1
ATOM 3063 C CA . LYS B 1 124 ? 1.548 -11.664 -23.234 1 95.56 124 LYS B CA 1
ATOM 3064 C C . LYS B 1 124 ? 2.076 -10.328 -22.734 1 95.56 124 LYS B C 1
ATOM 3066 O O . LYS B 1 124 ? 3.275 -10.18 -22.484 1 95.56 124 LYS B O 1
ATOM 3071 N N . GLU B 1 125 ? 1.185 -9.305 -22.516 1 96.38 125 GLU B N 1
ATOM 3072 C CA . GLU B 1 125 ? 1.632 -7.957 -22.172 1 96.38 125 GLU B CA 1
ATOM 3073 C C . GLU B 1 125 ? 2.242 -7.926 -20.766 1 96.38 125 GLU B C 1
ATOM 3075 O O . GLU B 1 125 ? 3.332 -7.383 -20.578 1 96.38 125 GLU B O 1
ATOM 3080 N N . PRO B 1 126 ? 1.683 -8.578 -19.797 1 97.62 126 PRO B N 1
ATOM 3081 C CA . PRO B 1 126 ? 2.281 -8.602 -18.453 1 97.62 126 PRO B CA 1
ATOM 3082 C C . PRO B 1 126 ? 3.625 -9.328 -18.422 1 97.62 126 PRO B C 1
ATOM 3084 O O . PRO B 1 126 ? 4.562 -8.867 -17.766 1 97.62 126 PRO B O 1
ATOM 3087 N N . GLU B 1 127 ? 3.688 -10.43 -19.109 1 97.44 127 GLU B N 1
ATOM 3088 C CA . GLU B 1 127 ? 4.941 -11.172 -19.125 1 97.44 127 GLU B CA 1
ATOM 3089 C C . GLU B 1 127 ? 6.078 -10.32 -19.688 1 97.44 127 GLU B C 1
ATOM 309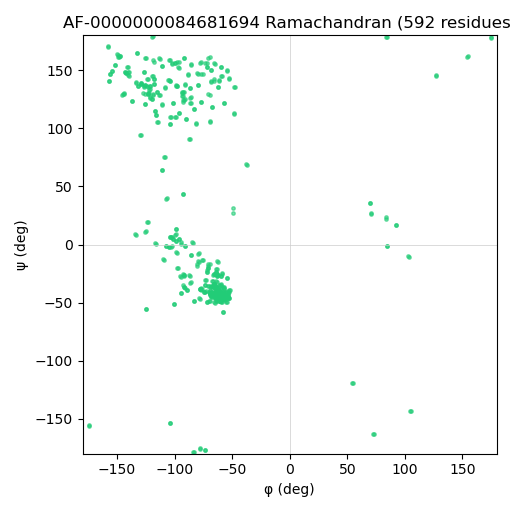1 O O . GLU B 1 127 ? 7.164 -10.266 -19.109 1 97.44 127 GLU B O 1
ATOM 3096 N N . ALA B 1 128 ? 5.809 -9.719 -20.812 1 97.38 128 ALA B N 1
ATOM 3097 C CA . ALA B 1 128 ? 6.816 -8.859 -21.438 1 97.38 128 ALA B CA 1
ATOM 3098 C C . ALA B 1 128 ? 7.219 -7.727 -20.5 1 97.38 128 ALA B C 1
ATOM 3100 O O . ALA B 1 128 ? 8.398 -7.387 -20.391 1 97.38 128 ALA B O 1
ATOM 3101 N N . TRP B 1 129 ? 6.242 -7.148 -19.859 1 98.25 129 TRP B N 1
ATOM 3102 C CA . TRP B 1 129 ? 6.469 -6.062 -18.906 1 98.25 129 TRP B CA 1
ATOM 3103 C C . TRP B 1 129 ? 7.336 -6.527 -17.75 1 98.25 129 TRP B C 1
ATOM 3105 O O . TRP B 1 129 ? 8.266 -5.828 -17.344 1 98.25 129 TRP B O 1
ATOM 3115 N N . ILE B 1 130 ? 7.098 -7.664 -17.172 1 98.5 130 ILE B N 1
ATOM 3116 C CA . ILE B 1 130 ? 7.852 -8.203 -16.047 1 98.5 130 ILE B CA 1
ATOM 3117 C C . ILE B 1 130 ? 9.305 -8.414 -16.453 1 98.5 130 ILE B C 1
ATOM 3119 O O . ILE B 1 130 ? 10.227 -8.055 -15.703 1 98.5 130 ILE B O 1
ATOM 3123 N N . ASP B 1 131 ? 9.484 -9.016 -17.625 1 98.12 131 ASP B N 1
ATOM 3124 C CA . ASP B 1 131 ? 10.836 -9.219 -18.125 1 98.12 131 ASP B CA 1
ATOM 3125 C C . ASP B 1 131 ? 11.57 -7.891 -18.281 1 98.12 131 ASP B C 1
ATOM 3127 O O . ASP B 1 131 ? 12.742 -7.777 -17.906 1 98.12 131 ASP B O 1
ATOM 3131 N N . GLU B 1 132 ? 10.883 -6.949 -18.828 1 98.38 132 GLU B N 1
ATOM 3132 C CA . GLU B 1 132 ? 11.461 -5.621 -19.016 1 98.38 132 GLU B CA 1
ATOM 3133 C C . GLU B 1 132 ? 11.859 -4.996 -17.688 1 98.38 132 GLU B C 1
ATOM 3135 O O . GLU B 1 132 ? 12.977 -4.504 -17.547 1 98.38 132 GLU B O 1
ATOM 3140 N N . GLN B 1 133 ? 10.992 -5.043 -16.703 1 98.5 133 GLN B N 1
ATOM 3141 C CA . GLN B 1 133 ? 11.234 -4.395 -15.43 1 98.5 133 GLN B CA 1
ATOM 3142 C C . GLN B 1 133 ? 12.281 -5.156 -14.617 1 98.5 133 GLN B C 1
ATOM 3144 O O . GLN B 1 133 ? 13.023 -4.559 -13.836 1 98.5 133 GLN B O 1
ATOM 3149 N N . ALA B 1 134 ? 12.352 -6.461 -14.797 1 98.12 134 ALA B N 1
ATOM 3150 C CA . ALA B 1 134 ? 13.359 -7.27 -14.125 1 98.12 134 ALA B CA 1
ATOM 3151 C C . ALA B 1 134 ? 14.766 -6.879 -14.57 1 98.12 134 ALA B C 1
ATOM 3153 O O . ALA B 1 134 ? 15.742 -7.102 -13.844 1 98.12 134 ALA B O 1
ATOM 3154 N N . ALA B 1 135 ? 14.844 -6.32 -15.773 1 97.62 135 ALA B N 1
ATOM 3155 C CA . ALA B 1 135 ? 16.125 -5.926 -16.328 1 97.62 135 ALA B CA 1
ATOM 3156 C C . ALA B 1 135 ? 16.516 -4.523 -15.867 1 97.62 135 ALA B C 1
ATOM 3158 O O . ALA B 1 135 ? 17.641 -4.07 -16.109 1 97.62 135 ALA B O 1
ATOM 3159 N N . VAL B 1 136 ? 15.633 -3.812 -15.227 1 96.38 136 VAL B N 1
ATOM 3160 C CA . VAL B 1 136 ? 15.859 -2.461 -14.734 1 96.38 136 VAL B CA 1
ATOM 3161 C C . VAL B 1 136 ? 16.328 -2.518 -13.281 1 96.38 136 VAL B C 1
ATOM 3163 O O . VAL B 1 136 ? 15.734 -3.219 -12.453 1 96.38 136 VAL B O 1
ATOM 3166 N N . ALA B 1 137 ? 17.422 -1.886 -12.961 1 94.56 137 ALA B N 1
ATOM 3167 C CA . ALA B 1 137 ? 17.906 -1.826 -11.594 1 94.56 137 ALA B CA 1
ATOM 3168 C C . ALA B 1 137 ? 17.375 -0.597 -10.867 1 94.56 137 ALA B C 1
ATOM 3170 O O . ALA B 1 137 ? 16.844 0.323 -11.5 1 94.56 137 ALA B O 1
ATOM 3171 N N . GLY B 1 138 ? 17.391 -0.597 -9.57 1 97.44 138 GLY B N 1
ATOM 3172 C CA . GLY B 1 138 ? 17.172 0.614 -8.797 1 97.44 138 GLY B CA 1
ATOM 3173 C C . GLY B 1 138 ? 15.711 0.822 -8.414 1 97.44 138 GLY B C 1
ATOM 3174 O O . GLY B 1 138 ? 15.281 1.955 -8.195 1 97.44 138 GLY B O 1
ATOM 3175 N N . TRP B 1 139 ? 14.898 -0.28 -8.516 1 98.5 139 TRP B N 1
ATOM 3176 C CA . TRP B 1 139 ? 13.555 -0.147 -7.961 1 98.5 139 TRP B CA 1
ATOM 3177 C C . TRP B 1 139 ? 13.602 0.105 -6.457 1 98.5 139 TRP B C 1
ATOM 3179 O O . TRP B 1 139 ? 14.391 -0.517 -5.746 1 98.5 139 TRP B O 1
ATOM 3189 N N . PHE B 1 140 ? 12.805 1.054 -5.957 1 98.56 140 PHE B N 1
ATOM 3190 C CA . PHE B 1 140 ? 12.812 1.575 -4.598 1 98.56 140 PHE B CA 1
ATOM 3191 C C . PHE B 1 140 ? 11.695 0.947 -3.768 1 98.56 140 PHE B C 1
ATOM 3193 O O . PHE B 1 140 ? 11.953 0.394 -2.695 1 98.56 140 PHE B O 1
ATOM 3200 N N . THR B 1 141 ? 10.508 0.953 -4.219 1 98.75 141 THR B N 1
ATOM 3201 C CA . THR B 1 141 ? 9.359 0.313 -3.592 1 98.75 141 THR B CA 1
ATOM 3202 C C . THR B 1 141 ? 8.359 -0.148 -4.648 1 98.75 141 THR B C 1
ATOM 3204 O O . THR B 1 141 ? 8.453 0.241 -5.812 1 98.75 141 THR B O 1
ATOM 3207 N N . ALA B 1 142 ? 7.465 -1.024 -4.238 1 98.75 142 ALA B N 1
ATOM 3208 C CA . ALA B 1 142 ? 6.336 -1.449 -5.059 1 98.75 142 ALA B CA 1
ATOM 3209 C C . ALA B 1 142 ? 5.066 -1.586 -4.219 1 98.75 142 ALA B C 1
ATOM 3211 O O . ALA B 1 142 ? 5.133 -1.899 -3.029 1 98.75 142 ALA B O 1
ATOM 3212 N N . ARG B 1 143 ? 3.975 -1.339 -4.824 1 98.5 143 ARG B N 1
ATOM 3213 C CA . ARG B 1 143 ? 2.676 -1.618 -4.223 1 98.5 143 ARG B CA 1
ATOM 3214 C C . ARG B 1 143 ? 1.854 -2.551 -5.105 1 98.5 143 ARG B C 1
ATOM 3216 O O . ARG B 1 143 ? 1.742 -2.332 -6.312 1 98.5 143 ARG B O 1
ATOM 3223 N N . ALA B 1 144 ? 1.357 -3.564 -4.512 1 98.62 144 ALA B N 1
ATOM 3224 C CA . ALA B 1 144 ? 0.503 -4.516 -5.219 1 98.62 144 ALA B CA 1
ATOM 3225 C C . ALA B 1 144 ? -0.853 -4.652 -4.535 1 98.62 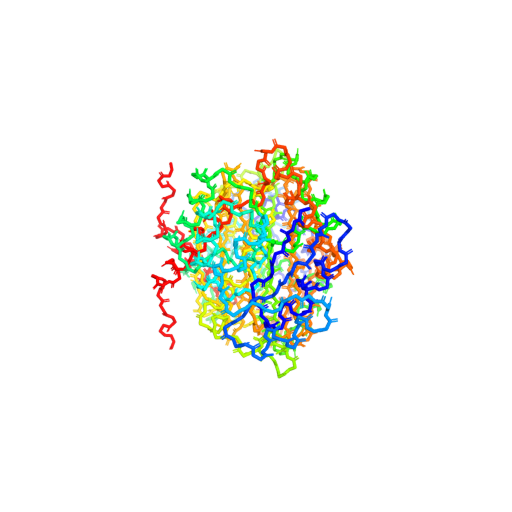144 ALA B C 1
ATOM 3227 O O . ALA B 1 144 ? -0.932 -4.695 -3.305 1 98.62 144 ALA B O 1
ATOM 3228 N N . GLN B 1 145 ? -1.9 -4.652 -5.297 1 98.38 145 GLN B N 1
ATOM 3229 C CA . GLN B 1 145 ? -3.248 -4.98 -4.84 1 98.38 145 GLN B CA 1
ATOM 3230 C C . GLN B 1 145 ? -3.867 -6.082 -5.695 1 98.38 145 GLN B C 1
ATOM 3232 O O . GLN B 1 145 ? -3.766 -6.051 -6.926 1 98.38 145 GLN B O 1
ATOM 3237 N N . TRP B 1 146 ? -4.359 -7.039 -5.094 1 98.44 146 TRP B N 1
ATOM 3238 C CA . TRP B 1 146 ? -5.145 -8.102 -5.711 1 98.44 146 TRP B CA 1
ATOM 3239 C C . TRP B 1 146 ? -6.453 -8.32 -4.961 1 98.44 146 TRP B C 1
ATOM 3241 O O . TRP B 1 146 ? -6.508 -9.094 -4.004 1 98.44 146 TRP B O 1
ATOM 3251 N N . LEU B 1 147 ? -7.488 -7.676 -5.426 1 98.12 147 LEU B N 1
ATOM 3252 C CA . LEU B 1 147 ? -8.773 -7.598 -4.742 1 98.12 147 LEU B CA 1
ATOM 3253 C C . LEU B 1 147 ? -9.867 -8.281 -5.562 1 98.12 147 LEU B C 1
ATOM 3255 O O . LEU B 1 147 ? -10.227 -7.801 -6.637 1 98.12 147 LEU B O 1
ATOM 3259 N N . GLY B 1 148 ? -10.328 -9.391 -5.012 1 96.06 148 GLY B N 1
ATOM 3260 C CA . GLY B 1 148 ? -11.391 -10.141 -5.672 1 96.06 148 GLY B CA 1
ATOM 3261 C C . GLY B 1 148 ? -12.711 -10.086 -4.918 1 96.06 148 GLY B C 1
ATOM 3262 O O . GLY B 1 148 ? -12.734 -9.844 -3.711 1 96.06 148 GLY B O 1
ATOM 3263 N N . ALA B 1 149 ? -13.766 -10.242 -5.648 1 93.56 149 ALA B N 1
ATOM 3264 C CA . ALA B 1 149 ? -15.094 -10.492 -5.105 1 93.56 149 ALA B CA 1
ATOM 3265 C C . ALA B 1 149 ? -15.539 -11.93 -5.387 1 93.56 149 ALA B C 1
ATOM 3267 O O . ALA B 1 149 ? -16.375 -12.164 -6.25 1 93.56 149 ALA B O 1
ATOM 3268 N N . VAL B 1 150 ? -14.992 -12.844 -4.656 1 88.44 150 VAL B N 1
ATOM 3269 C CA . VAL B 1 150 ? -15.055 -14.258 -5.02 1 88.44 150 VAL B CA 1
ATOM 3270 C C . VAL B 1 150 ? -16.281 -14.898 -4.379 1 88.44 150 VAL B C 1
ATOM 3272 O O . VAL B 1 150 ? -16.938 -15.742 -4.992 1 88.44 150 VAL B O 1
ATOM 3275 N N . PHE B 1 151 ? -16.688 -14.562 -3.174 1 85.5 151 PHE B N 1
ATOM 3276 C CA . PHE B 1 151 ? -17.734 -15.25 -2.434 1 85.5 151 PHE B CA 1
ATOM 3277 C C . PHE B 1 151 ? -19.078 -14.594 -2.67 1 85.5 151 PHE B C 1
ATOM 3279 O O . PHE B 1 151 ? -19.797 -14.273 -1.72 1 85.5 151 PHE B O 1
ATOM 3286 N N . THR B 1 152 ? -19.25 -14.305 -3.898 1 82.56 152 THR B N 1
ATOM 3287 C CA . THR B 1 152 ? -20.547 -13.836 -4.344 1 82.56 152 THR B CA 1
ATOM 3288 C C . THR B 1 152 ? -21.344 -14.969 -4.984 1 82.56 152 THR B C 1
ATOM 3290 O O . THR B 1 152 ? -20.766 -15.969 -5.418 1 82.56 152 THR B O 1
ATOM 3293 N N . ALA B 1 153 ? -22.625 -14.891 -5.023 1 77.19 153 ALA B N 1
ATOM 3294 C CA . ALA B 1 153 ? -23.531 -15.961 -5.434 1 77.19 153 ALA B CA 1
ATOM 3295 C C . ALA B 1 153 ? -23.234 -16.406 -6.863 1 77.19 153 ALA B C 1
ATOM 3297 O O . ALA B 1 153 ? -23.359 -17.594 -7.191 1 77.19 153 ALA B O 1
ATOM 3298 N N . ASP B 1 154 ? -22.703 -15.625 -7.629 1 80.81 154 ASP B N 1
ATOM 3299 C CA . ASP B 1 154 ? -22.547 -15.953 -9.047 1 80.81 154 ASP B CA 1
ATOM 3300 C C . ASP B 1 154 ? -21.125 -16.406 -9.359 1 80.81 154 ASP B C 1
ATOM 3302 O O . ASP B 1 154 ? -20.828 -16.781 -10.492 1 80.81 154 ASP B O 1
ATOM 3306 N N . ASN B 1 155 ? -20.359 -16.516 -8.375 1 83.31 155 ASN B N 1
ATOM 3307 C CA . ASN B 1 155 ? -18.984 -16.922 -8.609 1 83.31 155 ASN B CA 1
ATOM 3308 C C . ASN B 1 155 ? -18.812 -18.438 -8.5 1 83.31 155 ASN B C 1
ATOM 3310 O O . ASN B 1 155 ? -19.141 -19.031 -7.477 1 83.31 155 ASN B O 1
ATOM 3314 N N . PRO B 1 156 ? -18.281 -19.062 -9.562 1 81.88 156 PRO B N 1
ATOM 3315 C CA . PRO B 1 156 ? -18.156 -20.516 -9.57 1 81.88 156 PRO B CA 1
ATOM 3316 C C . PRO B 1 156 ? -17.219 -21.031 -8.477 1 81.88 156 PRO B C 1
ATOM 3318 O O . PRO B 1 156 ? -17.234 -22.234 -8.172 1 81.88 156 PRO B O 1
ATOM 3321 N N . PHE B 1 157 ? -16.453 -20.172 -7.891 1 83.19 157 PHE B N 1
ATOM 3322 C CA . PHE B 1 157 ? -15.477 -20.594 -6.891 1 83.19 157 PHE B CA 1
ATOM 3323 C C . PHE B 1 157 ? -15.961 -20.25 -5.488 1 83.19 157 PHE B C 1
ATOM 3325 O O . PHE B 1 157 ? -15.25 -20.484 -4.508 1 83.19 157 PHE B O 1
ATOM 3332 N N . ALA B 1 158 ? -17.125 -19.797 -5.363 1 82.56 158 ALA B N 1
ATOM 3333 C CA . ALA B 1 158 ? -17.672 -19.344 -4.086 1 82.56 158 ALA B CA 1
ATOM 3334 C C . ALA B 1 158 ? -17.766 -20.484 -3.088 1 82.56 158 ALA B C 1
ATOM 3336 O O . ALA B 1 158 ? -17.641 -20.281 -1.877 1 82.56 158 ALA B O 1
ATOM 3337 N N . ALA B 1 159 ? -17.781 -21.703 -3.576 1 82.31 159 ALA B N 1
ATOM 3338 C CA . ALA B 1 159 ? -17.984 -22.844 -2.703 1 82.31 159 ALA B CA 1
ATOM 3339 C C . ALA B 1 159 ? -16.672 -23.578 -2.424 1 82.31 159 ALA B C 1
ATOM 3341 O O . ALA B 1 159 ? -16.672 -24.641 -1.792 1 82.31 159 ALA B O 1
ATOM 3342 N N . SER B 1 160 ? -15.602 -23.047 -2.855 1 86.44 160 SER B N 1
ATOM 3343 C CA . SER B 1 160 ? -14.305 -23.688 -2.68 1 86.44 160 SER B CA 1
ATOM 3344 C C . SER B 1 160 ? -13.891 -23.719 -1.212 1 86.44 160 SER B C 1
ATOM 3346 O O . SER B 1 160 ? -13.641 -22.672 -0.613 1 86.44 160 SER B O 1
ATOM 3348 N N . PRO B 1 161 ? -13.719 -24.875 -0.647 1 87.81 161 PRO B N 1
ATOM 3349 C CA . PRO B 1 161 ? -13.453 -24.953 0.791 1 87.81 161 PRO B CA 1
ATOM 3350 C C . PRO B 1 161 ? -12.086 -24.391 1.169 1 87.81 161 PRO B C 1
ATOM 3352 O O . PRO B 1 161 ? -11.961 -23.672 2.166 1 87.81 161 PRO B O 1
ATOM 3355 N N . TRP B 1 162 ? -11.102 -24.766 0.396 1 89.88 162 TRP B N 1
ATOM 3356 C CA . TRP B 1 162 ? -9.773 -24.312 0.792 1 89.88 162 TRP B CA 1
ATOM 3357 C C . TRP B 1 162 ? -9.656 -22.797 0.687 1 89.88 162 TRP B C 1
ATOM 3359 O O . TRP B 1 162 ? -8.938 -22.172 1.466 1 89.88 162 TRP B O 1
ATOM 3369 N N . ARG B 1 163 ? -10.328 -22.156 -0.284 1 90.94 163 ARG B N 1
ATOM 3370 C CA . ARG B 1 163 ? -10.305 -20.703 -0.411 1 90.94 163 ARG B CA 1
ATOM 3371 C C . ARG B 1 163 ? -10.961 -20.047 0.794 1 90.94 163 ARG B C 1
ATOM 3373 O O . ARG B 1 163 ? -10.516 -18.984 1.245 1 90.94 163 ARG B O 1
ATOM 3380 N N . ARG B 1 164 ? -11.977 -20.656 1.269 1 89.81 164 ARG B N 1
ATOM 3381 C CA . ARG B 1 164 ? -12.633 -20.141 2.461 1 89.81 164 ARG B CA 1
ATOM 3382 C C . ARG B 1 164 ? -11.75 -20.297 3.689 1 89.81 164 ARG B C 1
ATOM 3384 O O . ARG B 1 164 ? -11.727 -19.422 4.562 1 89.81 164 ARG B O 1
ATOM 3391 N N . GLU B 1 165 ? -11.055 -21.359 3.688 1 91.38 165 GLU B N 1
ATOM 3392 C CA . GLU B 1 165 ? -10.227 -21.688 4.844 1 91.38 165 GLU B CA 1
ATOM 3393 C C . GLU B 1 165 ? -8.93 -20.875 4.836 1 91.38 165 GLU B C 1
ATOM 3395 O O . GLU B 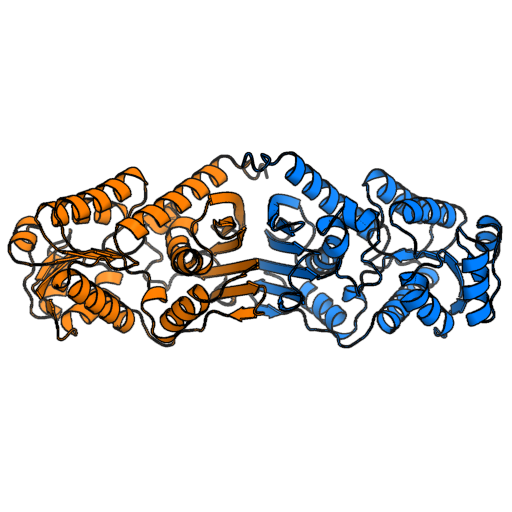1 165 ? -8.539 -20.297 5.855 1 91.38 165 GLU B O 1
ATOM 3400 N N . LYS B 1 166 ? -8.25 -20.797 3.695 1 94.25 166 LYS B N 1
ATOM 3401 C CA . LYS B 1 166 ? -6.898 -20.266 3.627 1 94.25 166 LYS B CA 1
ATOM 3402 C C . LYS B 1 166 ? -6.914 -18.797 3.174 1 94.25 166 LYS B C 1
ATOM 3404 O O . LYS B 1 166 ? -5.949 -18.062 3.396 1 94.25 166 LYS B O 1
ATOM 3409 N N . GLY B 1 167 ? -8.031 -18.422 2.529 1 95.19 167 GLY B N 1
ATOM 3410 C CA . GLY B 1 167 ? -8.328 -17.016 2.287 1 95.19 167 GLY B CA 1
ATOM 3411 C C . GLY B 1 167 ? -7.453 -16.391 1.212 1 95.19 167 GLY B C 1
ATOM 3412 O O . GLY B 1 167 ? -6.863 -17.109 0.4 1 95.19 167 GLY B O 1
ATOM 3413 N N . ALA B 1 168 ? -7.453 -15.086 1.222 1 97.88 168 ALA B N 1
ATOM 3414 C CA . ALA B 1 168 ? -6.855 -14.266 0.171 1 97.88 168 ALA B CA 1
ATOM 3415 C C . ALA B 1 168 ? -5.344 -14.469 0.115 1 97.88 168 ALA B C 1
ATOM 3417 O O . ALA B 1 168 ? -4.758 -14.492 -0.969 1 97.88 168 ALA B O 1
ATOM 3418 N N . LEU B 1 169 ? -4.73 -14.625 1.24 1 98.31 169 LEU B N 1
ATOM 3419 C CA . LEU B 1 169 ? -3.281 -14.781 1.301 1 98.31 169 LEU B CA 1
ATOM 3420 C C . LEU B 1 169 ? -2.814 -15.906 0.388 1 98.31 169 LEU B C 1
ATOM 3422 O O . LEU B 1 169 ? -1.91 -15.719 -0.429 1 98.31 169 LEU B O 1
ATOM 3426 N N . TRP B 1 170 ? -3.504 -17 0.413 1 98.06 170 TRP B N 1
ATOM 3427 C CA . TRP B 1 170 ? -3.045 -18.203 -0.29 1 98.06 170 TRP B CA 1
ATOM 3428 C C . TRP B 1 170 ? -3.617 -18.25 -1.702 1 98.06 170 TRP B C 1
ATOM 3430 O O . TRP B 1 170 ? -3.039 -18.875 -2.59 1 98.06 170 TRP B O 1
ATOM 3440 N N . ASP B 1 171 ? -4.742 -17.625 -1.911 1 97.44 171 ASP B N 1
ATOM 3441 C CA . ASP B 1 171 ? -5.371 -17.703 -3.227 1 97.44 171 ASP B CA 1
ATOM 3442 C C . ASP B 1 171 ? -4.762 -16.672 -4.18 1 97.44 171 ASP B C 1
ATOM 3444 O O . ASP B 1 171 ? -4.414 -17 -5.316 1 97.44 171 ASP B O 1
ATOM 3448 N N . VAL B 1 172 ? -4.656 -15.422 -3.717 1 98.06 172 VAL B N 1
ATOM 3449 C CA . VAL B 1 172 ? -4.234 -14.391 -4.664 1 98.06 172 VAL B CA 1
ATOM 3450 C C . VAL B 1 172 ? -2.818 -13.93 -4.328 1 98.06 172 VAL B C 1
ATOM 3452 O O . VAL B 1 172 ? -2.146 -13.312 -5.16 1 98.06 172 VAL B O 1
ATOM 3455 N N . GLY B 1 173 ? -2.246 -14.25 -3.174 1 98.69 173 GLY B N 1
ATOM 3456 C CA . GLY B 1 173 ? -0.863 -13.961 -2.824 1 98.69 173 GLY B CA 1
ATOM 3457 C C . GLY B 1 173 ? 0.13 -14.469 -3.854 1 98.69 173 GLY B C 1
ATOM 3458 O O . GLY B 1 173 ? 1.036 -13.734 -4.258 1 98.69 173 GLY B O 1
ATOM 3459 N N . PRO B 1 174 ? -0.07 -15.688 -4.27 1 98.81 174 PRO B N 1
ATOM 3460 C CA . PRO B 1 174 ? 0.852 -16.234 -5.266 1 98.81 174 PRO B CA 1
ATOM 3461 C C . PRO B 1 174 ? 0.92 -15.398 -6.539 1 98.81 174 PRO B C 1
ATOM 3463 O O . PRO B 1 174 ? 1.988 -15.266 -7.141 1 98.81 174 PRO B O 1
ATOM 3466 N N . HIS B 1 175 ? -0.192 -14.844 -6.996 1 98.06 175 HIS B N 1
ATOM 3467 C CA . HIS B 1 175 ? -0.185 -14 -8.18 1 98.06 175 HIS B CA 1
ATOM 3468 C C . HIS B 1 175 ? 0.699 -12.773 -7.984 1 98.06 175 HIS B C 1
ATOM 3470 O O . HIS B 1 175 ? 1.553 -12.469 -8.82 1 98.06 175 HIS B O 1
ATOM 3476 N N . ALA B 1 176 ? 0.523 -12.102 -6.898 1 98.69 176 ALA B N 1
ATOM 3477 C CA . ALA B 1 176 ? 1.303 -10.898 -6.613 1 98.69 176 ALA B CA 1
ATOM 3478 C C . ALA B 1 176 ? 2.789 -11.227 -6.488 1 98.69 176 ALA B C 1
ATOM 3480 O O . ALA B 1 176 ? 3.633 -10.547 -7.074 1 98.69 176 ALA B O 1
ATOM 3481 N N . LEU B 1 177 ? 3.078 -12.266 -5.762 1 98.94 177 LEU B N 1
ATOM 3482 C CA . LEU B 1 177 ? 4.465 -12.648 -5.52 1 98.94 177 LEU B CA 1
ATOM 3483 C C . LEU B 1 177 ? 5.152 -13.055 -6.816 1 98.94 177 LEU B C 1
ATOM 3485 O O . LEU B 1 177 ? 6.34 -12.789 -7.008 1 98.94 177 LEU B O 1
ATOM 3489 N N . SER B 1 178 ? 4.41 -13.711 -7.699 1 98.81 178 SER B N 1
ATOM 3490 C CA . SER B 1 178 ? 4.988 -14.172 -8.953 1 98.81 178 SER B CA 1
ATOM 3491 C C . SER B 1 178 ? 5.449 -13.008 -9.82 1 98.81 178 SER B C 1
ATOM 3493 O O . SER B 1 178 ? 6.301 -13.18 -10.695 1 98.81 178 SER B O 1
ATOM 3495 N N . VAL B 1 179 ? 4.879 -11.828 -9.625 1 98.69 179 VAL B N 1
ATOM 3496 C CA . VAL B 1 179 ? 5.273 -10.625 -10.359 1 98.69 179 VAL B CA 1
ATOM 3497 C C . VAL B 1 179 ? 6.395 -9.906 -9.609 1 98.69 179 VAL B C 1
ATOM 3499 O O . VAL B 1 179 ? 7.367 -9.461 -10.227 1 98.69 179 VAL B O 1
ATOM 3502 N N . LEU B 1 180 ? 6.367 -9.844 -8.305 1 98.88 180 LEU B N 1
ATOM 3503 C CA . LEU B 1 180 ? 7.281 -9.055 -7.496 1 98.88 180 LEU B CA 1
ATOM 3504 C C . LEU B 1 180 ? 8.664 -9.695 -7.438 1 98.88 180 LEU B C 1
ATOM 3506 O O . LEU B 1 180 ? 9.68 -9.008 -7.5 1 98.88 180 LEU B O 1
ATOM 3510 N N . LEU B 1 181 ? 8.742 -11 -7.316 1 98.81 181 LEU B N 1
ATOM 3511 C CA . LEU B 1 181 ? 9.992 -11.695 -7.039 1 98.81 181 LEU B CA 1
ATOM 3512 C C . LEU B 1 181 ? 10.977 -11.531 -8.195 1 98.81 181 LEU B C 1
ATOM 3514 O O . LEU B 1 181 ? 12.141 -11.203 -7.988 1 98.81 181 LEU B O 1
ATOM 3518 N N . PRO B 1 182 ? 10.5 -11.727 -9.461 1 98.38 182 PRO B N 1
ATOM 3519 C CA . PRO B 1 182 ? 11.461 -11.547 -10.547 1 98.38 182 PRO B CA 1
ATOM 3520 C C . PRO B 1 182 ? 11.969 -10.109 -10.664 1 98.38 182 PRO B C 1
ATOM 3522 O O . PRO B 1 182 ? 13.086 -9.883 -11.133 1 98.38 182 PRO B O 1
ATOM 3525 N N . VAL B 1 183 ? 11.203 -9.125 -10.219 1 98.56 183 VAL B N 1
ATOM 3526 C CA . VAL B 1 183 ? 11.508 -7.715 -10.469 1 98.56 183 VAL B CA 1
ATOM 3527 C C . VAL B 1 183 ? 12.289 -7.145 -9.281 1 98.56 183 VAL B C 1
ATOM 3529 O O . VAL B 1 183 ? 13.273 -6.43 -9.469 1 98.56 183 VAL B O 1
ATOM 3532 N N . LEU B 1 184 ? 11.891 -7.492 -8.062 1 98.69 184 LEU B N 1
ATOM 3533 C CA . LEU B 1 184 ? 12.477 -6.887 -6.867 1 98.69 184 LEU B CA 1
ATOM 3534 C C . LEU B 1 184 ? 13.43 -7.859 -6.18 1 98.69 184 LEU B C 1
ATOM 3536 O O . LEU B 1 184 ? 14.023 -7.527 -5.148 1 98.69 184 LEU B O 1
ATOM 3540 N N . GLY B 1 185 ? 13.57 -9.078 -6.695 1 98.38 185 GLY B N 1
ATOM 3541 C CA . GLY B 1 185 ? 14.414 -10.086 -6.07 1 98.38 185 GLY B CA 1
ATOM 3542 C C . GLY B 1 185 ? 13.711 -10.852 -4.965 1 98.38 185 GLY B C 1
ATOM 3543 O O . GLY B 1 185 ? 12.555 -10.57 -4.652 1 98.38 185 GLY B O 1
ATOM 3544 N N . ASP B 1 186 ? 14.414 -11.789 -4.395 1 98.56 186 ASP B N 1
ATOM 3545 C CA . ASP B 1 186 ? 13.883 -12.664 -3.352 1 98.56 186 ASP B CA 1
ATOM 3546 C C . ASP B 1 186 ? 13.422 -11.852 -2.141 1 98.56 186 ASP B C 1
ATOM 3548 O O . ASP B 1 186 ? 13.906 -10.742 -1.908 1 98.56 186 ASP B O 1
ATOM 3552 N N . VAL B 1 187 ? 12.461 -12.406 -1.43 1 98.81 187 VAL B N 1
ATOM 3553 C CA . VAL B 1 187 ? 12.008 -11.82 -0.173 1 98.81 187 VAL B CA 1
ATOM 3554 C C . VAL B 1 187 ? 12.922 -12.258 0.965 1 98.81 187 VAL B C 1
ATOM 3556 O O . VAL B 1 187 ? 13.023 -13.445 1.268 1 98.81 187 VAL B O 1
ATOM 3559 N N . ARG B 1 188 ? 13.578 -11.336 1.561 1 98.31 188 ARG B N 1
ATOM 3560 C CA . ARG B 1 188 ? 14.438 -11.641 2.699 1 98.31 188 ARG B CA 1
ATOM 3561 C C . ARG B 1 188 ? 13.617 -11.844 3.969 1 98.31 188 ARG B C 1
ATOM 3563 O O . ARG B 1 188 ? 13.93 -12.719 4.781 1 98.31 188 ARG B O 1
ATOM 3570 N N . GLN B 1 189 ? 12.609 -11.047 4.078 1 97.75 189 GLN B N 1
ATOM 3571 C CA . GLN B 1 189 ? 11.789 -11.086 5.281 1 97.75 189 GLN B CA 1
ATOM 3572 C C . GLN B 1 189 ? 10.391 -10.539 5.004 1 97.75 189 GLN B C 1
ATOM 3574 O O . GLN B 1 189 ? 10.234 -9.562 4.266 1 97.75 189 GLN B O 1
ATOM 3579 N N . VAL B 1 190 ? 9.398 -11.203 5.625 1 98.25 190 VAL B N 1
ATOM 3580 C CA . VAL B 1 190 ? 8.086 -10.578 5.77 1 98.25 190 VAL B CA 1
ATOM 3581 C C . VAL B 1 190 ? 8.102 -9.625 6.961 1 98.25 190 VAL B C 1
ATOM 3583 O O . VAL B 1 190 ? 8 -10.055 8.109 1 98.25 190 VAL B O 1
ATOM 3586 N N . LEU B 1 191 ? 8.156 -8.359 6.699 1 97.06 191 LEU B N 1
ATOM 3587 C CA . LEU B 1 191 ? 8.352 -7.363 7.746 1 97.06 191 LEU B CA 1
ATOM 3588 C C . LEU B 1 191 ? 7.082 -7.188 8.57 1 97.06 191 LEU B C 1
ATOM 3590 O O . LEU B 1 191 ? 7.152 -6.91 9.773 1 97.06 191 LEU B O 1
ATOM 3594 N N . ALA B 1 192 ? 5.973 -7.309 7.914 1 96.5 192 ALA B N 1
ATOM 3595 C CA . ALA B 1 192 ? 4.691 -7.145 8.594 1 96.5 192 ALA B CA 1
ATOM 3596 C C . ALA B 1 192 ? 3.584 -7.91 7.875 1 96.5 192 ALA B C 1
ATOM 3598 O O . ALA B 1 192 ? 3.623 -8.062 6.652 1 96.5 192 ALA B O 1
ATOM 3599 N N . ALA B 1 193 ? 2.658 -8.336 8.594 1 97.38 193 ALA B N 1
ATOM 3600 C CA . ALA B 1 193 ? 1.398 -8.922 8.141 1 97.38 193 ALA B CA 1
ATOM 3601 C C . ALA B 1 193 ? 0.254 -8.562 9.078 1 97.38 193 ALA B C 1
ATOM 3603 O O . ALA B 1 193 ? 0.382 -8.688 10.305 1 97.38 193 ALA B O 1
ATOM 3604 N N . ALA B 1 194 ? -0.781 -8.062 8.492 1 97.69 194 ALA B N 1
ATOM 3605 C CA . ALA B 1 194 ? -1.907 -7.633 9.312 1 97.69 194 ALA B CA 1
ATOM 3606 C C . ALA B 1 194 ? -3.236 -7.938 8.633 1 97.69 194 ALA B C 1
ATOM 3608 O O . ALA B 1 194 ? -3.336 -7.875 7.402 1 97.69 194 ALA B O 1
ATOM 3609 N N . HIS B 1 195 ? -4.27 -8.227 9.477 1 97.44 195 HIS B N 1
ATOM 3610 C CA . HIS B 1 195 ? -5.613 -8.406 8.938 1 97.44 195 HIS B CA 1
ATOM 3611 C C . HIS B 1 195 ? -6.281 -7.062 8.664 1 97.44 195 HIS B C 1
ATOM 3613 O O . HIS B 1 195 ? -6.094 -6.105 9.422 1 97.44 195 HIS B O 1
ATOM 3619 N N . GLY B 1 196 ? -6.953 -6.938 7.539 1 97.31 196 GLY B N 1
ATOM 3620 C CA . GLY B 1 196 ? -7.891 -5.867 7.246 1 97.31 196 GLY B CA 1
ATOM 3621 C C . GLY B 1 196 ? -9.344 -6.305 7.344 1 97.31 196 GLY B C 1
ATOM 3622 O O . GLY B 1 196 ? -9.672 -7.207 8.109 1 97.31 196 GLY B O 1
ATOM 3623 N N . PRO B 1 197 ? -10.18 -5.602 6.594 1 96.38 197 PRO B N 1
ATOM 3624 C CA . PRO B 1 197 ? -11.594 -5.992 6.641 1 96.38 197 PRO B CA 1
ATOM 3625 C C . PRO B 1 197 ? -11.836 -7.383 6.062 1 96.38 197 PRO B C 1
ATOM 3627 O O . PRO B 1 197 ? -11.203 -7.766 5.074 1 96.38 197 PRO B O 1
ATOM 3630 N N . ALA B 1 198 ? -12.719 -8.094 6.672 1 94.12 198 ALA B N 1
ATOM 3631 C CA . ALA B 1 198 ? -13.109 -9.422 6.223 1 94.12 198 ALA B CA 1
ATOM 3632 C C . ALA B 1 198 ? -11.891 -10.336 6.074 1 94.12 198 ALA B C 1
ATOM 3634 O O . ALA B 1 198 ? -11.133 -10.523 7.027 1 94.12 198 ALA B O 1
ATOM 3635 N N . ASP B 1 199 ? -11.641 -10.836 4.887 1 95.38 199 ASP B N 1
ATOM 3636 C CA . ASP B 1 199 ? -10.531 -11.781 4.762 1 95.38 199 ASP B CA 1
ATOM 3637 C C . ASP B 1 199 ? -9.273 -11.086 4.238 1 95.38 199 ASP B C 1
ATOM 3639 O O . ASP B 1 199 ? -8.336 -11.75 3.791 1 95.38 199 ASP B O 1
ATOM 3643 N N . THR B 1 200 ? -9.336 -9.75 4.277 1 98 200 THR B N 1
ATOM 3644 C CA . THR B 1 200 ? -8.242 -8.961 3.717 1 98 200 THR B CA 1
ATOM 3645 C C . THR B 1 200 ? -6.977 -9.117 4.551 1 98 200 THR B C 1
ATOM 3647 O O . THR B 1 200 ? -7.039 -9.156 5.781 1 98 200 THR B O 1
ATOM 3650 N N . VAL B 1 201 ? -5.844 -9.195 3.816 1 98.5 201 VAL B N 1
ATOM 3651 C CA . VAL B 1 201 ? -4.547 -9.195 4.484 1 98.5 201 VAL B CA 1
ATOM 3652 C C . VAL B 1 201 ? -3.635 -8.148 3.848 1 98.5 201 VAL B C 1
ATOM 3654 O O . VAL B 1 201 ? -3.645 -7.973 2.627 1 98.5 201 VAL B O 1
ATOM 3657 N N . HIS B 1 202 ? -2.926 -7.461 4.684 1 98.75 202 HIS B N 1
ATOM 3658 C CA . HIS B 1 202 ? -1.876 -6.535 4.27 1 98.75 202 HIS B CA 1
ATOM 3659 C C . HIS B 1 202 ? -0.494 -7.09 4.602 1 98.75 202 HIS B C 1
ATOM 3661 O O . HIS B 1 202 ? -0.281 -7.629 5.691 1 98.75 202 HIS B O 1
ATOM 3667 N N . LEU B 1 203 ? 0.434 -6.984 3.65 1 98.75 203 LEU B N 1
ATOM 3668 C CA . LEU B 1 203 ? 1.804 -7.43 3.877 1 98.75 203 LEU B CA 1
ATOM 3669 C C . LEU B 1 203 ? 2.797 -6.316 3.561 1 98.75 203 LEU B C 1
ATOM 3671 O O . LEU B 1 203 ? 2.551 -5.488 2.68 1 98.75 203 LEU B O 1
ATOM 3675 N N . VAL B 1 204 ? 3.902 -6.289 4.246 1 98.69 204 VAL B N 1
ATOM 3676 C CA . VAL B 1 204 ? 5.105 -5.547 3.891 1 98.69 204 VAL B CA 1
ATOM 3677 C C . VAL B 1 204 ? 6.285 -6.508 3.744 1 98.69 204 VAL B C 1
ATOM 3679 O O . VAL B 1 204 ? 6.562 -7.301 4.648 1 98.69 204 VAL B O 1
ATOM 3682 N N . LEU B 1 205 ? 6.926 -6.41 2.586 1 98.81 205 LEU B N 1
ATOM 3683 C CA . LEU B 1 205 ? 8.016 -7.34 2.301 1 98.81 205 LEU B CA 1
ATOM 3684 C C . LEU B 1 205 ? 9.336 -6.598 2.127 1 98.81 205 LEU B C 1
ATOM 3686 O O . LEU B 1 205 ? 9.359 -5.5 1.567 1 98.81 205 LEU B O 1
ATOM 3690 N N . ASP B 1 206 ? 10.398 -7.207 2.613 1 98.62 206 ASP B N 1
ATOM 3691 C CA . ASP B 1 206 ? 11.781 -6.801 2.391 1 98.62 206 ASP B CA 1
ATOM 3692 C C . ASP B 1 206 ? 12.453 -7.68 1.333 1 98.62 206 ASP B C 1
ATOM 3694 O O . ASP B 1 206 ? 12.516 -8.898 1.482 1 98.62 206 ASP B O 1
ATOM 3698 N N . HIS B 1 207 ? 12.953 -7.082 0.229 1 98.75 207 HIS B N 1
ATOM 3699 C CA . HIS B 1 207 ? 13.492 -7.84 -0.894 1 98.75 207 HIS B CA 1
ATOM 3700 C C . HIS B 1 207 ? 15.016 -7.797 -0.906 1 98.75 207 HIS B C 1
ATOM 3702 O O . HIS B 1 207 ? 15.617 -6.867 -0.363 1 98.75 207 HIS B O 1
ATOM 3708 N N . ALA B 1 208 ? 15.625 -8.711 -1.549 1 97.88 208 ALA B N 1
ATOM 3709 C CA . ALA B 1 208 ? 17.078 -8.891 -1.582 1 97.88 208 ALA B CA 1
ATOM 3710 C C . ALA B 1 208 ? 17.75 -7.727 -2.301 1 97.88 208 ALA B C 1
ATOM 3712 O O . ALA B 1 208 ? 18.922 -7.418 -2.037 1 97.88 208 ALA B O 1
ATOM 3713 N N . THR B 1 209 ? 17.078 -7.043 -3.197 1 97.62 209 THR B N 1
ATOM 3714 C CA . THR B 1 209 ? 17.625 -5.922 -3.941 1 97.62 209 THR B CA 1
ATOM 3715 C C . THR B 1 209 ? 17.719 -4.676 -3.062 1 97.62 209 THR B C 1
ATOM 3717 O O . THR B 1 209 ? 18.312 -3.668 -3.459 1 97.62 209 THR B O 1
ATOM 3720 N N . GLY B 1 210 ? 17.078 -4.684 -1.918 1 97.75 210 GLY B N 1
ATOM 3721 C CA . GLY B 1 210 ? 17 -3.521 -1.046 1 97.75 210 GLY B CA 1
ATOM 3722 C C . GLY B 1 210 ? 15.672 -2.803 -1.109 1 97.75 210 GLY B C 1
ATOM 3723 O O . GLY B 1 210 ? 15.375 -1.949 -0.27 1 97.75 210 GLY B O 1
ATOM 3724 N N . ALA B 1 211 ? 14.812 -3.178 -2.074 1 98.5 211 ALA B N 1
ATOM 3725 C CA . ALA B 1 211 ? 13.484 -2.59 -2.209 1 98.5 211 ALA B CA 1
ATOM 3726 C C . ALA B 1 211 ? 12.523 -3.168 -1.176 1 98.5 211 ALA B C 1
ATOM 3728 O O . ALA B 1 211 ? 12.773 -4.234 -0.612 1 98.5 211 ALA B O 1
ATOM 3729 N N . SER B 1 212 ? 11.492 -2.412 -0.881 1 98.75 212 SER B N 1
ATOM 3730 C CA . SER B 1 212 ? 10.359 -2.939 -0.129 1 98.75 212 SER B CA 1
ATOM 3731 C C . SER B 1 212 ? 9.102 -3 -0.991 1 98.75 212 SER B C 1
ATOM 3733 O O . SER B 1 212 ? 9.031 -2.355 -2.039 1 98.75 212 SER B O 1
ATOM 3735 N N . SER B 1 213 ? 8.164 -3.793 -0.602 1 98.81 213 SER B N 1
ATOM 3736 C CA . SER B 1 213 ? 6.867 -3.814 -1.277 1 98.81 213 SER B CA 1
ATOM 3737 C C . SER B 1 213 ? 5.727 -3.961 -0.279 1 98.81 213 SER B C 1
ATOM 3739 O O . SER B 1 213 ? 5.926 -4.457 0.832 1 98.81 213 SER B O 1
ATOM 3741 N N . THR B 1 214 ? 4.562 -3.447 -0.641 1 98.81 214 THR B N 1
ATOM 3742 C CA . THR B 1 214 ? 3.33 -3.617 0.12 1 98.81 214 THR B CA 1
ATOM 3743 C C . THR B 1 214 ? 2.287 -4.367 -0.703 1 98.81 214 THR B C 1
ATOM 3745 O O . THR B 1 214 ? 2.158 -4.141 -1.908 1 98.81 214 THR B O 1
ATOM 3748 N N . LEU B 1 215 ? 1.607 -5.285 -0.047 1 98.88 215 LEU B N 1
ATOM 3749 C CA . LEU B 1 215 ? 0.544 -6.055 -0.686 1 98.88 215 LEU B CA 1
ATOM 3750 C C . LEU B 1 215 ? -0.777 -5.871 0.052 1 98.88 215 LEU B C 1
ATOM 3752 O O . LEU B 1 215 ? -0.815 -5.895 1.284 1 98.88 215 LEU B O 1
ATOM 3756 N N . THR B 1 216 ? -1.827 -5.629 -0.652 1 98.88 216 THR B N 1
ATOM 3757 C CA . THR B 1 216 ? -3.203 -5.715 -0.173 1 98.88 216 THR B CA 1
ATOM 3758 C C . THR B 1 216 ? -3.975 -6.793 -0.931 1 98.88 216 THR B C 1
ATOM 3760 O O . THR B 1 216 ? -4.168 -6.688 -2.143 1 98.88 216 THR B O 1
ATOM 3763 N N . LEU B 1 217 ? -4.375 -7.816 -0.204 1 98.88 217 LEU B N 1
ATOM 3764 C CA . LEU B 1 217 ? -5.004 -9 -0.788 1 98.88 217 LEU B CA 1
ATOM 3765 C C . LEU B 1 217 ? -6.395 -9.219 -0.205 1 98.88 217 LEU B C 1
ATOM 3767 O O . LEU B 1 217 ? -6.586 -9.125 1.01 1 98.88 217 LEU B O 1
ATOM 3771 N N . SER B 1 218 ? -7.383 -9.547 -1.071 1 98.5 218 SER B N 1
ATOM 3772 C CA . SER B 1 218 ? -8.727 -9.836 -0.578 1 98.5 218 SER B CA 1
ATOM 3773 C C . SER B 1 218 ? -9.5 -10.711 -1.558 1 98.5 218 SER B C 1
ATOM 3775 O O . SER B 1 218 ? -9.32 -10.602 -2.773 1 98.5 218 SER B O 1
ATOM 3777 N N . LEU B 1 219 ? -10.367 -11.57 -1.055 1 97.62 219 LEU B N 1
ATOM 3778 C CA . LEU B 1 219 ? -11.344 -12.297 -1.862 1 97.62 219 LEU B CA 1
ATOM 3779 C C . LEU B 1 219 ? -12.75 -11.75 -1.63 1 97.62 219 LEU B C 1
ATOM 3781 O O . LEU B 1 219 ? -13.711 -12.219 -2.244 1 97.62 219 LEU B O 1
ATOM 3785 N N . THR B 1 220 ? -12.828 -10.75 -0.734 1 96.31 220 THR B N 1
ATOM 3786 C CA . THR B 1 220 ? -14.148 -10.297 -0.318 1 96.31 220 THR B CA 1
ATOM 3787 C C . THR B 1 220 ? -14.312 -8.797 -0.574 1 96.31 220 THR B C 1
ATOM 3789 O O . THR B 1 220 ? -15.102 -8.133 0.097 1 96.31 220 THR B O 1
ATOM 3792 N N . ALA B 1 221 ? -13.508 -8.25 -1.426 1 97.44 221 ALA B N 1
ATOM 3793 C CA . ALA B 1 221 ? -13.695 -6.848 -1.798 1 97.44 221 ALA B CA 1
ATOM 3794 C C . ALA B 1 221 ? -15.07 -6.621 -2.418 1 97.44 221 ALA B C 1
ATOM 3796 O O . ALA B 1 221 ? -15.617 -7.516 -3.07 1 97.44 221 ALA B O 1
ATOM 3797 N N . PRO B 1 222 ? -15.68 -5.406 -2.141 1 96.5 222 PRO B N 1
ATOM 3798 C CA . PRO B 1 222 ? -16.859 -5.086 -2.953 1 96.5 222 PRO B CA 1
ATOM 3799 C C . PRO B 1 222 ? -16.594 -5.199 -4.453 1 96.5 222 PRO B C 1
ATOM 3801 O O . PRO B 1 222 ? -15.5 -4.852 -4.918 1 96.5 222 PRO B O 1
ATOM 3804 N N . PRO B 1 223 ? -17.594 -5.684 -5.16 1 96.31 223 PRO B N 1
ATOM 3805 C CA . PRO B 1 223 ? -17.391 -5.887 -6.594 1 96.31 223 PRO B CA 1
ATOM 3806 C C . PRO B 1 223 ? -16.859 -4.637 -7.293 1 96.31 223 PRO B C 1
ATOM 3808 O O . PRO B 1 223 ? -15.945 -4.73 -8.125 1 96.31 223 PRO B O 1
ATOM 3811 N N . ALA B 1 224 ? -17.312 -3.445 -6.938 1 96.81 224 ALA B N 1
ATOM 3812 C CA . ALA B 1 224 ? -16.906 -2.199 -7.578 1 96.81 224 ALA B CA 1
ATOM 3813 C C . ALA B 1 224 ? -15.461 -1.853 -7.23 1 96.81 224 ALA B C 1
ATOM 3815 O O . ALA B 1 224 ? -14.836 -1.026 -7.898 1 96.81 224 ALA B O 1
ATOM 3816 N N . ALA B 1 225 ? -14.906 -2.486 -6.172 1 97.25 225 ALA B N 1
ATOM 3817 C CA . ALA B 1 225 ? -13.547 -2.234 -5.703 1 97.25 225 ALA B CA 1
ATOM 3818 C C . ALA B 1 225 ? -12.578 -3.277 -6.246 1 97.25 225 ALA B C 1
ATOM 3820 O O . ALA B 1 225 ? -11.359 -3.168 -6.055 1 97.25 225 ALA B O 1
ATOM 3821 N N . ALA B 1 226 ? -13.086 -4.277 -6.898 1 96.75 226 ALA B N 1
ATOM 3822 C CA . ALA B 1 226 ? -12.273 -5.414 -7.324 1 96.75 226 ALA B CA 1
ATOM 3823 C C . ALA B 1 226 ? -11.289 -5.008 -8.414 1 96.75 226 ALA B C 1
ATOM 3825 O O . ALA B 1 226 ? -11.547 -4.074 -9.18 1 96.75 226 ALA B O 1
ATOM 3826 N N . GLY B 1 227 ? -10.133 -5.676 -8.469 1 95.31 227 GLY B N 1
ATOM 3827 C CA . GLY B 1 227 ? -9.109 -5.441 -9.484 1 95.31 227 GLY B CA 1
ATOM 3828 C C . GLY B 1 227 ? -7.715 -5.82 -9.023 1 95.31 227 GLY B C 1
ATOM 3829 O O . GLY B 1 227 ? -7.484 -6.035 -7.832 1 95.31 227 GLY B O 1
ATOM 3830 N N . ALA B 1 228 ? -6.836 -5.988 -9.961 1 96.06 228 ALA B N 1
ATOM 3831 C CA . ALA B 1 228 ? -5.426 -6.277 -9.703 1 96.06 228 ALA B CA 1
ATOM 3832 C C . ALA B 1 228 ? -4.527 -5.188 -10.289 1 96.06 228 ALA B C 1
ATOM 3834 O O . ALA B 1 228 ? -4.652 -4.84 -11.469 1 96.06 228 ALA B O 1
ATOM 3835 N N . ASP B 1 229 ? -3.717 -4.656 -9.453 1 96.62 229 ASP B N 1
ATOM 3836 C CA . ASP B 1 229 ? -2.791 -3.613 -9.875 1 96.62 229 ASP B CA 1
ATOM 3837 C C . ASP B 1 229 ? -1.443 -3.752 -9.172 1 96.62 229 ASP B C 1
ATOM 3839 O O . ASP B 1 229 ? -1.372 -4.273 -8.055 1 96.62 229 ASP B O 1
ATOM 3843 N N . LEU B 1 230 ? -0.397 -3.379 -9.852 1 98.38 230 LEU B N 1
ATOM 3844 C CA . LEU B 1 230 ? 0.945 -3.332 -9.281 1 98.38 230 LEU B CA 1
ATOM 3845 C C . LEU B 1 230 ? 1.726 -2.143 -9.836 1 98.38 230 LEU B C 1
ATOM 3847 O O . LEU B 1 230 ? 1.701 -1.881 -11.039 1 98.38 230 LEU B O 1
ATOM 3851 N N . GLU B 1 231 ? 2.318 -1.358 -8.984 1 98.62 231 GLU B N 1
ATOM 3852 C CA . GLU B 1 231 ? 3.113 -0.184 -9.336 1 98.62 231 GLU B CA 1
ATOM 3853 C C . GLU B 1 231 ? 4.531 -0.291 -8.781 1 98.62 231 GLU B C 1
ATOM 3855 O O . GLU B 1 231 ? 4.723 -0.65 -7.617 1 98.62 231 GLU B O 1
ATOM 3860 N N . LEU B 1 232 ? 5.5 -0.057 -9.625 1 98.69 232 LEU B N 1
ATOM 3861 C CA . LEU B 1 232 ? 6.902 0.047 -9.234 1 98.69 232 LEU B CA 1
ATOM 3862 C C . LEU B 1 232 ? 7.352 1.504 -9.219 1 98.69 232 LEU B C 1
ATOM 3864 O O . LEU B 1 232 ? 6.965 2.289 -10.086 1 98.69 232 LEU B O 1
ATOM 3868 N N . ARG B 1 233 ? 8.133 1.871 -8.281 1 98.69 233 ARG B N 1
ATOM 3869 C CA . ARG B 1 233 ? 8.766 3.184 -8.227 1 98.69 233 ARG B CA 1
ATOM 3870 C C . ARG B 1 233 ? 10.258 3.055 -7.93 1 98.69 233 ARG B C 1
ATOM 3872 O O . ARG B 1 233 ? 10.664 2.301 -7.043 1 98.69 233 ARG B O 1
ATOM 3879 N N . GLY B 1 234 ? 11.023 3.75 -8.586 1 98.31 234 GLY B N 1
ATOM 3880 C CA . GLY B 1 234 ? 12.461 3.725 -8.352 1 98.31 234 GLY B CA 1
ATOM 3881 C C . GLY B 1 234 ? 13.219 4.75 -9.18 1 98.31 234 GLY B C 1
ATOM 3882 O O . GLY B 1 234 ? 12.664 5.793 -9.539 1 98.31 234 GLY B O 1
ATOM 3883 N N . ASP B 1 235 ? 14.477 4.512 -9.43 1 97.75 235 ASP B N 1
ATOM 3884 C CA . ASP B 1 235 ? 15.367 5.426 -10.133 1 97.75 235 ASP B CA 1
ATOM 3885 C C . ASP B 1 235 ? 14.859 5.715 -11.547 1 97.75 235 ASP B C 1
ATOM 3887 O O . ASP B 1 235 ? 15.078 6.805 -12.078 1 97.75 235 ASP B O 1
ATOM 3891 N N . SER B 1 236 ? 14.141 4.777 -12.078 1 97.19 236 SER B N 1
ATOM 3892 C CA . SER B 1 236 ? 13.695 4.895 -13.461 1 97.19 236 SER B CA 1
ATOM 3893 C C . SER B 1 236 ? 12.281 5.465 -13.547 1 97.19 236 SER B C 1
ATOM 3895 O O . SER B 1 236 ? 11.688 5.527 -14.625 1 97.19 236 SER B O 1
ATOM 3897 N N . GLY B 1 237 ? 11.75 5.84 -12.422 1 97.88 237 GLY B N 1
ATOM 3898 C CA . GLY B 1 237 ? 10.422 6.434 -12.414 1 97.88 237 GLY B CA 1
ATOM 3899 C C . GLY B 1 237 ? 9.344 5.492 -11.906 1 97.88 237 GLY B C 1
ATOM 3900 O O . GLY B 1 237 ? 9.539 4.801 -10.906 1 97.88 237 GLY B O 1
ATOM 3901 N N . VAL B 1 238 ? 8.195 5.602 -12.531 1 98.31 238 VAL B N 1
ATOM 3902 C CA . VAL B 1 238 ? 7.027 4.836 -12.117 1 98.31 238 VAL B CA 1
ATOM 3903 C C . VAL B 1 238 ? 6.582 3.92 -13.258 1 98.31 238 VAL B C 1
ATOM 3905 O O . VAL B 1 238 ? 6.504 4.348 -14.414 1 98.31 238 VAL B O 1
ATOM 3908 N N . ALA B 1 239 ? 6.395 2.641 -12.977 1 98.56 239 ALA B N 1
ATOM 3909 C CA . ALA B 1 239 ? 5.906 1.665 -13.953 1 98.56 239 ALA B CA 1
ATOM 3910 C C . ALA B 1 239 ? 4.676 0.936 -13.422 1 98.56 239 ALA B C 1
ATOM 3912 O O . ALA B 1 239 ? 4.645 0.51 -12.266 1 98.56 239 ALA B O 1
ATOM 3913 N N . LEU B 1 240 ? 3.664 0.744 -14.266 1 98.44 240 LEU B N 1
ATOM 3914 C CA . LEU B 1 240 ? 2.416 0.088 -13.891 1 98.44 240 LEU B CA 1
ATOM 3915 C C . LEU B 1 240 ? 2.238 -1.219 -14.656 1 98.44 240 LEU B C 1
ATOM 3917 O O . LEU B 1 240 ? 2.453 -1.268 -15.875 1 98.44 240 LEU B O 1
ATOM 3921 N N . LEU B 1 241 ? 1.909 -2.281 -13.938 1 98.5 241 LEU B N 1
ATOM 3922 C CA . LEU B 1 241 ? 1.591 -3.557 -14.57 1 98.5 241 LEU B CA 1
ATOM 3923 C C . LEU B 1 241 ? 0.44 -3.4 -15.555 1 98.5 241 LEU B C 1
ATOM 3925 O O . LEU B 1 241 ? -0.639 -2.93 -15.188 1 98.5 241 LEU B O 1
ATOM 3929 N N . PRO B 1 242 ? 0.684 -3.76 -16.844 1 97.88 242 PRO B N 1
ATOM 3930 C CA . PRO B 1 242 ? -0.4 -3.627 -17.812 1 97.88 242 PRO B CA 1
ATOM 3931 C C . PRO B 1 242 ? -1.503 -4.664 -17.625 1 97.88 242 PRO B C 1
ATOM 3933 O O . PRO B 1 242 ? -1.247 -5.75 -17.094 1 97.88 242 PRO B O 1
ATOM 3936 N N . ARG B 1 243 ? -2.654 -4.305 -18.031 1 91.62 243 ARG B N 1
ATOM 3937 C CA . ARG B 1 243 ? -3.768 -5.246 -18.016 1 91.62 243 ARG B CA 1
ATOM 3938 C C . ARG B 1 243 ? -3.711 -6.168 -19.234 1 91.62 243 ARG B C 1
ATOM 3940 O O . ARG B 1 243 ? -3.115 -5.82 -20.25 1 91.62 243 ARG B O 1
ATOM 3947 N N . SER B 1 244 ? -4.18 -7.332 -18.922 1 89 244 SER B N 1
ATOM 3948 C CA . SER B 1 244 ? -4.309 -8.258 -20.047 1 89 244 SER B CA 1
ATOM 3949 C C . SER B 1 244 ? -5.766 -8.414 -20.469 1 89 244 SER B C 1
ATOM 3951 O O . SER B 1 244 ? -6.66 -8.43 -19.625 1 89 244 SER B O 1
ATOM 3953 N N . SER B 1 245 ? -5.902 -8.5 -21.75 1 84.75 245 SER B N 1
ATOM 3954 C CA . SER B 1 245 ? -7.242 -8.766 -22.25 1 84.75 245 SER B CA 1
ATOM 3955 C C . SER B 1 245 ? -7.434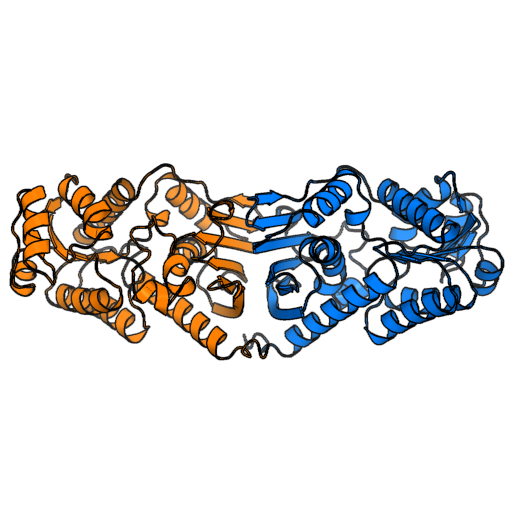 -10.242 -22.578 1 84.75 245 SER B C 1
ATOM 3957 O O . SER B 1 245 ? -8.523 -10.664 -22.984 1 84.75 245 SER B O 1
ATOM 3959 N N . GLU B 1 246 ? -6.398 -10.93 -22.281 1 90.12 246 GLU B N 1
ATOM 3960 C CA . GLU B 1 246 ? -6.48 -12.344 -22.625 1 90.12 246 GLU B CA 1
ATOM 3961 C C . GLU B 1 246 ? -7.098 -13.156 -21.5 1 90.12 246 GLU B C 1
ATOM 3963 O O . GLU B 1 246 ? -6.918 -12.828 -20.328 1 90.12 246 GLU B O 1
ATOM 3968 N N . GLY B 1 247 ? -7.816 -14.156 -21.828 1 89.12 247 GLY B N 1
ATOM 3969 C CA . GLY B 1 247 ? -8.391 -15.055 -20.828 1 89.12 247 GLY B CA 1
ATOM 3970 C C . GLY B 1 247 ? -7.422 -16.125 -20.359 1 89.12 247 GLY B C 1
ATOM 3971 O O . GLY B 1 247 ? -6.258 -16.141 -20.781 1 89.12 247 GLY B O 1
ATOM 3972 N N . ALA B 1 248 ? -7.848 -16.984 -19.5 1 94.62 248 ALA B N 1
ATOM 3973 C CA . ALA B 1 248 ? -7.043 -18.016 -18.859 1 94.62 248 ALA B CA 1
ATOM 3974 C C . ALA B 1 248 ? -6.562 -19.062 -19.859 1 94.62 248 ALA B C 1
ATOM 3976 O O . ALA B 1 248 ? -5.449 -19.578 -19.75 1 94.62 248 ALA B O 1
ATOM 3977 N N . VAL B 1 249 ? -7.355 -19.312 -20.891 1 97.81 249 VAL B N 1
ATOM 3978 C CA . VAL B 1 249 ? -7.074 -20.406 -21.812 1 97.81 249 VAL B CA 1
ATOM 3979 C C . VAL B 1 249 ? -5.832 -20.078 -22.641 1 97.81 249 VAL B C 1
ATOM 3981 O O . VAL B 1 249 ? -4.887 -20.859 -22.688 1 97.81 249 VAL B O 1
ATOM 3984 N N . PRO B 1 250 ? -5.746 -18.859 -23.234 1 97.75 250 PRO B N 1
ATOM 3985 C CA . PRO B 1 250 ? -4.516 -18.562 -23.969 1 97.75 250 PRO B CA 1
ATOM 3986 C C . PRO B 1 250 ? -3.283 -18.531 -23.062 1 97.75 250 PRO B C 1
ATOM 3988 O O . PRO B 1 250 ? -2.197 -18.938 -23.484 1 97.75 250 PRO B O 1
ATOM 3991 N N . ALA B 1 251 ? -3.432 -18.047 -21.859 1 98 251 ALA B N 1
ATOM 3992 C CA . ALA B 1 251 ? -2.33 -18.031 -20.906 1 98 251 ALA B CA 1
ATOM 3993 C C . ALA B 1 251 ? -1.879 -19.453 -20.562 1 98 251 ALA B C 1
ATOM 3995 O O . ALA B 1 251 ? -0.679 -19.719 -20.484 1 98 251 ALA B O 1
ATOM 3996 N N . LEU B 1 252 ? -2.816 -20.312 -20.359 1 98.56 252 LEU B N 1
ATOM 3997 C CA . LEU B 1 252 ? -2.506 -21.703 -20.016 1 98.56 252 LEU B CA 1
ATOM 3998 C C . LEU B 1 252 ? -1.829 -22.406 -21.188 1 98.56 252 LEU B C 1
ATOM 4000 O O . LEU B 1 252 ? -0.95 -23.25 -21 1 98.56 252 LEU B O 1
ATOM 4004 N N . ALA B 1 253 ? -2.213 -22.109 -22.422 1 98.56 253 ALA B N 1
ATOM 4005 C CA . ALA B 1 253 ? -1.549 -22.641 -23.594 1 98.56 253 ALA B CA 1
ATOM 4006 C C . ALA B 1 253 ? -0.077 -22.234 -23.625 1 98.56 253 ALA B C 1
ATOM 4008 O O . ALA B 1 253 ? 0.787 -23.047 -23.984 1 98.56 253 ALA B O 1
ATOM 4009 N N . ARG B 1 254 ? 0.187 -21.047 -23.219 1 98.38 254 ARG B N 1
ATOM 4010 C CA . ARG B 1 254 ? 1.569 -20.578 -23.172 1 98.38 254 ARG B CA 1
ATOM 4011 C C . ARG B 1 254 ? 2.348 -21.281 -22.062 1 98.38 254 ARG B C 1
ATOM 4013 O O . ARG B 1 254 ? 3.545 -21.547 -22.219 1 98.38 254 ARG B O 1
ATOM 4020 N N . ALA B 1 255 ? 1.647 -21.547 -20.953 1 98.81 255 ALA B N 1
ATOM 4021 C CA . ALA B 1 255 ? 2.283 -22.344 -19.906 1 98.81 255 ALA B CA 1
ATOM 4022 C C . ALA B 1 255 ? 2.633 -23.734 -20.422 1 98.81 255 ALA B C 1
ATOM 4024 O O . ALA B 1 255 ? 3.693 -24.281 -20.094 1 98.81 255 ALA B O 1
ATOM 4025 N N . ALA B 1 256 ? 1.767 -24.312 -21.219 1 98.88 256 ALA B N 1
ATOM 4026 C CA . ALA B 1 256 ? 2.025 -25.609 -21.844 1 98.88 256 ALA B CA 1
ATOM 4027 C C . ALA B 1 256 ? 3.211 -25.531 -22.797 1 98.88 256 ALA B C 1
ATOM 4029 O O . ALA B 1 256 ? 4.031 -26.453 -22.859 1 98.88 256 ALA B O 1
ATOM 4030 N N . ASP B 1 257 ? 3.287 -24.422 -23.578 1 98.88 257 ASP B N 1
ATOM 4031 C CA . ASP B 1 257 ? 4.457 -24.203 -24.422 1 98.88 257 ASP B CA 1
ATOM 4032 C C . ASP B 1 257 ? 5.742 -24.203 -23.594 1 98.88 257 ASP B C 1
ATOM 4034 O O . ASP B 1 257 ? 6.746 -24.781 -24 1 98.88 257 ASP B O 1
ATOM 4038 N N . ALA B 1 258 ? 5.668 -23.562 -22.484 1 98.81 258 ALA B N 1
ATOM 4039 C CA . ALA B 1 258 ? 6.82 -23.5 -21.594 1 98.81 258 ALA B CA 1
ATOM 4040 C C . ALA B 1 258 ? 7.211 -24.891 -21.094 1 98.81 258 ALA B C 1
ATOM 4042 O O . ALA B 1 258 ? 8.398 -25.219 -21.016 1 98.81 258 ALA B O 1
ATOM 4043 N N . LEU B 1 259 ? 6.195 -25.656 -20.734 1 98.94 259 LEU B N 1
ATOM 4044 C CA . LEU B 1 259 ? 6.461 -27.016 -20.281 1 98.94 259 LEU B CA 1
ATOM 4045 C C . LEU B 1 259 ? 7.133 -27.844 -21.391 1 98.94 259 LEU B C 1
ATOM 4047 O O . LEU B 1 259 ? 8.102 -28.547 -21.125 1 98.94 259 LEU B O 1
ATOM 4051 N N . LEU B 1 260 ? 6.641 -27.75 -22.625 1 98.88 260 LEU B N 1
ATOM 4052 C CA . LEU B 1 260 ? 7.211 -28.453 -23.766 1 98.88 260 LEU B CA 1
ATOM 4053 C C . LEU B 1 260 ? 8.672 -28.062 -23.969 1 98.88 260 LEU B C 1
ATOM 4055 O O . LEU B 1 260 ? 9.523 -28.938 -24.172 1 98.88 260 LEU B O 1
ATOM 4059 N N . THR B 1 261 ? 8.93 -26.812 -23.875 1 98.81 261 THR B N 1
ATOM 4060 C CA . THR B 1 261 ? 10.289 -26.312 -24.062 1 98.81 261 THR B CA 1
ATOM 4061 C C . THR B 1 261 ? 11.211 -26.828 -22.969 1 98.81 261 THR B C 1
ATOM 4063 O O . THR B 1 261 ? 12.312 -27.312 -23.25 1 98.81 261 THR B O 1
ATOM 4066 N N . ALA B 1 262 ? 10.734 -26.766 -21.734 1 98.88 262 ALA B N 1
ATOM 4067 C CA . ALA B 1 262 ? 11.531 -27.234 -20.609 1 98.88 262 ALA B CA 1
ATOM 4068 C C . ALA B 1 262 ? 11.812 -28.734 -20.734 1 98.88 262 ALA B C 1
ATOM 4070 O O . ALA B 1 262 ? 12.93 -29.188 -20.453 1 98.88 262 ALA B O 1
ATOM 4071 N N . ALA B 1 263 ? 10.797 -29.484 -21.125 1 98.75 263 ALA B N 1
ATOM 4072 C CA . ALA B 1 263 ? 10.953 -30.922 -21.281 1 98.75 263 ALA B CA 1
ATOM 4073 C C . ALA B 1 263 ? 11.961 -31.25 -22.391 1 98.75 263 ALA B C 1
ATOM 4075 O O . ALA B 1 263 ? 12.773 -32.156 -22.25 1 98.75 263 ALA B O 1
ATOM 4076 N N . ARG B 1 264 ? 11.914 -30.516 -23.438 1 98.31 264 ARG B N 1
ATOM 4077 C CA . ARG B 1 264 ? 12.758 -30.766 -24.609 1 98.31 264 ARG B CA 1
ATOM 4078 C C . ARG B 1 264 ? 14.203 -30.375 -24.328 1 98.31 264 ARG B C 1
ATOM 4080 O O . ARG B 1 264 ? 15.125 -31.094 -24.688 1 98.31 264 ARG B O 1
ATOM 4087 N N . THR B 1 265 ? 14.422 -29.281 -23.641 1 98.31 265 THR B N 1
ATOM 4088 C CA . THR B 1 265 ? 15.758 -28.703 -23.5 1 98.31 265 THR B CA 1
ATOM 4089 C C . THR B 1 265 ? 16.406 -29.172 -22.203 1 98.31 265 THR B C 1
ATOM 4091 O O . THR B 1 265 ? 17.625 -29.078 -22.047 1 98.31 265 THR B O 1
ATOM 4094 N N . GLY B 1 266 ? 15.594 -29.484 -21.25 1 97.88 266 GLY B N 1
ATOM 4095 C CA . GLY B 1 266 ? 16.109 -29.828 -19.938 1 97.88 266 GLY B CA 1
ATOM 4096 C C . GLY B 1 266 ? 16.375 -28.609 -19.062 1 97.88 266 GLY B C 1
ATOM 4097 O O . GLY B 1 266 ? 16.812 -28.75 -17.922 1 97.88 266 GLY B O 1
ATOM 4098 N N . ARG B 1 267 ? 16.156 -27.422 -19.562 1 97.62 267 ARG B N 1
ATOM 4099 C CA . ARG B 1 267 ? 16.312 -26.188 -18.797 1 97.62 267 ARG B CA 1
ATOM 4100 C C . ARG B 1 267 ? 15.055 -25.859 -18.016 1 97.62 267 ARG B C 1
ATOM 4102 O O . ARG B 1 267 ? 13.977 -25.734 -18.609 1 97.62 267 ARG B O 1
ATOM 4109 N N . PRO B 1 268 ? 15.172 -25.75 -16.75 1 98.62 268 PRO B N 1
ATOM 4110 C CA . PRO B 1 268 ? 13.977 -25.438 -15.969 1 98.62 268 PRO B CA 1
ATOM 4111 C C . PRO B 1 268 ? 13.359 -24.094 -16.328 1 98.62 268 PRO B C 1
ATOM 4113 O O . PRO B 1 268 ? 14.078 -23.141 -16.609 1 98.62 268 PRO B O 1
ATOM 4116 N N . HIS B 1 269 ? 12.078 -24.047 -16.359 1 98.62 269 HIS B N 1
ATOM 4117 C CA . HIS B 1 269 ? 11.375 -22.781 -16.516 1 98.62 269 HIS B CA 1
ATOM 4118 C C . HIS B 1 269 ? 11.469 -21.938 -15.242 1 98.62 269 HIS B C 1
ATOM 4120 O O . HIS B 1 269 ? 11.586 -22.469 -14.141 1 98.62 269 HIS B O 1
ATOM 4126 N N . VAL B 1 270 ? 11.328 -20.641 -15.336 1 98.31 270 VAL B N 1
ATOM 4127 C CA . VAL B 1 270 ? 11.477 -19.734 -14.211 1 98.31 270 VAL B CA 1
ATOM 4128 C C . VAL B 1 270 ? 10.305 -19.891 -13.25 1 98.31 270 VAL B C 1
ATOM 4130 O O . VAL B 1 270 ? 10.398 -19.531 -12.07 1 98.31 270 VAL B O 1
ATOM 4133 N N . CYS B 1 271 ? 9.188 -20.484 -13.719 1 98.81 271 CYS B N 1
ATOM 4134 C CA . CYS B 1 271 ? 8.023 -20.766 -12.883 1 98.81 271 CYS B CA 1
ATOM 4135 C C . CYS B 1 271 ? 7.91 -22.266 -12.602 1 98.81 271 CYS B C 1
ATOM 4137 O O . CYS B 1 271 ? 6.812 -22.812 -12.617 1 98.81 271 CYS B O 1
ATOM 4139 N N . ASP B 1 272 ? 8.969 -22.906 -12.383 1 98.88 272 ASP B N 1
ATOM 4140 C CA . ASP B 1 272 ? 8.945 -24.328 -12.094 1 98.88 272 ASP B CA 1
ATOM 4141 C C . ASP B 1 272 ? 8.523 -24.594 -10.648 1 98.88 272 ASP B C 1
ATOM 4143 O O . ASP B 1 272 ? 8.125 -23.672 -9.938 1 98.88 272 ASP B O 1
ATOM 4147 N N . ALA B 1 273 ? 8.539 -25.844 -10.211 1 98.94 273 ALA B N 1
ATOM 4148 C CA . ALA B 1 273 ? 8.102 -26.25 -8.875 1 98.94 273 ALA B CA 1
ATOM 4149 C C . ALA B 1 273 ? 8.984 -25.625 -7.801 1 98.94 273 ALA B C 1
ATOM 4151 O O . ALA B 1 273 ? 8.516 -25.328 -6.699 1 98.94 273 ALA B O 1
ATOM 4152 N N . GLY B 1 274 ? 10.281 -25.406 -8.102 1 98.81 274 GLY B N 1
ATOM 4153 C CA . GLY B 1 274 ? 11.156 -24.703 -7.176 1 98.81 274 GLY B CA 1
ATOM 4154 C C . GLY B 1 274 ? 10.68 -23.297 -6.863 1 98.81 274 GLY B C 1
ATOM 4155 O O . GLY B 1 274 ? 10.688 -22.891 -5.703 1 98.81 274 GLY B O 1
ATOM 4156 N N . PHE B 1 275 ? 10.32 -22.594 -7.91 1 98.81 275 PHE B N 1
ATOM 4157 C CA . PHE B 1 275 ? 9.75 -21.266 -7.715 1 98.81 275 PHE B CA 1
ATOM 4158 C C . PHE B 1 275 ? 8.461 -21.344 -6.906 1 98.81 275 PHE B C 1
ATOM 4160 O O . PHE B 1 275 ? 8.234 -20.547 -6.004 1 98.81 275 PHE B O 1
ATOM 4167 N N . GLY B 1 276 ? 7.582 -22.312 -7.238 1 98.88 276 GLY B N 1
ATOM 4168 C CA . GLY B 1 276 ? 6.367 -22.531 -6.469 1 98.88 276 GLY B CA 1
ATOM 4169 C C . GLY B 1 276 ? 6.633 -22.766 -4.996 1 98.88 276 GLY B C 1
ATOM 4170 O O . GLY B 1 276 ? 5.883 -22.297 -4.137 1 98.88 276 GLY B O 1
ATOM 4171 N N . LEU B 1 277 ? 7.664 -23.531 -4.727 1 98.88 277 LEU B N 1
ATOM 4172 C CA . LEU B 1 277 ? 8.07 -23.781 -3.35 1 98.88 277 LEU B CA 1
ATOM 4173 C C . LEU B 1 277 ? 8.445 -22.484 -2.648 1 98.88 277 LEU B C 1
ATOM 4175 O O . LEU B 1 277 ? 8.016 -22.219 -1.523 1 98.88 277 LEU B O 1
ATOM 4179 N N . ARG B 1 278 ? 9.211 -21.641 -3.291 1 98.88 278 ARG B N 1
ATOM 4180 C CA . ARG B 1 278 ? 9.641 -20.391 -2.676 1 98.88 278 ARG B CA 1
ATOM 4181 C C . ARG B 1 278 ? 8.445 -19.5 -2.369 1 98.88 278 ARG B C 1
ATOM 4183 O O . ARG B 1 278 ? 8.367 -18.906 -1.294 1 98.88 278 ARG B O 1
ATOM 4190 N N . VAL B 1 279 ? 7.531 -19.406 -3.316 1 98.94 279 VAL B N 1
ATOM 4191 C CA . VAL B 1 279 ? 6.301 -18.656 -3.096 1 98.94 279 VAL B CA 1
ATOM 4192 C C . VAL B 1 279 ? 5.574 -19.203 -1.87 1 98.94 279 VAL B C 1
ATOM 4194 O O . VAL B 1 279 ? 5.133 -18.438 -1.01 1 98.94 279 VAL B O 1
ATOM 4197 N N . THR B 1 280 ? 5.477 -20.516 -1.773 1 98.88 280 THR B N 1
ATOM 4198 C CA . THR B 1 280 ? 4.809 -21.172 -0.649 1 98.88 280 THR B CA 1
ATOM 4199 C C . THR B 1 280 ? 5.504 -20.812 0.665 1 98.88 280 THR B C 1
ATOM 4201 O O . THR B 1 280 ? 4.844 -20.562 1.674 1 98.88 280 THR B O 1
ATOM 4204 N N . GLU B 1 281 ? 6.797 -20.797 0.667 1 98.88 281 GLU B N 1
ATOM 4205 C CA . GLU B 1 281 ? 7.566 -20.453 1.86 1 98.88 281 GLU B CA 1
ATOM 4206 C C . GLU B 1 281 ? 7.254 -19.047 2.336 1 98.88 281 GLU B C 1
ATOM 4208 O O . GLU B 1 281 ? 7.113 -18.797 3.537 1 98.88 281 GLU B O 1
ATOM 4213 N N . ILE B 1 282 ? 7.18 -18.109 1.46 1 98.94 282 ILE B N 1
ATOM 4214 C CA . ILE B 1 282 ? 6.887 -16.719 1.797 1 98.94 282 ILE B CA 1
ATOM 4215 C C . ILE B 1 282 ? 5.465 -16.609 2.346 1 98.94 282 ILE B C 1
ATOM 4217 O O . ILE B 1 282 ? 5.227 -15.914 3.336 1 98.94 282 ILE B O 1
ATOM 4221 N N . LEU B 1 283 ? 4.512 -17.328 1.718 1 98.81 283 LEU B N 1
ATOM 4222 C CA . LEU B 1 283 ? 3.131 -17.328 2.188 1 98.81 283 LEU B CA 1
ATOM 4223 C C . LEU B 1 283 ? 3.039 -17.891 3.602 1 98.81 283 LEU B C 1
ATOM 4225 O O . LEU B 1 283 ? 2.312 -17.359 4.441 1 98.81 283 LEU B O 1
ATOM 4229 N N . ALA B 1 284 ? 3.736 -18.984 3.809 1 98.62 284 ALA B N 1
ATOM 4230 C CA . ALA B 1 284 ? 3.738 -19.594 5.133 1 98.62 284 ALA B CA 1
ATOM 4231 C C . ALA B 1 284 ? 4.309 -18.641 6.18 1 98.62 284 ALA B C 1
ATOM 4233 O O . ALA B 1 284 ? 3.785 -18.547 7.293 1 98.62 284 ALA B O 1
ATOM 4234 N N . ALA B 1 285 ? 5.391 -17.953 5.867 1 98.44 285 ALA B N 1
ATOM 4235 C CA . ALA B 1 285 ? 5.973 -16.969 6.773 1 98.44 285 ALA B CA 1
ATOM 4236 C C . ALA B 1 285 ? 4.977 -15.859 7.086 1 98.44 285 ALA B C 1
ATOM 4238 O O . ALA B 1 285 ? 4.879 -15.406 8.234 1 98.44 285 ALA B O 1
ATOM 4239 N N . ALA B 1 286 ? 4.293 -15.391 6.07 1 98.5 286 ALA B N 1
ATOM 4240 C CA . ALA B 1 286 ? 3.273 -14.359 6.262 1 98.5 286 ALA B CA 1
ATOM 4241 C C . ALA B 1 286 ? 2.152 -14.859 7.168 1 98.5 286 ALA B C 1
ATOM 4243 O O . ALA B 1 286 ? 1.682 -14.133 8.047 1 98.5 286 ALA B O 1
ATOM 4244 N N . GLU B 1 287 ? 1.712 -16.078 6.914 1 98 287 GLU B N 1
ATOM 4245 C CA . GLU B 1 287 ? 0.663 -16.688 7.734 1 98 287 GLU B CA 1
ATOM 4246 C C . GLU B 1 287 ? 1.089 -16.781 9.195 1 98 287 GLU B C 1
ATOM 4248 O O . GLU B 1 287 ? 0.293 -16.5 10.094 1 98 287 GLU B O 1
ATOM 4253 N N . ASP B 1 288 ? 2.342 -17.188 9.43 1 96.81 288 ASP B N 1
ATOM 4254 C CA . ASP B 1 288 ? 2.877 -17.266 10.789 1 96.81 288 ASP B CA 1
ATOM 4255 C C . ASP B 1 288 ? 2.855 -15.898 11.461 1 96.81 288 ASP B C 1
ATOM 4257 O O . ASP B 1 288 ? 2.527 -15.789 12.648 1 96.81 288 ASP B O 1
ATOM 4261 N N . ARG B 1 289 ? 3.209 -14.883 10.734 1 95.5 289 ARG B N 1
ATOM 4262 C CA . ARG B 1 289 ? 3.199 -13.523 11.273 1 95.5 289 ARG B CA 1
ATOM 4263 C C . ARG B 1 289 ? 1.784 -13.086 11.633 1 95.5 289 ARG B C 1
ATOM 4265 O O . ARG B 1 289 ? 1.575 -12.406 12.641 1 95.5 289 ARG B O 1
ATOM 4272 N N . LEU B 1 290 ? 0.841 -13.406 10.836 1 96.38 290 LEU B N 1
ATOM 4273 C CA . LEU B 1 290 ? -0.556 -13.062 11.078 1 96.38 290 LEU B CA 1
ATOM 4274 C C . LEU B 1 290 ? -1.066 -13.734 12.352 1 96.38 290 LEU B C 1
ATOM 4276 O O . LEU B 1 290 ? -1.855 -13.148 13.094 1 96.38 290 LEU B O 1
ATOM 4280 N N . ALA B 1 291 ? -0.682 -14.953 12.523 1 91.94 291 ALA B N 1
ATOM 4281 C CA . ALA B 1 291 ? -1.115 -15.719 13.688 1 91.94 291 ALA B CA 1
ATOM 4282 C C . ALA B 1 291 ? -0.542 -15.125 14.977 1 91.94 291 ALA B C 1
ATOM 4284 O O . ALA B 1 291 ? -1.154 -15.234 16.031 1 91.94 291 ALA B O 1
ATOM 4285 N N . GLY B 1 292 ? 0.693 -14.609 14.969 1 81.5 292 GLY B N 1
ATOM 4286 C CA . GLY B 1 292 ? 1.329 -14.023 16.141 1 81.5 292 GLY B CA 1
ATOM 4287 C C . GLY B 1 292 ? 0.879 -12.602 16.406 1 81.5 292 GLY B C 1
ATOM 4288 O O . GLY B 1 292 ? 1.222 -12.016 17.438 1 81.5 292 GLY B O 1
ATOM 4289 N N . ALA B 1 293 ? 0.31 -12.008 15.445 1 66.62 293 ALA B N 1
ATOM 4290 C CA . ALA B 1 293 ? -0.134 -10.625 15.609 1 66.62 293 ALA B CA 1
ATOM 4291 C C . ALA B 1 293 ? -1.334 -10.547 16.547 1 66.62 293 ALA B C 1
ATOM 4293 O O . ALA B 1 293 ? -2.186 -11.438 16.562 1 66.62 293 ALA B O 1
ATOM 4294 N N . PRO B 1 294 ? -1.354 -9.688 17.578 1 57.12 294 PRO B N 1
ATOM 4295 C CA . PRO B 1 294 ? -2.469 -9.602 18.531 1 57.12 294 PRO B CA 1
ATOM 4296 C C . PRO B 1 294 ? -3.826 -9.516 17.828 1 57.12 294 PRO B C 1
ATOM 4298 O O . PRO B 1 294 ? -3.941 -8.906 16.766 1 57.12 294 PRO B O 1
ATOM 4301 N N . ALA B 1 295 ? -4.539 -10.578 18.031 1 47.88 295 ALA B N 1
ATOM 4302 C CA . ALA B 1 295 ? -5.914 -10.617 17.547 1 47.88 295 ALA B CA 1
ATOM 4303 C C . ALA B 1 295 ? -6.672 -9.352 17.938 1 47.88 295 ALA B C 1
ATOM 4305 O O . ALA B 1 295 ? -6.359 -8.727 18.953 1 47.88 295 ALA B O 1
ATOM 4306 N N . ASP B 1 296 ? -7.465 -8.711 17.031 1 45.12 296 ASP B N 1
ATOM 4307 C CA . ASP B 1 296 ? -8.422 -7.652 17.344 1 45.12 296 ASP B CA 1
ATOM 4308 C C . ASP B 1 296 ? -9.133 -7.922 18.672 1 45.12 296 ASP B C 1
ATOM 4310 O O . ASP B 1 296 ? -9.852 -8.914 18.797 1 45.12 296 ASP B O 1
ATOM 4314 N N . GLN B 1 297 ? -8.469 -7.859 19.922 1 33.66 297 GLN B N 1
ATOM 4315 C CA . GLN B 1 297 ? -9.422 -7.812 21.031 1 33.66 297 GLN B CA 1
ATOM 4316 C C . GLN B 1 297 ? -10.484 -6.746 20.797 1 33.66 297 GLN B C 1
ATOM 4318 O O . GLN B 1 297 ? -10.336 -5.605 21.234 1 33.66 297 GLN B O 1
ATOM 4323 N N . GLY B 1 298 ? -10.852 -6.48 19.594 1 28.28 298 GLY B N 1
ATOM 4324 C CA . GLY B 1 298 ? -12.148 -5.832 19.688 1 28.28 298 GLY B CA 1
ATOM 4325 C C . GLY B 1 298 ? -13.266 -6.785 20.078 1 28.28 298 GLY B C 1
ATOM 4326 O O . GLY B 1 298 ? -13.203 -7.977 19.766 1 28.28 298 GLY B O 1
#

Radius of gyration: 29.27 Å; Cα contacts (8 Å, |Δi|>4): 1352; chains: 2; bounding box: 45×93×59 Å

Solvent-accessible surface area (backbone atoms only — not comparable to full-atom values): 29529 Å² total; per-residue (Å²): 88,34,29,30,35,38,33,58,45,71,61,17,61,70,27,50,50,55,21,42,66,68,32,88,74,44,39,58,52,30,22,27,33,96,49,59,66,52,12,40,54,56,12,56,78,70,73,34,43,54,38,91,42,68,66,63,48,58,73,70,30,50,24,37,36,41,43,49,60,33,71,57,30,22,56,52,50,25,55,39,12,68,72,55,22,26,38,39,35,43,68,42,43,25,88,42,53,68,50,17,45,48,28,29,50,28,23,58,75,49,68,34,33,34,28,40,52,46,62,64,72,35,31,71,60,31,29,54,49,47,57,55,48,39,72,48,74,56,58,44,39,34,45,36,36,40,27,31,51,39,74,39,93,85,36,92,63,43,77,40,62,63,52,68,71,58,28,15,59,53,66,46,37,53,55,55,47,67,57,44,35,68,44,41,34,54,74,74,40,73,66,39,39,34,80,42,49,84,53,19,37,37,39,32,37,34,24,67,72,53,18,24,34,38,38,42,28,19,35,68,34,41,69,54,36,38,50,74,49,39,38,40,26,10,62,85,17,74,50,66,63,57,77,68,91,69,60,64,32,66,19,48,37,45,44,50,50,47,36,53,50,15,56,72,70,69,49,79,45,88,44,12,42,62,45,33,28,52,51,34,44,53,47,49,53,38,51,53,42,43,70,70,39,81,69,78,85,114,87,36,30,30,36,39,35,57,45,70,61,17,61,70,26,51,48,54,21,42,68,68,31,88,73,43,39,58,53,29,22,28,33,97,48,60,67,51,12,41,53,56,13,56,78,70,73,34,43,53,38,88,42,67,66,61,47,58,72,70,30,48,24,37,35,42,45,51,61,34,72,57,31,22,57,52,50,25,55,38,12,67,69,55,21,25,39,41,34,43,67,44,44,26,86,42,53,69,50,16,44,48,28,28,49,28,22,58,74,49,68,34,33,33,28,40,52,47,63,62,70,34,30,72,61,30,29,55,48,47,57,55,47,38,73,46,75,57,59,44,39,34,45,36,37,40,27,30,50,40,73,40,94,84,35,94,63,42,77,40,62,64,53,70,71,57,28,16,61,54,66,45,38,53,53,56,47,66,56,44,34,70,43,42,35,54,73,75,41,73,67,38,38,35,79,44,48,85,56,18,38,36,38,32,37,34,24,67,71,53,19,25,35,38,38,41,29,20,36,67,33,43,70,54,36,38,49,74,46,38,39,40,27,11,62,85,17,74,50,68,64,57,79,68,91,69,58,63,32,66,18,48,37,46,43,51,50,48,36,52,50,15,56,73,69,67,49,79,46,86,43,11,42,61,48,34,28,51,52,35,44,53,50,51,53,39,51,54,41,41,69,70,38,82,68,79,86,113

Secondary structure (DSSP, 8-state):
-EEEEE--SHHIIIIIHHHHHH-TT-EEEEEE-SSHHHHHHHHHHHT-EEPSSHHHHHHH-SEEEE-S-HHHHHHHHHHHHHTT-EEEEESSS-SSHHHHHHHHHHHHHHT--EEEE-GGGGSHHHHHHHHHHHT---EEEEEEEEE-B-SSTT-TTTT-HHHHHHHHHHHHHHHHHHHHHHHH--EEEEEEEEE-STT-EEEEEEETTS-EEEEEEESB--GGG-EEEEEEEETTEEEEPPP----HHHHHHHHHHHHHHHHHH-PPPTTSHHHHHHHHHHHHHHHHHHHHS-----/-EEEEE--SHHIIIIIHHHHHH-TT-EEEEEE-SSHHHHHHHHHHHT-EEESSHHHHHHH-SEEEE-S-HHHHHHHHHHHHHTT-EEEEESSS-SSHHHHHHHHHHHHHHT--EEEE-GGGGSHHHHHHHHHHHT---EEEEEEEEE-B-SSTT-TTTT-HHHHHHHHHHHHHHHHHHHHHHHH--EEEEEEEEE-STT-EEEEEEETTS-EEEEEEESB--GGG-EEEEEEEETTEEEEPPP----HHHHHHHHHHHHHHHHHH-PPPTTSHHHHHHHHHHHHHHHHHHHHS-----

Nearest PDB structures (foldseek):
  7bvj-assembly3_C  TM=8.332E-01  e=1.639E-19  Acidithiobacillus ferrooxidans ATCC 23270
  7bvj-assembly1_A  TM=8.296E-01  e=3.935E-19  Acidithiobacillus ferrooxidans ATCC 23270
  3c1a-assembly2_B  TM=7.546E-01  e=2.403E-18  Paramagnetospirillum magnetotacticum MS-1
  1tlt-assembly1_B  TM=8.046E-01  e=4.715E-17  Escherichia coli
  3uuw-assembly1_D  TM=7.925E-01  e=3.235E-16  Clostridioides difficile 630

Foldseek 3Di:
DEEEEEDQAPCCQVAVLLLQLPFPVYDHAAYEYPDQVSRVVSCVVSVHDYDDDPVVVLVVGQAYEYDDPLQVQLVSLLVSLLSNHAYEYEPLNHLALVSLVSNVVSNVVSLHAFFYQLLLCLFDQLVVVLVVLLVDAFWAEKEKEAEAQQLDPPHSCNPPVVCVVLHFLRPCVLNVCVSCCSRQNAFPDFPAWEDDPDRWIKTWTQHPSRHIYIYITHNRDDPVPGDIWMWIAGPVGIDIRDDGPDDNHSSSSSSVVQSVVCRVPSPYDPRGSVVSSSSSVRSVNNVVRHVPPDDPPD/DEEEEEDQAPCCQVAVLVLQLPFPVYDHAAYEYPDQVSRVVSCVVSVHDYDDDPVVVLVVGQAYEYDDPLQVQLVSLLVSLLSNHAYEYEPLNHLALVSLVSNVVSNVVSLHAFFYQLLLCLFDQLVVVLVVLLVDAFWAEKEKEAEAQQLDPPHSCNPPVVCVVLHFLRPCVLNVCVSCCSNQNAFPAFPAWEDDPDRWIKTWTQHPSRHIYIYITHNRDDPVPGDIKMWIAGPVGIDIRDDGPDDNHSSSSSSVVQSVVCRVPSDYDPRGSVVSSSSSVRSVNNVVRHVPPDDPPD

Organism: Streptomyces collinus (strain DSM 40733 / Tue 365) (NCBI:txid1214242)

Sequence (596 aa):
MRIGLLGTGPWARAAYAPALAGHPGLHFAGVWGRRPEAAGSLAEEYGVRAYEDVDALLADVDAVAVALPPAVQAQMAGRAARAGRHLLLDKPLALGVAEARGVAEAAERAGVASVVFFTTRFQKEPEAWIDEQAAVAGWFTARAQWLGAVFTADNPFAASPWRREKGALWDVGPHALSVLLPVLGDVRQVLAAAHGPADTVHLVLDHATGASSTLTLSLTAPPAAAGADLELRGDSGVALLPRSSEGAVPALARAADALLTAARTGRPHVCDAGFGLRVTEILAAAEDRLAGAPADQGMRIGLLGTGPWARAAYAPALAGHPGLHFAGVWGRRPEAAGSLAEEYGVRAYEDVDALLADVDAVAVALPPAVQAQMAGRAARAGRHLLLDKPLALGVAEARGVAEAAERAGVASVVFFTTRFQKEPEAWIDEQAAVAGWFTARAQWLGAVFTADNPFAASPWRREKGALWDVGPHALSVLLPVLGDVRQVLAAAHGPADTVHLVLDHATGASSTLTLSLTAPPAAAGADLELRGDSGVALLPRSSEGAVPALARAADALLTAARTGRPHVCDAGFGLRVTEILAAAEDRLAGAPADQG

pLDDT: mean 96.02, std 8.14, range [28.28, 98.94]

InterPro domains:
  IPR000683 Gfo/Idh/MocA-like oxidoreductase, N-terminal [PF01408] (1-116)
  IPR036291 NAD(P)-binding domain superfamily [SSF51735] (2-131)
  IPR050463 Gfo/Idh/MocA family oxidoreductases and glycosidases [PTHR43818] (1-248)
  IPR055170 GFO/IDH/MocA-like oxidoreductase domain [PF22725] (150-238)